Protein AF-C0D1S5-F1 (afdb_monomer_lite)

Organism: NCBI:txid518636

Radius of gyration: 29.58 Å; chains: 1; bounding box: 77×50×82 Å

Structure (mmCIF, N/CA/C/O backbone):
data_AF-C0D1S5-F1
#
_entry.id   AF-C0D1S5-F1
#
loop_
_atom_site.group_PDB
_atom_site.id
_atom_site.type_symbol
_atom_site.label_atom_id
_atom_site.label_alt_id
_atom_site.label_comp_id
_atom_site.label_asym_id
_atom_site.label_entity_id
_atom_site.label_seq_id
_atom_site.pdbx_PDB_ins_code
_atom_site.Cartn_x
_atom_site.Cartn_y
_atom_site.Cartn_z
_atom_site.occupancy
_atom_site.B_iso_or_equiv
_atom_site.auth_seq_id
_atom_site.auth_comp_id
_atom_site.auth_asym_id
_atom_site.auth_atom_id
_atom_site.pdbx_PDB_model_num
ATOM 1 N N . MET A 1 1 ? -6.870 1.443 32.910 1.00 95.56 1 MET A N 1
ATOM 2 C CA . MET A 1 1 ? -6.798 1.252 31.445 1.00 95.56 1 MET A CA 1
ATOM 3 C C . MET A 1 1 ? -7.439 -0.080 31.090 1.00 95.56 1 MET A C 1
ATOM 5 O O . MET A 1 1 ? -7.322 -1.011 31.876 1.00 95.56 1 MET A O 1
ATOM 9 N N . VAL A 1 2 ? -8.093 -0.197 29.937 1.00 98.31 2 VAL A N 1
ATOM 10 C CA . VAL A 1 2 ? -8.553 -1.498 29.416 1.00 98.31 2 VAL A CA 1
ATOM 11 C C . VAL A 1 2 ? -8.031 -1.690 27.999 1.00 98.31 2 VAL A C 1
ATOM 13 O O . VAL A 1 2 ? -8.162 -0.788 27.175 1.00 98.31 2 VAL A O 1
ATOM 16 N N . ILE A 1 3 ? -7.448 -2.857 27.726 1.00 98.12 3 ILE A N 1
ATOM 17 C CA . ILE A 1 3 ? -7.023 -3.276 26.387 1.00 98.12 3 ILE A CA 1
ATOM 18 C C . ILE A 1 3 ? -8.131 -4.117 25.757 1.00 98.12 3 ILE A C 1
ATOM 20 O O . ILE A 1 3 ? -8.496 -5.162 26.292 1.00 98.12 3 ILE A O 1
ATOM 24 N N . LEU A 1 4 ? -8.621 -3.695 24.596 1.00 97.62 4 LEU A N 1
ATOM 25 C CA . LEU A 1 4 ? -9.553 -4.451 23.764 1.00 97.62 4 LEU A CA 1
ATOM 26 C C . LEU A 1 4 ? -8.788 -4.977 22.546 1.00 97.62 4 LEU A C 1
ATOM 28 O O . LEU A 1 4 ? -8.493 -4.216 21.624 1.00 97.62 4 LEU A O 1
ATOM 32 N N . GLY A 1 5 ? -8.439 -6.266 22.555 1.00 93.81 5 GLY A N 1
ATOM 33 C CA . GLY A 1 5 ? -7.607 -6.884 21.516 1.00 93.81 5 GLY A CA 1
ATOM 34 C C . GLY A 1 5 ? -6.154 -7.095 21.950 1.00 93.81 5 GLY A C 1
ATOM 35 O O . GLY A 1 5 ? -5.228 -6.531 21.376 1.00 93.81 5 GLY A O 1
ATOM 36 N N . MET A 1 6 ? -5.934 -7.941 22.957 1.00 93.56 6 MET A N 1
ATOM 37 C CA . MET A 1 6 ? -4.602 -8.326 23.429 1.00 93.56 6 MET A CA 1
ATOM 38 C C . MET A 1 6 ? -3.941 -9.318 22.459 1.00 93.56 6 MET A C 1
ATOM 40 O O . MET A 1 6 ? -4.005 -10.540 22.646 1.00 93.56 6 MET A O 1
ATOM 44 N N . GLY A 1 7 ? -3.366 -8.775 21.387 1.00 88.88 7 GLY A N 1
ATOM 45 C CA . GLY A 1 7 ? -2.513 -9.475 20.424 1.00 88.88 7 GLY A CA 1
ATOM 46 C C . GLY A 1 7 ? -1.052 -9.024 20.505 1.00 88.88 7 GLY A C 1
ATOM 47 O O . GLY A 1 7 ? -0.671 -8.292 21.416 1.00 88.88 7 GLY A O 1
ATOM 48 N N . TYR A 1 8 ? -0.247 -9.419 19.514 1.00 86.56 8 TYR A N 1
ATOM 49 C CA . TYR A 1 8 ? 1.196 -9.141 19.466 1.00 86.56 8 TYR A CA 1
ATOM 50 C C . TYR A 1 8 ? 1.545 -7.668 19.719 1.00 86.56 8 TYR A C 1
ATOM 52 O O . TYR A 1 8 ? 2.393 -7.382 20.557 1.00 86.56 8 TYR A O 1
ATOM 60 N N . LEU A 1 9 ? 0.855 -6.731 19.058 1.00 88.81 9 LEU A N 1
ATOM 61 C CA . LEU A 1 9 ? 1.110 -5.296 19.214 1.00 88.81 9 LEU A CA 1
ATOM 62 C C . LEU A 1 9 ? 0.943 -4.827 20.666 1.00 88.81 9 LEU A C 1
ATOM 64 O O . LEU A 1 9 ? 1.771 -4.081 21.181 1.00 88.81 9 LEU A O 1
ATOM 68 N N . MET A 1 10 ? -0.114 -5.287 21.338 1.00 94.12 10 MET A N 1
ATOM 69 C CA . MET A 1 10 ? -0.386 -4.914 22.727 1.00 94.12 10 MET A CA 1
ATOM 70 C C . MET A 1 10 ? 0.595 -5.561 23.702 1.00 94.12 10 MET A C 1
ATOM 72 O O . MET A 1 10 ? 0.873 -4.974 24.742 1.00 94.12 10 MET A O 1
ATOM 76 N N . GLU A 1 11 ? 1.156 -6.726 23.368 1.00 92.81 11 GLU A N 1
ATOM 77 C CA . GLU A 1 11 ? 2.279 -7.304 24.114 1.00 92.81 11 GLU A CA 1
ATOM 78 C C . GLU A 1 11 ? 3.586 -6.553 23.874 1.00 92.81 11 GLU A C 1
ATOM 80 O O . GLU A 1 11 ? 4.397 -6.422 24.788 1.00 92.81 11 GLU A O 1
ATOM 85 N N . TYR A 1 12 ? 3.799 -6.089 22.646 1.00 90.25 12 TYR A N 1
ATOM 86 C CA . TYR A 1 12 ? 5.015 -5.410 22.225 1.00 90.25 12 TYR A CA 1
ATOM 87 C C . TYR A 1 12 ? 5.173 -4.054 22.923 1.00 90.25 12 TYR A C 1
ATOM 89 O O . TYR A 1 12 ? 6.247 -3.753 23.437 1.00 90.25 12 TYR A O 1
ATOM 97 N N . ILE A 1 13 ? 4.089 -3.281 23.054 1.00 92.81 13 ILE A N 1
ATOM 98 C CA . ILE A 1 13 ? 4.108 -1.990 23.762 1.00 92.81 13 ILE A CA 1
ATOM 99 C C . ILE A 1 13 ? 4.017 -2.129 25.296 1.00 92.81 13 ILE A C 1
ATOM 101 O O . ILE A 1 13 ? 3.820 -1.142 25.998 1.00 92.81 13 ILE A O 1
ATOM 105 N N . TYR A 1 14 ? 4.193 -3.333 25.852 1.00 92.69 14 TYR A N 1
ATOM 106 C CA . TYR A 1 14 ? 4.222 -3.552 27.303 1.00 92.69 14 TYR A CA 1
ATOM 107 C C . TYR A 1 14 ? 5.191 -2.631 28.079 1.00 92.69 14 TYR A C 1
ATOM 109 O O . TYR A 1 14 ? 4.807 -2.161 29.157 1.00 92.69 14 TYR A O 1
ATOM 117 N N . PRO A 1 15 ? 6.392 -2.284 27.560 1.00 91.44 15 PRO A N 1
ATOM 118 C CA . PRO A 1 15 ? 7.260 -1.294 28.196 1.00 91.44 15 PRO A CA 1
ATOM 119 C C . PRO A 1 15 ? 6.586 0.068 28.428 1.00 91.44 15 PRO A C 1
ATOM 121 O O . PRO A 1 15 ? 6.854 0.697 29.447 1.00 91.44 15 PRO A O 1
ATOM 124 N N . CYS A 1 16 ? 5.667 0.494 27.552 1.00 93.00 16 CYS A N 1
ATOM 125 C CA . CYS A 1 16 ? 4.890 1.729 27.713 1.00 93.00 16 CYS A CA 1
ATOM 126 C C . CYS A 1 16 ? 3.958 1.662 28.925 1.00 93.00 16 CYS A C 1
ATOM 128 O O . CYS A 1 16 ? 3.913 2.586 29.737 1.00 93.00 16 CYS A O 1
ATOM 130 N N . TYR A 1 17 ? 3.249 0.543 29.107 1.00 92.06 17 TYR A N 1
ATOM 131 C CA . TYR A 1 17 ? 2.381 0.365 30.274 1.00 92.06 17 TYR A CA 1
ATOM 132 C C . TYR A 1 17 ? 3.192 0.371 31.571 1.00 92.06 17 TYR A C 1
ATOM 134 O O . TYR A 1 17 ? 2.796 1.011 32.545 1.00 92.06 17 TYR A O 1
ATOM 142 N N . LYS A 1 18 ? 4.339 -0.325 31.574 1.00 91.31 18 LYS A N 1
ATOM 143 C CA . LYS A 1 18 ? 5.239 -0.395 32.731 1.00 91.31 18 LYS A CA 1
ATOM 144 C C . LYS A 1 18 ? 5.833 0.958 33.083 1.00 91.31 18 LYS A C 1
ATOM 146 O O . LYS A 1 18 ? 5.885 1.284 34.264 1.00 91.31 18 LYS A O 1
ATOM 151 N N . HIS A 1 19 ? 6.236 1.736 32.084 1.00 91.25 19 HIS A N 1
ATOM 152 C CA . HIS A 1 19 ? 6.733 3.097 32.276 1.00 91.25 19 HIS A CA 1
ATOM 153 C C . HIS A 1 19 ? 5.695 3.974 32.980 1.00 91.25 19 HIS A C 1
ATOM 155 O O . HIS A 1 19 ? 6.000 4.627 33.974 1.00 91.25 19 HIS A O 1
ATOM 161 N N . MET A 1 20 ? 4.441 3.908 32.529 1.00 91.44 20 MET A N 1
ATOM 162 C CA . MET A 1 20 ? 3.386 4.786 33.036 1.00 91.44 20 MET A CA 1
ATOM 163 C C . MET A 1 20 ? 2.775 4.342 34.363 1.00 91.44 20 MET A C 1
ATOM 165 O O . MET A 1 20 ? 2.371 5.181 35.167 1.00 91.44 20 MET A O 1
ATOM 169 N N . LEU A 1 21 ? 2.650 3.035 34.595 1.00 91.38 21 LEU A N 1
ATOM 170 C CA . LEU A 1 21 ? 1.907 2.502 35.742 1.00 91.38 21 LEU A CA 1
ATOM 171 C C . LEU A 1 21 ? 2.794 1.793 36.768 1.00 91.38 21 LEU A C 1
ATOM 173 O O . LEU A 1 21 ? 2.357 1.589 37.903 1.00 91.38 21 LEU A O 1
ATOM 177 N N . GLY A 1 22 ? 4.019 1.407 36.408 1.00 90.56 22 GLY A N 1
ATOM 178 C CA . GLY A 1 22 ? 4.907 0.622 37.263 1.00 90.56 22 GLY A CA 1
ATOM 179 C C . GLY A 1 22 ? 4.208 -0.620 37.827 1.00 90.56 22 GLY A C 1
ATOM 180 O O . GLY A 1 22 ? 3.523 -1.354 37.116 1.00 90.56 22 GLY A O 1
ATOM 181 N N . GLU A 1 23 ? 4.323 -0.821 39.138 1.00 88.88 23 GLU A N 1
ATOM 182 C CA . GLU A 1 23 ? 3.665 -1.918 39.866 1.00 88.88 23 GLU A CA 1
ATOM 183 C C . GLU A 1 23 ? 2.135 -1.767 39.968 1.00 88.88 23 GLU A C 1
ATOM 185 O O . GLU A 1 23 ? 1.431 -2.707 40.336 1.00 88.88 23 GLU A O 1
ATOM 190 N N . ALA A 1 24 ? 1.576 -0.592 39.649 1.00 90.75 24 ALA A N 1
ATOM 191 C CA . ALA A 1 24 ? 0.129 -0.386 39.673 1.00 90.75 24 ALA A CA 1
ATOM 192 C C . ALA A 1 24 ? -0.590 -1.051 38.488 1.00 90.75 24 ALA A C 1
ATOM 194 O O . ALA A 1 24 ? -1.813 -1.194 38.540 1.00 90.75 24 ALA A O 1
ATOM 195 N N . ALA A 1 25 ? 0.137 -1.486 37.451 1.00 88.25 25 ALA A N 1
ATOM 196 C CA . ALA A 1 25 ? -0.438 -2.136 36.275 1.00 88.25 25 ALA A CA 1
ATOM 197 C C . ALA A 1 25 ? -1.377 -3.298 36.648 1.00 88.25 25 ALA A C 1
ATOM 199 O O . ALA A 1 25 ? -2.510 -3.332 36.175 1.00 88.25 25 ALA A O 1
ATOM 200 N N . GLY A 1 26 ? -0.977 -4.167 37.586 1.00 87.44 26 GLY A N 1
ATOM 201 C CA . GLY A 1 26 ? -1.775 -5.334 37.989 1.00 87.44 26 GLY A CA 1
ATOM 202 C C . GLY A 1 26 ? -3.138 -5.017 38.623 1.00 87.44 26 GLY A C 1
ATOM 203 O O . GLY A 1 26 ? -4.038 -5.850 38.586 1.00 87.44 26 GLY A O 1
ATOM 204 N N . ARG A 1 27 ? -3.321 -3.807 39.174 1.00 89.31 27 ARG A N 1
ATOM 205 C CA . ARG A 1 27 ? -4.591 -3.358 39.785 1.00 89.31 27 ARG A CA 1
ATOM 206 C C . ARG A 1 27 ? -5.372 -2.353 38.936 1.00 89.31 27 ARG A C 1
ATOM 208 O O . ARG A 1 27 ? -6.561 -2.164 39.161 1.00 89.31 27 ARG A O 1
ATOM 215 N N . CYS A 1 28 ? -4.707 -1.677 38.000 1.00 92.19 28 CYS A N 1
ATOM 216 C CA . CYS A 1 28 ? -5.280 -0.577 37.221 1.00 92.19 28 CYS A CA 1
ATOM 217 C C . CYS A 1 28 ? -5.481 -0.930 35.741 1.00 92.19 28 CYS A C 1
ATOM 219 O O . CYS A 1 28 ? -5.898 -0.064 34.965 1.00 92.19 28 CYS A O 1
ATOM 221 N N . MET A 1 29 ? -5.182 -2.166 35.331 1.00 95.38 29 MET A N 1
ATOM 222 C CA . MET A 1 29 ? -5.349 -2.637 33.960 1.00 95.38 29 MET A CA 1
ATOM 223 C C . MET A 1 29 ? -6.153 -3.927 33.887 1.00 95.38 29 MET A C 1
ATOM 225 O O . MET A 1 29 ? -6.104 -4.757 34.786 1.00 95.38 29 MET A O 1
ATOM 229 N N . ALA A 1 30 ? -6.847 -4.104 32.771 1.00 97.25 30 ALA A N 1
ATOM 230 C CA . ALA A 1 30 ? -7.320 -5.399 32.310 1.00 97.25 30 ALA A CA 1
ATOM 231 C C . ALA A 1 30 ? -7.1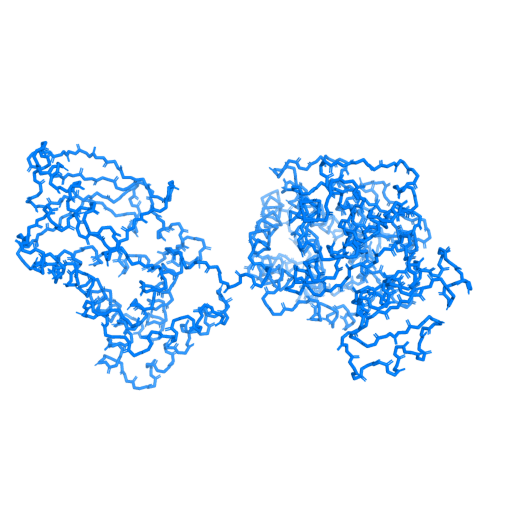43 -5.472 30.795 1.00 97.25 30 ALA A C 1
ATOM 233 O O . ALA A 1 30 ? -7.125 -4.443 30.112 1.00 97.25 30 ALA A O 1
ATOM 234 N N . ALA A 1 31 ? -7.025 -6.680 30.265 1.00 97.50 31 ALA A N 1
ATOM 235 C CA . ALA A 1 31 ? -6.906 -6.909 28.837 1.00 97.50 31 ALA A CA 1
ATOM 236 C C . ALA A 1 31 ? -7.885 -7.980 28.380 1.00 97.50 31 ALA A C 1
ATOM 238 O O . ALA A 1 31 ? -8.128 -8.949 29.093 1.00 97.50 31 ALA A O 1
ATOM 239 N N . VAL A 1 32 ? -8.415 -7.827 27.173 1.00 97.12 32 VAL A N 1
ATOM 240 C CA . VAL A 1 32 ? -9.326 -8.791 26.561 1.00 97.12 32 VAL A CA 1
ATOM 241 C C . VAL A 1 32 ? -8.683 -9.368 25.315 1.00 97.12 32 VAL A C 1
ATOM 243 O O . VAL A 1 32 ? -8.184 -8.630 24.464 1.00 97.12 32 VAL A O 1
ATOM 246 N N . THR A 1 33 ? -8.677 -10.692 25.204 1.00 93.88 33 THR A N 1
ATOM 247 C CA . THR A 1 33 ? -8.183 -11.422 24.035 1.00 93.88 33 THR A CA 1
ATOM 248 C C . THR A 1 33 ? -9.287 -12.301 23.462 1.00 93.88 33 THR A C 1
ATOM 250 O O . THR A 1 33 ? -10.108 -12.812 24.219 1.00 93.88 33 THR A O 1
ATOM 253 N N . ALA A 1 34 ? -9.284 -12.481 22.141 1.00 88.06 34 ALA A N 1
ATOM 254 C CA . ALA A 1 34 ? -10.124 -13.468 21.458 1.00 88.06 34 ALA A CA 1
ATOM 255 C C . ALA A 1 34 ? -9.393 -14.803 21.225 1.00 88.06 34 ALA A C 1
ATOM 257 O O . ALA A 1 34 ? -9.964 -15.777 20.744 1.00 88.06 34 ALA A O 1
ATOM 258 N N . ASP A 1 35 ? -8.099 -14.853 21.550 1.00 86.69 35 ASP A N 1
ATOM 259 C CA . ASP A 1 35 ? -7.281 -16.046 21.379 1.00 86.69 35 ASP A CA 1
ATOM 260 C C . ASP A 1 35 ? -7.335 -16.913 22.640 1.00 86.69 35 ASP A C 1
ATOM 262 O O . ASP A 1 35 ? -6.551 -16.748 23.579 1.00 86.69 35 ASP A O 1
ATOM 266 N N . GLY A 1 36 ? -8.296 -17.837 22.657 1.00 88.75 36 GLY A N 1
ATOM 267 C CA . GLY A 1 36 ? -8.448 -18.802 23.743 1.00 88.75 36 GLY A CA 1
ATOM 268 C C . GLY A 1 36 ? -7.285 -19.790 23.858 1.00 88.75 36 GLY A C 1
ATOM 269 O O . GLY A 1 36 ? -7.021 -20.271 24.960 1.00 88.75 36 GLY A O 1
ATOM 270 N N . ALA A 1 37 ? -6.571 -20.075 22.763 1.00 88.81 37 ALA A N 1
ATOM 271 C CA . ALA A 1 37 ? -5.461 -21.026 22.767 1.00 88.81 37 ALA A CA 1
ATOM 272 C C . ALA A 1 37 ? -4.229 -20.455 23.487 1.00 88.81 37 ALA A C 1
ATOM 274 O O . ALA A 1 37 ? -3.547 -21.175 24.213 1.00 88.81 37 ALA A O 1
ATOM 275 N N . ASP A 1 38 ? -3.984 -19.152 23.343 1.00 87.81 38 ASP A N 1
ATOM 276 C CA . ASP A 1 38 ? -2.833 -18.457 23.932 1.00 87.81 38 ASP A CA 1
ATOM 277 C C . ASP A 1 38 ? -3.134 -17.782 25.291 1.00 87.81 38 ASP A C 1
ATOM 279 O O . ASP A 1 38 ? -2.284 -17.133 25.909 1.00 87.81 38 ASP A O 1
ATOM 283 N N . LEU A 1 39 ? -4.361 -17.937 25.799 1.00 92.88 39 LEU A N 1
ATOM 284 C CA . LEU A 1 39 ? -4.825 -17.292 27.030 1.00 92.88 39 LEU A CA 1
ATOM 285 C C . LEU A 1 39 ? -3.965 -17.641 28.255 1.00 92.88 39 LEU A C 1
ATOM 287 O O . LEU A 1 39 ? -3.667 -16.763 29.066 1.00 92.88 39 LEU A O 1
ATOM 291 N N . ALA A 1 40 ? -3.572 -18.910 28.403 1.00 94.25 40 ALA A N 1
ATOM 292 C CA . ALA A 1 40 ? -2.791 -19.374 29.551 1.00 94.25 40 ALA A CA 1
ATOM 293 C C . ALA A 1 40 ? -1.421 -18.683 29.619 1.00 94.25 40 ALA A C 1
ATOM 295 O O . ALA A 1 40 ? -1.064 -18.136 30.662 1.00 94.25 40 ALA A O 1
ATOM 296 N N . ARG A 1 41 ? -0.710 -18.614 28.484 1.00 95.88 41 ARG A N 1
ATOM 297 C CA . ARG A 1 41 ? 0.583 -17.926 28.380 1.00 95.88 41 ARG A CA 1
ATOM 298 C C . ARG A 1 41 ? 0.443 -16.440 28.697 1.00 95.88 41 ARG A C 1
ATOM 300 O O . ARG A 1 41 ? 1.258 -15.892 29.432 1.00 95.88 41 ARG A O 1
ATOM 307 N N . LYS A 1 42 ? -0.592 -15.775 28.169 1.00 94.00 42 LYS A N 1
ATOM 308 C CA . LYS A 1 42 ? -0.834 -14.349 28.444 1.00 94.00 42 LYS A CA 1
ATOM 309 C C . LYS A 1 42 ? -1.092 -14.090 29.931 1.00 94.00 42 LYS A C 1
ATOM 311 O O . LYS A 1 42 ? -0.537 -13.143 30.475 1.00 94.00 42 LYS A O 1
ATOM 316 N N . ARG A 1 43 ? -1.876 -14.940 30.601 1.00 95.38 43 ARG A N 1
ATOM 317 C CA . ARG A 1 43 ? -2.145 -14.826 32.048 1.00 95.38 43 ARG A CA 1
ATOM 318 C C . ARG A 1 43 ? -0.916 -15.062 32.922 1.00 95.38 43 ARG A C 1
ATOM 320 O O . ARG A 1 43 ? -0.846 -14.501 34.005 1.00 95.38 43 ARG A O 1
ATOM 327 N N . GLU A 1 44 ? 0.019 -15.891 32.474 1.00 95.19 44 GLU A N 1
ATOM 328 C CA . GLU A 1 44 ? 1.292 -16.100 33.170 1.00 95.19 44 GLU A CA 1
ATOM 329 C C . GLU A 1 44 ? 2.267 -14.936 32.935 1.00 95.19 44 GLU A C 1
ATOM 331 O O . GLU A 1 44 ? 2.984 -14.527 33.844 1.00 95.19 44 GLU A O 1
ATOM 336 N N . LYS A 1 45 ? 2.279 -14.385 31.716 1.00 93.81 45 LYS A N 1
ATOM 337 C CA . LYS A 1 45 ? 3.216 -13.336 31.300 1.00 93.81 45 LYS A CA 1
ATOM 338 C C . LYS A 1 45 ? 2.908 -11.960 31.895 1.00 93.81 45 LYS A C 1
ATOM 340 O O . LYS A 1 45 ? 3.846 -11.208 32.150 1.00 93.81 45 LYS A O 1
ATOM 345 N N . PHE A 1 46 ? 1.634 -11.600 32.048 1.00 93.75 46 PHE A N 1
ATOM 346 C CA . PHE A 1 46 ? 1.219 -10.248 32.435 1.00 93.75 46 PHE A CA 1
ATOM 347 C C . PHE A 1 46 ? 0.648 -10.207 33.853 1.00 93.75 46 PHE A C 1
ATOM 349 O O . PHE A 1 46 ? -0.140 -11.060 34.246 1.00 93.75 46 PHE A O 1
ATOM 356 N N . GLU A 1 47 ? 1.004 -9.169 34.612 1.00 92.25 47 GLU A N 1
ATOM 357 C CA . GLU A 1 47 ? 0.560 -8.969 35.997 1.00 92.25 47 GLU A CA 1
ATOM 358 C C . GLU A 1 47 ? -0.907 -8.533 36.132 1.00 92.25 47 GLU A C 1
ATOM 360 O O . GLU A 1 47 ? -1.437 -8.484 37.241 1.00 92.25 47 GLU A O 1
ATOM 365 N N . PHE A 1 48 ? -1.555 -8.175 35.022 1.00 94.69 48 PHE A N 1
ATOM 366 C CA . PHE A 1 48 ? -2.947 -7.739 34.974 1.00 94.69 48 PHE A CA 1
ATOM 367 C C . PHE A 1 48 ? -3.863 -8.833 34.407 1.00 94.69 48 PHE A C 1
ATOM 369 O O . PHE A 1 48 ? -3.430 -9.656 33.595 1.00 94.69 48 PHE A O 1
ATOM 376 N N . PRO A 1 49 ? -5.152 -8.848 34.791 1.00 95.75 49 PRO A N 1
ATOM 377 C CA . PRO A 1 49 ? -6.103 -9.839 34.306 1.00 95.75 49 PRO A CA 1
ATOM 378 C C . PRO A 1 49 ? -6.232 -9.822 32.777 1.00 95.75 49 PRO A C 1
ATOM 380 O O . PRO A 1 49 ? -6.533 -8.789 32.175 1.00 95.75 49 PRO A O 1
ATOM 383 N N . VAL A 1 50 ? -6.062 -11.001 32.166 1.00 96.88 50 VAL A N 1
ATOM 384 C CA . VAL A 1 50 ? -6.362 -11.258 30.749 1.00 96.88 50 VAL A CA 1
ATOM 385 C C . VAL A 1 50 ? -7.639 -12.094 30.649 1.00 96.88 50 VAL A C 1
ATOM 387 O O . VAL A 1 50 ? -7.708 -13.242 31.111 1.00 96.88 50 VAL A O 1
ATOM 390 N N . ILE A 1 51 ? -8.669 -11.488 30.073 1.00 96.56 51 ILE A N 1
ATOM 391 C CA . ILE A 1 51 ? -10.041 -11.978 29.974 1.00 96.56 51 ILE A CA 1
ATOM 392 C C . ILE A 1 51 ? -10.273 -12.505 28.552 1.00 96.56 51 ILE A C 1
ATOM 394 O O . ILE A 1 51 ? -9.769 -11.935 27.585 1.00 96.56 51 ILE A O 1
ATOM 398 N N . LEU A 1 52 ? -11.008 -13.609 28.427 1.00 96.19 52 LEU A N 1
ATOM 399 C CA . LEU A 1 52 ? -11.360 -14.198 27.136 1.00 96.19 52 LEU A CA 1
ATOM 400 C C . LEU A 1 52 ? -12.724 -13.669 26.689 1.00 96.19 52 LEU A C 1
ATOM 402 O O . LEU A 1 52 ? -13.686 -13.816 27.437 1.00 96.19 52 LEU A O 1
ATOM 406 N N . ASP A 1 53 ? -12.782 -13.074 25.498 1.00 92.44 53 ASP A N 1
ATOM 407 C CA . ASP A 1 53 ? -14.013 -12.719 24.767 1.00 92.44 53 ASP A CA 1
ATOM 408 C C . ASP A 1 53 ? -15.074 -11.884 25.518 1.00 92.44 53 ASP A C 1
ATOM 410 O O . ASP A 1 53 ? -16.232 -11.840 25.110 1.00 92.44 53 ASP A O 1
ATOM 414 N N . ASP A 1 54 ? -14.700 -11.154 26.573 1.00 96.12 54 ASP A N 1
ATOM 415 C CA . ASP A 1 54 ? -15.627 -10.311 27.344 1.00 96.12 54 ASP A CA 1
ATOM 416 C C . ASP A 1 54 ? -15.199 -8.836 27.359 1.00 96.12 54 ASP A C 1
ATOM 418 O O . ASP A 1 54 ? -14.744 -8.279 28.361 1.00 96.12 54 ASP A O 1
ATOM 422 N N . ASN A 1 55 ? -15.327 -8.193 26.194 1.00 97.12 55 ASN A N 1
ATOM 423 C CA . ASN A 1 55 ? -14.987 -6.779 26.027 1.00 97.12 55 ASN A CA 1
ATOM 424 C C . ASN A 1 55 ? -15.892 -5.862 26.867 1.00 97.12 55 ASN A C 1
ATOM 426 O O . ASN A 1 55 ? -15.405 -4.930 27.504 1.00 97.12 55 ASN A O 1
ATOM 430 N N . ALA A 1 56 ? -17.204 -6.117 26.871 1.00 96.50 56 ALA A N 1
ATOM 431 C CA . ALA A 1 56 ? -18.171 -5.282 27.578 1.00 96.50 56 ALA A CA 1
ATOM 432 C C . ALA A 1 56 ? -18.022 -5.416 29.099 1.00 96.50 56 ALA A C 1
ATOM 434 O O . ALA A 1 56 ? -17.931 -4.398 29.785 1.00 96.50 56 ALA A O 1
ATOM 435 N N . GLY A 1 57 ? -17.914 -6.642 29.622 1.00 96.62 57 GLY A N 1
ATOM 436 C CA . GLY A 1 57 ? -17.721 -6.880 31.049 1.00 96.62 57 GLY A CA 1
ATOM 437 C C . GLY A 1 57 ? -16.419 -6.276 31.568 1.00 96.62 57 GLY A C 1
ATOM 438 O O . GLY A 1 57 ? -16.422 -5.659 32.632 1.00 96.62 57 GLY A O 1
ATOM 439 N N . ALA A 1 58 ? -15.330 -6.340 30.793 1.00 97.06 58 ALA A N 1
ATOM 440 C CA . ALA A 1 58 ? -14.073 -5.687 31.158 1.00 97.06 58 ALA A CA 1
ATOM 441 C C . ALA A 1 58 ? -14.218 -4.161 31.297 1.00 97.06 58 ALA A C 1
ATOM 443 O O . ALA A 1 58 ? -13.715 -3.581 32.260 1.00 97.06 58 ALA A O 1
ATOM 444 N N . LEU A 1 59 ? -14.923 -3.501 30.369 1.00 98.06 59 LEU A N 1
ATOM 445 C CA . LEU A 1 59 ? -15.180 -2.059 30.452 1.00 98.06 59 LEU A CA 1
ATOM 446 C C . LEU A 1 59 ? -16.091 -1.704 31.635 1.00 98.06 59 LEU A C 1
ATOM 448 O O . LEU A 1 59 ? -15.822 -0.733 32.339 1.00 98.06 59 LEU A O 1
ATOM 452 N N . GLU A 1 60 ? -17.145 -2.488 31.872 1.00 95.75 60 GLU A N 1
ATOM 453 C CA . GLU A 1 60 ? -18.091 -2.252 32.968 1.00 95.75 60 GLU A CA 1
ATOM 454 C C . GLU A 1 60 ? -17.469 -2.448 34.351 1.00 95.75 60 GLU A C 1
ATOM 456 O O . GLU A 1 60 ? -17.780 -1.691 35.265 1.00 95.75 60 GLU A O 1
ATOM 461 N N . GLN A 1 61 ? -16.595 -3.442 34.511 1.00 94.88 61 GLN A N 1
ATOM 462 C CA . GLN A 1 61 ? -15.945 -3.731 35.791 1.00 94.88 61 GLN A CA 1
ATOM 463 C C . GLN A 1 61 ? -14.817 -2.749 36.106 1.00 94.88 61 GLN A C 1
ATOM 465 O O . GLN A 1 61 ? -14.643 -2.369 37.261 1.00 94.88 61 GLN A O 1
ATOM 470 N N . MET A 1 62 ? -14.034 -2.365 35.094 1.00 95.75 62 MET A N 1
ATOM 471 C CA . MET A 1 62 ? -12.828 -1.560 35.300 1.00 95.75 62 MET A CA 1
ATOM 472 C C . MET A 1 62 ? -13.069 -0.055 35.229 1.00 95.75 62 MET A C 1
ATOM 474 O O . MET A 1 62 ? -12.224 0.694 35.713 1.00 95.75 62 MET A O 1
ATOM 478 N N . GLU A 1 63 ? -14.152 0.382 34.581 1.00 96.00 63 GLU A N 1
ATOM 479 C CA . GLU A 1 63 ? -14.479 1.794 34.340 1.00 96.00 63 GLU A CA 1
ATOM 480 C C . GLU A 1 63 ? -13.256 2.633 33.903 1.00 96.00 63 GLU A C 1
ATOM 482 O O . GLU A 1 63 ? -12.872 3.590 34.579 1.00 96.00 63 GLU A O 1
ATOM 487 N N . PRO A 1 64 ? -12.572 2.256 32.805 1.00 96.88 64 PRO A N 1
ATOM 488 C CA . PRO A 1 64 ? -11.273 2.825 32.469 1.00 96.88 64 PRO A CA 1
ATOM 489 C C . PRO A 1 64 ? -11.322 4.320 32.147 1.00 96.88 64 PRO A C 1
ATOM 491 O O . PRO A 1 64 ? -12.247 4.789 31.493 1.00 96.88 64 PRO A O 1
ATOM 494 N N . GLU A 1 65 ? -10.232 5.022 32.473 1.00 96.00 65 GLU A N 1
ATOM 495 C CA . GLU A 1 65 ? -9.939 6.364 31.942 1.00 96.00 65 GLU A CA 1
ATOM 496 C C . GLU A 1 65 ? -9.334 6.337 30.529 1.00 96.00 65 GLU A C 1
ATOM 498 O O . GLU A 1 65 ? -9.454 7.305 29.786 1.00 96.00 65 GLU A O 1
ATOM 503 N N . ILE A 1 66 ? -8.685 5.232 30.149 1.00 97.06 66 ILE A N 1
ATOM 504 C CA . ILE A 1 66 ? -8.065 5.043 28.831 1.00 97.06 66 ILE A CA 1
ATOM 505 C C . ILE A 1 66 ? -8.426 3.657 28.306 1.00 97.06 66 ILE A C 1
ATOM 507 O O . ILE A 1 66 ? -8.240 2.650 29.007 1.00 97.06 66 ILE A O 1
ATOM 511 N N . ILE A 1 67 ? -8.907 3.615 27.068 1.00 98.44 67 ILE A N 1
ATOM 512 C CA . ILE A 1 67 ? -9.167 2.396 26.306 1.00 98.44 67 ILE A CA 1
ATOM 513 C C . ILE A 1 67 ? -8.092 2.270 25.225 1.00 98.44 67 ILE A C 1
ATOM 515 O O . ILE A 1 67 ? -7.959 3.135 24.363 1.00 98.44 67 ILE A O 1
ATOM 519 N N . LEU A 1 68 ? -7.350 1.166 25.260 1.00 98.25 68 LEU A N 1
ATOM 520 C CA . LEU A 1 68 ? -6.404 0.755 24.224 1.00 98.25 68 LEU A CA 1
ATOM 521 C C . LEU A 1 68 ? -7.151 -0.184 23.268 1.00 98.25 68 LEU A C 1
ATOM 523 O O . LEU A 1 68 ? -7.426 -1.334 23.603 1.00 98.25 68 LEU A O 1
ATOM 527 N N . PHE A 1 69 ? -7.538 0.320 22.102 1.00 98.06 69 PHE A N 1
ATOM 528 C CA . PHE A 1 69 ? -8.373 -0.384 21.133 1.00 98.06 69 PHE A CA 1
ATOM 529 C C . PHE A 1 69 ? -7.522 -0.928 19.987 1.00 98.06 69 PHE A C 1
ATOM 531 O O . PHE A 1 69 ? -7.146 -0.189 19.078 1.00 98.06 69 PHE A O 1
ATOM 538 N N . ALA A 1 70 ? -7.209 -2.222 20.035 1.00 95.75 70 ALA A N 1
ATOM 539 C CA . ALA A 1 70 ? -6.316 -2.899 19.097 1.00 95.75 70 ALA A CA 1
ATOM 540 C C . ALA A 1 70 ? -6.890 -4.191 18.470 1.00 95.75 70 ALA A C 1
ATOM 542 O O . ALA A 1 70 ? -6.167 -5.186 18.355 1.00 95.75 70 ALA A O 1
ATOM 543 N N . PRO A 1 71 ? -8.167 -4.239 18.045 1.00 90.06 71 PRO A N 1
ATOM 544 C CA . PRO A 1 71 ? -8.645 -5.375 17.265 1.00 90.06 71 PRO A CA 1
ATOM 545 C C . PRO A 1 71 ? -8.053 -5.365 15.843 1.00 90.06 71 PRO A C 1
ATOM 547 O O . PRO A 1 71 ? -7.574 -4.332 15.373 1.00 90.06 71 PRO A O 1
ATOM 550 N N . PRO A 1 72 ? -8.137 -6.478 15.097 1.00 82.38 72 PRO A N 1
ATOM 551 C CA . PRO A 1 72 ? -7.854 -6.467 13.664 1.00 82.38 72 PRO A CA 1
ATOM 552 C C . PRO A 1 72 ? -8.724 -5.429 12.919 1.00 82.38 72 PRO A C 1
ATOM 554 O O . PRO A 1 72 ? -9.901 -5.283 13.267 1.00 82.38 72 PRO A O 1
ATOM 557 N N . PRO A 1 73 ? -8.224 -4.756 11.859 1.00 78.69 73 PRO A N 1
ATOM 558 C CA . PRO A 1 73 ? -8.975 -3.712 11.148 1.00 78.69 73 PRO A CA 1
ATOM 559 C C . PRO A 1 73 ? -10.362 -4.140 10.646 1.00 78.69 73 PRO A C 1
ATOM 561 O O . PRO A 1 73 ? -11.302 -3.357 10.709 1.00 78.69 73 PRO A O 1
ATOM 564 N N . ALA A 1 74 ? -10.519 -5.394 10.207 1.00 75.81 74 ALA A N 1
ATOM 565 C CA . ALA A 1 74 ? -11.807 -5.933 9.756 1.00 75.81 74 ALA A CA 1
ATOM 566 C C . ALA A 1 74 ? -12.832 -6.119 10.895 1.00 75.81 74 ALA A C 1
ATOM 568 O O . ALA A 1 74 ? -14.035 -6.131 10.654 1.00 75.81 74 ALA A O 1
ATOM 569 N N . VAL A 1 75 ? -12.361 -6.257 12.137 1.00 82.94 75 VAL A N 1
ATOM 570 C CA . VAL A 1 75 ? -13.190 -6.469 13.336 1.00 82.94 75 VAL A CA 1
ATOM 571 C C . VAL A 1 75 ? -13.520 -5.140 14.026 1.00 82.94 75 VAL A C 1
ATOM 573 O O . VAL A 1 75 ? -14.548 -5.023 14.694 1.00 82.94 75 VAL A O 1
ATOM 576 N N . ALA A 1 76 ? -12.672 -4.121 13.844 1.00 89.00 76 ALA A N 1
ATOM 577 C CA . ALA A 1 76 ? -12.787 -2.825 14.505 1.00 89.00 76 ALA A CA 1
ATOM 578 C C . ALA A 1 76 ? -14.181 -2.167 14.377 1.00 89.00 76 ALA A C 1
ATOM 580 O O . ALA A 1 76 ? -14.727 -1.798 15.420 1.00 89.00 76 ALA A O 1
ATOM 581 N N . PRO A 1 77 ? -14.822 -2.077 13.188 1.00 88.19 77 PRO A N 1
ATOM 582 C CA . PRO A 1 77 ? -16.139 -1.445 13.066 1.00 88.19 77 PRO A CA 1
ATOM 583 C C . PRO A 1 77 ? -17.225 -2.134 13.902 1.00 88.19 77 PRO A C 1
ATOM 585 O O . PRO A 1 77 ? -18.009 -1.463 14.571 1.00 88.19 77 PRO A O 1
ATOM 588 N N . GLY A 1 78 ? -17.231 -3.472 13.927 1.00 90.00 78 GLY A N 1
ATOM 589 C CA . GLY A 1 78 ? -18.206 -4.244 14.700 1.00 90.00 78 GLY A CA 1
ATOM 590 C C . GLY A 1 78 ? -18.059 -4.022 16.205 1.00 90.00 78 GLY A C 1
ATOM 591 O O . GLY A 1 78 ? -19.051 -3.813 16.899 1.00 90.00 78 GLY A O 1
ATOM 592 N N . LEU A 1 79 ? -16.824 -3.987 16.719 1.00 93.50 79 LEU A N 1
ATOM 593 C CA . LEU A 1 79 ? -16.585 -3.696 18.138 1.00 93.50 79 LEU A CA 1
ATOM 594 C C . LEU A 1 79 ? -16.884 -2.238 18.504 1.00 93.50 79 LEU A C 1
ATOM 596 O O . LEU A 1 79 ? -17.322 -1.973 19.624 1.00 93.50 79 LEU A O 1
ATOM 600 N N . MET A 1 80 ? -16.690 -1.289 17.586 1.00 96.31 80 MET A N 1
ATOM 601 C CA . MET A 1 80 ? -17.115 0.089 17.830 1.00 96.31 80 MET A CA 1
ATOM 602 C C . MET A 1 80 ? -18.630 0.171 18.036 1.00 96.31 80 MET A C 1
ATOM 604 O O . MET A 1 80 ? -19.071 0.777 19.009 1.00 96.31 80 MET A O 1
ATOM 608 N N . GLU A 1 81 ? -19.413 -0.475 17.171 1.00 95.44 81 GLU A N 1
ATOM 609 C CA . GLU A 1 81 ? -20.878 -0.451 17.236 1.00 95.44 81 GLU A CA 1
ATOM 610 C C . GLU A 1 81 ? -21.423 -1.230 18.441 1.00 95.44 81 GLU A C 1
ATOM 612 O O . GLU A 1 81 ? -22.322 -0.758 19.136 1.00 95.44 81 GLU A O 1
ATOM 617 N N . GLN A 1 82 ? -20.881 -2.420 18.701 1.00 95.38 82 GLN A N 1
ATOM 618 C CA . GLN A 1 82 ? -21.456 -3.364 19.663 1.00 95.38 82 GLN A CA 1
ATOM 619 C C . GLN A 1 82 ? -20.907 -3.201 21.084 1.00 95.38 82 GLN A C 1
ATOM 621 O O . GLN A 1 82 ? -21.567 -3.611 22.037 1.00 95.38 82 GLN A O 1
ATOM 626 N N . VAL A 1 83 ? -19.713 -2.619 21.243 1.00 97.75 83 VAL A N 1
ATOM 627 C CA . VAL A 1 83 ? -19.035 -2.504 22.545 1.00 97.75 83 VAL A CA 1
ATOM 628 C C . VAL A 1 83 ? -18.790 -1.049 22.920 1.00 97.75 83 VAL A C 1
ATOM 630 O O . VAL A 1 83 ? -19.278 -0.597 23.957 1.00 97.75 83 VAL A O 1
ATOM 633 N N . LEU A 1 84 ? -18.057 -0.296 22.092 1.00 98.25 84 LEU A N 1
ATOM 634 C CA . LEU A 1 84 ? -17.678 1.074 22.450 1.00 98.25 84 LEU A CA 1
ATOM 635 C C . LEU A 1 84 ? -18.903 1.993 22.505 1.00 98.25 84 LEU A C 1
ATOM 637 O O . LEU A 1 84 ? -19.106 2.665 23.513 1.00 98.25 84 LEU A O 1
ATOM 641 N N . ALA A 1 85 ? -19.751 2.009 21.474 1.00 98.06 85 ALA A N 1
ATOM 642 C CA . ALA A 1 85 ? -20.892 2.922 21.414 1.00 98.06 85 ALA A CA 1
ATOM 643 C C . ALA A 1 85 ? -21.877 2.742 22.593 1.00 98.06 85 ALA A C 1
ATOM 645 O O . ALA A 1 85 ? -22.226 3.749 23.221 1.00 98.06 85 ALA A O 1
ATOM 646 N N . PRO A 1 86 ? -22.289 1.513 22.978 1.00 98.19 86 PRO A N 1
ATOM 647 C CA . PRO A 1 86 ? -23.098 1.299 24.176 1.00 98.19 86 PRO A CA 1
ATOM 648 C C . PRO A 1 86 ? -22.399 1.751 25.460 1.00 98.19 86 PRO A C 1
ATOM 650 O O . PRO A 1 86 ? -23.026 2.402 26.296 1.00 98.19 86 PRO A O 1
ATOM 653 N N . TYR A 1 87 ? -21.103 1.458 25.608 1.00 98.50 87 TYR A N 1
ATOM 654 C CA . TYR A 1 87 ? -20.351 1.824 26.804 1.00 98.50 87 TYR A CA 1
ATOM 655 C C . TYR A 1 87 ? -20.218 3.348 26.958 1.00 98.50 87 TYR A C 1
ATOM 657 O O . TYR A 1 87 ? -20.587 3.888 28.001 1.00 98.50 87 TYR A O 1
ATOM 665 N N . TYR A 1 88 ? -19.792 4.067 25.913 1.00 98.38 88 TYR A N 1
ATOM 666 C CA . TYR A 1 88 ? -19.705 5.534 25.938 1.00 98.38 88 TYR A CA 1
ATOM 667 C C . TYR A 1 88 ? -21.071 6.178 26.214 1.00 98.38 88 TYR A C 1
ATOM 669 O O . TYR A 1 88 ? -21.153 7.119 27.003 1.00 98.38 88 TYR A O 1
ATOM 677 N N . ARG A 1 89 ? -22.163 5.648 25.641 1.00 97.94 89 ARG A N 1
ATOM 678 C CA . ARG A 1 89 ? -23.527 6.115 25.944 1.00 97.94 89 ARG A CA 1
ATOM 679 C C . ARG A 1 89 ? -23.860 5.965 27.430 1.00 97.94 89 ARG A C 1
ATOM 681 O O . ARG A 1 89 ? -24.278 6.938 28.049 1.00 97.94 89 ARG A O 1
ATOM 688 N N . LYS A 1 90 ? -23.598 4.794 28.015 1.00 97.38 90 LYS A N 1
ATOM 689 C CA . LYS A 1 90 ? -23.831 4.520 29.442 1.00 97.38 90 LYS A CA 1
ATOM 690 C C . LYS A 1 90 ? -23.007 5.443 30.346 1.00 97.38 90 LYS A C 1
ATOM 692 O O . LYS A 1 90 ? -23.522 5.948 31.341 1.00 97.38 90 LYS A O 1
ATOM 697 N N . VAL A 1 91 ? -21.740 5.699 29.996 1.00 97.88 91 VAL A N 1
ATOM 698 C CA . VAL A 1 91 ? -20.871 6.633 30.735 1.00 97.88 91 VAL A CA 1
ATOM 699 C C . VAL A 1 91 ? -21.417 8.063 30.676 1.00 97.88 91 VAL A C 1
ATOM 701 O O . VAL A 1 91 ? -21.437 8.736 31.708 1.00 97.88 91 VAL A O 1
ATOM 704 N N . ARG A 1 92 ? -21.925 8.507 29.518 1.00 97.06 92 ARG A N 1
ATOM 705 C CA . ARG A 1 92 ? -22.588 9.817 29.390 1.00 97.06 92 ARG A CA 1
ATOM 706 C C . ARG A 1 92 ? -23.859 9.914 30.219 1.00 97.06 92 ARG A C 1
ATOM 708 O O . ARG A 1 92 ? -24.034 10.891 30.937 1.00 97.06 92 ARG A O 1
ATOM 715 N N . GLU A 1 93 ? -24.729 8.910 30.144 1.00 97.00 93 GLU A N 1
ATOM 716 C CA . GLU A 1 93 ? -26.017 8.894 30.853 1.00 97.00 93 GLU A CA 1
ATOM 717 C C . GLU A 1 93 ? -25.849 9.014 32.373 1.00 97.00 93 GLU A C 1
ATOM 719 O O . GLU A 1 93 ? -26.658 9.661 33.035 1.00 97.00 93 GLU A O 1
ATOM 724 N N . ARG A 1 94 ? -24.769 8.449 32.928 1.00 95.88 94 ARG A N 1
ATOM 725 C CA . ARG A 1 94 ? -24.432 8.574 34.356 1.00 95.88 94 ARG A CA 1
ATOM 726 C C . ARG A 1 94 ? -23.585 9.804 34.713 1.00 95.88 94 ARG A C 1
ATOM 728 O O . ARG A 1 94 ? -23.224 9.953 35.876 1.00 95.88 94 ARG A O 1
ATOM 735 N N . GLY A 1 95 ? -23.232 10.652 33.743 1.00 95.25 95 GLY A N 1
ATOM 736 C CA . GLY A 1 95 ? -22.400 11.844 33.954 1.00 95.25 95 GLY A CA 1
ATOM 737 C C . GLY A 1 95 ? -20.941 11.550 34.325 1.00 95.25 95 GLY A C 1
ATOM 738 O O . GLY A 1 95 ? -20.319 12.344 35.027 1.00 95.25 95 GLY A O 1
ATOM 739 N N . GLY A 1 96 ? -20.401 10.401 33.906 1.00 93.56 96 GLY A N 1
ATOM 740 C CA . GLY A 1 96 ? -19.010 10.020 34.171 1.00 93.56 96 GLY A CA 1
ATOM 741 C C . GLY A 1 96 ? -18.007 10.685 33.219 1.00 93.56 96 GLY A C 1
ATOM 742 O O . GLY A 1 96 ? -18.373 11.166 32.147 1.00 93.56 96 GLY A O 1
ATOM 743 N N . LYS A 1 97 ? -16.718 10.664 33.586 1.00 94.38 97 LYS A N 1
ATOM 744 C CA . LYS A 1 97 ? -15.618 11.060 32.689 1.00 94.38 97 LYS A CA 1
ATOM 745 C C . LYS A 1 97 ? -15.515 10.049 31.541 1.00 94.38 97 LYS A C 1
ATOM 747 O O . LYS A 1 97 ? -15.400 8.850 31.790 1.00 94.38 97 LYS A O 1
ATOM 752 N N . LEU A 1 98 ? -15.569 10.526 30.298 1.00 96.81 98 LEU A N 1
ATOM 753 C CA . LEU A 1 98 ? -15.437 9.671 29.116 1.00 96.81 98 LEU A CA 1
ATOM 754 C C . LEU A 1 98 ? -13.977 9.228 28.952 1.00 96.81 98 LEU A C 1
ATOM 756 O O . LEU A 1 98 ? -13.087 10.072 29.074 1.00 96.81 98 LEU A O 1
ATOM 760 N N . PRO A 1 99 ? -13.708 7.942 28.669 1.00 97.06 99 PRO A N 1
ATOM 761 C CA . PRO A 1 99 ? -12.344 7.498 28.445 1.00 97.06 99 PRO A CA 1
ATOM 762 C C . PRO A 1 99 ? -11.739 8.070 27.172 1.00 97.06 99 PRO A C 1
ATOM 764 O O . PRO A 1 99 ? -12.420 8.212 26.151 1.00 97.06 99 PRO A O 1
ATOM 767 N N . VAL A 1 100 ? -10.426 8.273 27.212 1.00 96.94 100 VAL A N 1
ATOM 768 C CA . VAL A 1 100 ? -9.608 8.532 26.026 1.00 96.94 100 VAL A CA 1
ATOM 769 C C . VAL A 1 100 ? -9.435 7.233 25.239 1.00 96.94 100 VAL A C 1
ATOM 771 O O . VAL A 1 100 ? -9.149 6.180 25.813 1.00 96.94 100 VAL A O 1
ATOM 774 N N . LEU A 1 101 ? -9.617 7.300 23.923 1.00 97.56 101 LEU A N 1
ATOM 775 C CA . LEU A 1 101 ? -9.516 6.163 23.017 1.00 97.56 101 LEU A CA 1
ATOM 776 C C . LEU A 1 101 ? -8.195 6.194 22.241 1.00 97.56 101 LEU A C 1
ATOM 778 O O . LEU A 1 101 ? -7.983 7.030 21.363 1.00 97.56 101 LEU A O 1
ATOM 782 N N . TYR A 1 102 ? -7.321 5.239 22.531 1.00 97.56 102 TYR A N 1
ATOM 783 C CA . TYR A 1 102 ? -6.094 4.981 21.780 1.00 97.56 102 TYR A CA 1
ATOM 784 C C . TYR A 1 102 ? -6.365 3.863 20.774 1.00 97.56 102 TYR A C 1
ATOM 786 O O . TYR A 1 102 ? -6.424 2.692 21.146 1.00 97.56 102 TYR A O 1
ATOM 794 N N . ALA A 1 103 ? -6.590 4.227 19.512 1.00 96.50 103 ALA A N 1
ATOM 795 C CA . ALA A 1 103 ? -6.968 3.306 18.445 1.00 96.50 103 ALA A CA 1
ATOM 796 C C . ALA A 1 103 ? -5.745 2.884 17.620 1.00 96.50 103 ALA A C 1
ATOM 798 O O . ALA A 1 103 ? -5.123 3.695 16.948 1.00 96.50 103 ALA A O 1
ATOM 799 N N . PHE A 1 104 ? -5.409 1.601 17.626 1.00 94.06 104 PHE A N 1
ATOM 800 C CA . PHE A 1 104 ? -4.267 1.064 16.879 1.00 94.06 104 PHE A CA 1
ATOM 801 C C . PHE A 1 104 ? -4.574 0.630 15.433 1.00 94.06 104 PHE A C 1
ATOM 803 O O . PHE A 1 104 ? -3.649 0.582 14.621 1.00 94.06 104 PHE A O 1
ATOM 810 N N . PRO A 1 105 ? -5.830 0.327 15.043 1.00 86.69 105 PRO A N 1
ATOM 811 C CA . PRO A 1 105 ? -6.152 0.144 13.636 1.00 86.69 105 PRO A CA 1
ATOM 812 C C . PRO A 1 105 ? -5.949 1.452 12.848 1.00 86.69 105 PRO A C 1
ATOM 814 O O . PRO A 1 105 ? -6.469 2.491 13.265 1.00 86.69 105 PRO A O 1
ATOM 817 N N . PRO A 1 106 ? -5.270 1.426 11.683 1.00 76.12 106 PRO A N 1
ATOM 818 C CA . PRO A 1 106 ? -5.160 2.601 10.813 1.00 76.12 106 PRO A CA 1
ATOM 819 C C . PRO A 1 106 ? -6.509 2.974 10.186 1.00 76.12 106 PRO A C 1
ATOM 821 O O . PRO A 1 106 ? -6.741 4.132 9.853 1.00 76.12 106 PRO A O 1
ATOM 824 N N . LYS A 1 107 ? -7.407 1.990 10.041 1.00 79.56 107 LYS A N 1
ATOM 825 C CA . LYS A 1 107 ? -8.822 2.202 9.747 1.00 79.56 107 LYS A CA 1
ATOM 826 C C . LYS A 1 107 ? -9.688 1.436 10.746 1.00 79.56 107 LYS A C 1
ATOM 828 O O . LYS A 1 107 ? -9.342 0.297 11.068 1.00 79.56 107 LYS A O 1
ATOM 833 N N . PRO A 1 108 ? -10.821 2.007 11.180 1.00 86.38 108 PRO A N 1
ATOM 834 C CA . PRO A 1 108 ? -11.353 3.316 10.781 1.00 86.38 108 PRO A CA 1
ATOM 835 C C . PRO A 1 108 ? -10.527 4.504 11.305 1.00 86.38 108 PRO A C 1
ATOM 837 O O . PRO A 1 108 ? -9.758 4.370 12.253 1.00 86.38 108 PRO A O 1
ATOM 840 N N . GLU A 1 109 ? -10.646 5.651 10.637 1.00 88.44 109 GLU A N 1
ATOM 841 C CA . GLU A 1 109 ? -9.954 6.891 11.012 1.00 88.44 109 GLU A CA 1
ATOM 842 C C . GLU A 1 109 ? -10.691 7.616 12.146 1.00 88.44 109 GLU A C 1
ATOM 844 O O . GLU A 1 109 ? -11.890 7.415 12.351 1.00 88.44 109 GLU A O 1
ATOM 849 N N . GLY A 1 110 ? -9.991 8.509 12.847 1.00 90.00 110 GLY A N 1
ATOM 850 C CA . GLY A 1 110 ? -10.477 9.246 14.014 1.00 90.00 110 GLY A CA 1
ATOM 851 C C . GLY A 1 110 ? -11.876 9.848 13.850 1.00 90.00 110 GLY A C 1
ATOM 852 O O . GLY A 1 110 ? -12.717 9.714 14.736 1.00 90.00 110 GLY A O 1
ATOM 853 N N . ARG A 1 111 ? -12.171 10.422 12.677 1.00 90.81 111 ARG A N 1
ATOM 854 C CA . ARG A 1 111 ? -13.490 10.984 12.351 1.00 90.81 111 ARG A CA 1
ATOM 855 C C . ARG A 1 111 ? -14.628 9.966 12.478 1.00 90.81 111 ARG A C 1
ATOM 857 O O . ARG A 1 111 ? -15.670 10.299 13.028 1.00 90.81 111 ARG A O 1
ATOM 864 N N . ALA A 1 112 ? -14.431 8.731 12.027 1.00 91.94 112 ALA A N 1
ATOM 865 C CA . ALA A 1 112 ? -15.459 7.695 12.114 1.00 91.94 112 ALA A CA 1
ATOM 866 C C . ALA A 1 112 ? -15.747 7.291 13.572 1.00 91.94 112 ALA A C 1
ATOM 868 O O . ALA A 1 112 ? -16.885 6.961 13.908 1.00 91.94 112 ALA A O 1
ATOM 869 N N . TYR A 1 113 ? -14.748 7.364 14.463 1.00 94.62 113 TYR A N 1
ATOM 870 C CA . TYR A 1 113 ? -14.984 7.210 15.901 1.00 94.62 113 TYR A CA 1
ATOM 871 C C . TYR A 1 113 ? -15.793 8.379 16.460 1.00 94.62 113 TYR A C 1
ATOM 873 O O . TYR A 1 113 ? -16.730 8.136 17.209 1.00 94.62 113 TYR A O 1
ATOM 881 N N . LEU A 1 114 ? -15.487 9.625 16.086 1.00 94.12 114 LEU A N 1
ATOM 882 C CA . LEU A 1 114 ? -16.259 10.791 16.536 1.00 94.12 114 LEU A CA 1
ATOM 883 C C . LEU A 1 114 ? -17.716 10.739 16.057 1.00 94.12 114 LEU A C 1
ATOM 885 O O . LEU A 1 114 ? -18.626 11.011 16.836 1.00 94.12 114 LEU A O 1
ATOM 889 N N . GLU A 1 115 ? -17.948 10.344 14.804 1.00 94.06 115 GLU A N 1
ATOM 890 C CA . GLU A 1 115 ? -19.292 10.201 14.228 1.00 94.06 115 GLU A CA 1
ATOM 891 C C . GLU A 1 115 ? -20.115 9.121 14.946 1.00 94.06 115 GLU A C 1
ATOM 893 O O . GLU A 1 115 ? -21.308 9.306 15.182 1.00 94.06 115 GLU A O 1
ATOM 898 N N . MET A 1 116 ? -19.487 8.003 15.323 1.00 94.75 116 MET A N 1
ATOM 899 C CA . MET A 1 116 ? -20.185 6.876 15.944 1.00 94.75 116 MET A CA 1
ATOM 900 C C . MET A 1 116 ? -20.320 7.005 17.460 1.00 94.75 116 MET A C 1
ATOM 902 O O . MET A 1 116 ? -21.356 6.669 18.036 1.00 94.75 116 MET A O 1
ATOM 906 N N . LEU A 1 117 ? -19.250 7.439 18.119 1.00 95.56 117 LEU A N 1
ATOM 907 C CA . LEU A 1 117 ? -19.162 7.461 19.568 1.00 95.56 117 LEU A CA 1
ATOM 908 C C . LEU A 1 117 ? -19.630 8.797 20.125 1.00 95.56 117 LEU A C 1
ATOM 910 O O . LEU A 1 117 ? -20.177 8.773 21.220 1.00 95.56 117 LEU A O 1
ATOM 914 N N . GLY A 1 118 ? -19.4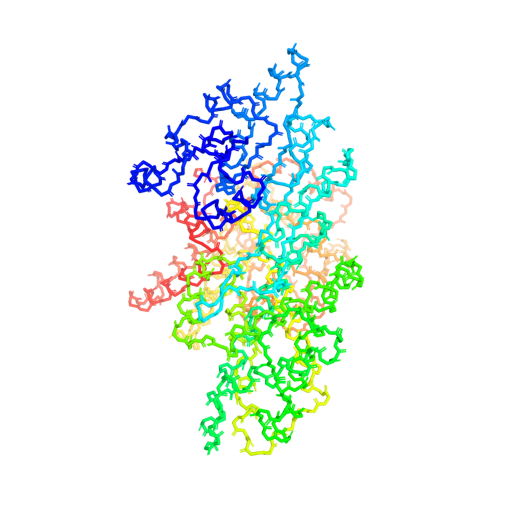74 9.911 19.403 1.00 93.38 118 GLY A N 1
ATOM 915 C CA . GLY A 1 118 ? -19.806 11.282 19.813 1.00 93.38 118 GLY A CA 1
ATOM 916 C C . GLY A 1 118 ? -18.599 12.224 19.711 1.00 93.38 118 GLY A C 1
ATOM 917 O O . GLY A 1 118 ? -17.468 11.812 19.942 1.00 93.38 118 GLY A O 1
ATOM 918 N N . SER A 1 119 ? -18.825 13.501 19.387 1.00 92.50 119 SER A N 1
ATOM 919 C CA . SER A 1 119 ? -17.759 14.498 19.163 1.00 92.50 119 SER A CA 1
ATOM 920 C C . SER A 1 119 ? -17.091 15.030 20.442 1.00 92.50 119 SER A C 1
ATOM 922 O O . SER A 1 119 ? -16.213 15.884 20.376 1.00 92.50 119 SER A O 1
ATOM 924 N N . ASP A 1 120 ? -17.553 14.581 21.607 1.00 92.19 120 ASP A N 1
ATOM 925 C CA . ASP A 1 120 ? -17.089 14.951 22.948 1.00 92.19 120 ASP A CA 1
ATOM 926 C C . ASP A 1 120 ? -16.012 14.003 23.504 1.00 92.19 120 ASP A C 1
ATOM 928 O O . ASP A 1 120 ? -15.518 14.222 24.610 1.00 92.19 120 ASP A O 1
ATOM 932 N N . ILE A 1 121 ? -15.644 12.953 22.762 1.00 94.44 121 ILE A N 1
ATOM 933 C CA . ILE A 1 121 ? -14.576 12.025 23.154 1.00 94.44 121 ILE A CA 1
ATOM 934 C C . ILE A 1 121 ? -13.206 12.498 22.665 1.00 94.44 121 ILE A C 1
ATOM 936 O O . ILE A 1 121 ? -13.090 13.239 21.689 1.00 94.44 121 ILE A O 1
ATOM 940 N N . LEU A 1 122 ? -12.155 11.965 23.290 1.00 95.75 122 LEU A N 1
ATOM 941 C CA . LEU A 1 122 ? -10.788 12.054 22.785 1.00 95.75 122 LEU A CA 1
ATOM 942 C C . LEU A 1 122 ? -10.417 10.744 22.103 1.00 95.75 122 LEU A C 1
ATOM 944 O O . LEU A 1 122 ? -10.513 9.681 22.715 1.00 95.75 122 LEU A O 1
ATOM 948 N N . VAL A 1 123 ? -9.985 10.817 20.846 1.00 95.50 123 VAL A N 1
ATOM 949 C CA . VAL A 1 123 ? -9.512 9.662 20.077 1.00 95.50 123 VAL A CA 1
ATOM 950 C C . VAL A 1 123 ? -8.261 10.017 19.284 1.00 95.50 123 VAL A C 1
ATOM 952 O O . VAL A 1 123 ? -8.182 11.101 18.703 1.00 95.50 123 VAL A O 1
ATOM 955 N N . ALA A 1 124 ? -7.282 9.115 19.295 1.00 95.38 124 ALA A N 1
ATOM 956 C CA . ALA A 1 124 ? -6.084 9.185 18.468 1.00 95.38 124 ALA A CA 1
ATOM 957 C C . ALA A 1 124 ? -5.854 7.828 17.801 1.00 95.38 124 ALA A C 1
ATOM 959 O O . ALA A 1 124 ? -5.871 6.796 18.478 1.00 95.38 124 ALA A O 1
ATOM 960 N N . ASN A 1 125 ? -5.630 7.829 16.486 1.00 94.62 125 ASN A N 1
ATOM 961 C CA . ASN A 1 125 ? -5.090 6.665 15.794 1.00 94.62 125 ASN A CA 1
ATOM 962 C C . ASN A 1 125 ? -3.573 6.617 16.016 1.00 94.62 125 ASN A C 1
ATOM 964 O O . ASN A 1 125 ? -2.905 7.646 15.921 1.00 94.62 125 ASN A O 1
ATOM 968 N N . ILE A 1 126 ? -3.030 5.444 16.328 1.00 95.44 126 ILE A N 1
ATOM 969 C CA . ILE A 1 126 ? -1.639 5.284 16.756 1.00 95.44 126 ILE A CA 1
ATOM 970 C C . ILE A 1 126 ? -0.988 4.144 15.984 1.00 95.44 126 ILE A C 1
ATOM 972 O O . ILE A 1 126 ? -1.489 3.020 15.971 1.00 95.44 126 ILE A O 1
ATOM 976 N N . LEU A 1 127 ? 0.172 4.428 15.398 1.00 92.69 127 LEU A N 1
ATOM 977 C CA . LEU A 1 127 ? 1.047 3.441 14.772 1.00 92.69 127 LEU A CA 1
ATOM 978 C C . LEU A 1 127 ? 2.380 3.428 15.536 1.00 92.69 127 LEU A C 1
ATOM 980 O O . LEU A 1 127 ? 3.210 4.314 15.317 1.00 92.69 127 LEU A O 1
ATOM 984 N N . PRO A 1 128 ? 2.577 2.477 16.468 1.00 92.00 128 PRO A N 1
ATOM 985 C CA . PRO A 1 128 ? 3.787 2.409 17.284 1.00 92.00 128 PRO A CA 1
ATOM 986 C C . PRO A 1 128 ? 5.048 2.156 16.459 1.00 92.00 128 PRO A C 1
ATOM 988 O O . PRO A 1 128 ? 4.999 1.472 15.435 1.00 92.00 128 PRO A O 1
ATOM 991 N N . ASN A 1 129 ? 6.191 2.641 16.949 1.00 90.25 129 ASN A N 1
ATOM 992 C CA . ASN A 1 129 ? 7.491 2.212 16.441 1.00 90.25 129 ASN A CA 1
ATOM 993 C C . ASN A 1 129 ? 7.683 0.706 16.696 1.00 90.25 129 ASN A C 1
ATOM 995 O O . ASN A 1 129 ? 7.771 0.270 17.845 1.00 90.25 129 ASN A O 1
ATOM 999 N N . MET A 1 130 ? 7.780 -0.080 15.625 1.00 86.00 130 MET A N 1
ATOM 1000 C CA . MET A 1 130 ? 7.869 -1.545 15.682 1.00 86.00 130 MET A CA 1
ATOM 1001 C C . MET A 1 130 ? 9.303 -2.085 15.769 1.00 86.00 130 MET A C 1
ATOM 1003 O O . MET A 1 130 ? 9.507 -3.288 15.628 1.00 86.00 130 MET A O 1
ATOM 1007 N N . VAL A 1 131 ? 10.288 -1.225 16.045 1.00 86.25 131 VAL A N 1
ATOM 1008 C CA . VAL A 1 131 ? 11.640 -1.646 16.423 1.00 86.25 131 VAL A CA 1
ATOM 1009 C C . VAL A 1 131 ? 11.919 -1.168 17.846 1.00 86.25 131 VAL A C 1
ATOM 1011 O O . VAL A 1 131 ? 11.903 0.030 18.112 1.00 86.25 131 VAL A O 1
ATOM 1014 N N . SER A 1 132 ? 12.171 -2.101 18.769 1.00 83.62 132 SER A N 1
ATOM 1015 C CA . SER A 1 132 ? 12.529 -1.799 20.168 1.00 83.62 132 SER A CA 1
ATOM 1016 C C . SER A 1 132 ? 13.919 -2.306 20.544 1.00 83.62 132 SER A C 1
ATOM 1018 O O . SER A 1 132 ? 14.440 -1.956 21.603 1.00 83.62 132 SER A O 1
ATOM 1020 N N . ARG A 1 133 ? 14.495 -3.186 19.718 1.00 87.00 133 ARG A N 1
ATOM 1021 C CA . ARG A 1 133 ? 15.812 -3.791 19.912 1.00 87.00 133 ARG A CA 1
ATOM 1022 C C . ARG A 1 133 ? 16.519 -3.969 18.577 1.00 87.00 133 ARG A C 1
ATOM 1024 O O . ARG A 1 133 ? 15.857 -4.248 17.582 1.00 87.00 133 ARG A O 1
ATOM 1031 N N . ILE A 1 134 ? 17.842 -3.852 18.591 1.00 89.06 134 ILE A N 1
ATOM 1032 C CA . ILE A 1 134 ? 18.728 -4.142 17.460 1.00 89.06 134 ILE A CA 1
ATOM 1033 C C . ILE A 1 134 ? 19.903 -4.957 18.004 1.00 89.06 134 ILE A C 1
ATOM 1035 O O . ILE A 1 134 ? 20.545 -4.533 18.964 1.00 89.06 134 ILE A O 1
ATOM 1039 N N . ALA A 1 135 ? 20.168 -6.132 17.426 1.00 89.19 135 ALA A N 1
ATOM 1040 C CA . ALA A 1 135 ? 21.225 -7.052 17.861 1.00 89.19 135 ALA A CA 1
ATOM 1041 C C . ALA A 1 135 ? 21.129 -7.406 19.362 1.00 89.19 135 ALA A C 1
ATOM 1043 O O . ALA A 1 135 ? 22.121 -7.473 20.085 1.00 89.19 135 ALA A O 1
ATOM 1044 N N . GLY A 1 136 ? 19.897 -7.577 19.854 1.00 85.81 136 GLY A N 1
ATOM 1045 C CA . GLY A 1 136 ? 19.589 -7.863 21.261 1.00 85.81 136 GLY A CA 1
ATOM 1046 C C . GLY A 1 136 ? 19.589 -6.648 22.200 1.00 85.81 136 GLY A C 1
ATOM 1047 O O . GLY A 1 136 ? 18.942 -6.704 23.253 1.00 85.81 136 GLY A O 1
ATOM 1048 N N . GLU A 1 137 ? 20.208 -5.533 21.815 1.00 87.00 137 GLU A N 1
ATOM 1049 C CA . GLU A 1 137 ? 20.300 -4.320 22.632 1.00 87.00 137 GLU A CA 1
ATOM 1050 C C . GLU A 1 137 ? 19.032 -3.456 22.518 1.00 87.00 137 GLU A C 1
ATOM 1052 O O . GLU A 1 137 ? 18.482 -3.329 21.422 1.00 87.00 137 GLU A O 1
ATOM 1057 N N . PRO A 1 138 ? 18.522 -2.862 23.617 1.00 84.50 138 PRO A N 1
ATOM 1058 C CA . PRO A 1 138 ? 17.422 -1.899 23.560 1.00 84.50 138 PRO A CA 1
ATOM 1059 C C . PRO A 1 138 ? 17.769 -0.683 22.697 1.00 84.50 138 PRO A C 1
ATOM 1061 O O . PRO A 1 138 ? 18.875 -0.152 22.778 1.00 84.50 138 PRO A O 1
ATOM 1064 N N . LEU A 1 139 ? 16.801 -0.201 21.919 1.00 82.44 139 LEU A N 1
ATOM 1065 C CA . LEU A 1 139 ? 16.958 1.046 21.175 1.00 82.44 139 LEU A CA 1
ATOM 1066 C C . LEU A 1 139 ? 17.053 2.259 22.105 1.00 82.44 139 LEU A C 1
ATOM 1068 O O . LEU A 1 139 ? 16.333 2.363 23.099 1.00 82.44 139 LEU A O 1
ATOM 1072 N N . ALA A 1 140 ? 17.921 3.202 21.741 1.00 72.25 140 ALA A N 1
ATOM 1073 C CA . ALA A 1 140 ? 18.192 4.410 22.510 1.00 72.25 140 ALA A CA 1
ATOM 1074 C C . ALA A 1 140 ? 17.646 5.651 21.786 1.00 72.25 140 ALA A C 1
ATOM 1076 O O . ALA A 1 140 ? 18.357 6.332 21.051 1.00 72.25 140 ALA A O 1
ATOM 1077 N N . GLY A 1 141 ? 16.353 5.934 21.976 1.00 75.19 141 GLY A N 1
ATOM 1078 C CA . GLY A 1 141 ? 15.718 7.163 21.479 1.00 75.19 141 GLY A CA 1
ATOM 1079 C C . GLY A 1 141 ? 15.547 7.253 19.954 1.00 75.19 141 GLY A C 1
ATOM 1080 O O . GLY A 1 141 ? 15.227 8.325 19.442 1.00 75.19 141 GLY A O 1
ATOM 1081 N N . GLU A 1 142 ? 15.758 6.153 19.230 1.00 87.38 142 GLU A N 1
ATOM 1082 C CA . GLU A 1 142 ? 15.548 6.051 17.782 1.00 87.38 142 GLU A CA 1
ATOM 1083 C C . GLU A 1 142 ? 14.112 5.655 17.436 1.00 87.38 142 GLU A C 1
ATOM 1085 O O . GLU A 1 142 ? 13.406 5.038 18.234 1.00 87.38 142 GLU A O 1
ATOM 1090 N N . GLY A 1 143 ? 13.718 5.960 16.200 1.00 88.19 143 GLY A N 1
ATOM 1091 C CA . GLY A 1 143 ? 12.399 5.643 15.674 1.00 88.19 143 GLY A CA 1
ATOM 1092 C C . GLY A 1 143 ? 11.303 6.588 16.158 1.00 88.19 143 GLY A C 1
ATOM 1093 O O . GLY A 1 143 ? 11.498 7.443 17.027 1.00 88.19 143 GLY A O 1
ATOM 1094 N N . LEU A 1 144 ? 10.138 6.453 15.527 1.00 92.94 144 LEU A N 1
ATOM 1095 C CA . LEU A 1 144 ? 8.983 7.308 15.764 1.00 92.94 144 LEU A CA 1
ATOM 1096 C C . LEU A 1 144 ? 7.715 6.474 15.902 1.00 92.94 144 LEU A C 1
ATOM 1098 O O . LEU A 1 144 ? 7.427 5.622 15.066 1.00 92.94 144 LEU A O 1
ATOM 1102 N N . THR A 1 145 ? 6.933 6.773 16.934 1.00 94.06 145 THR A N 1
ATOM 1103 C CA . THR A 1 145 ? 5.515 6.426 16.994 1.00 94.06 145 THR A CA 1
ATOM 1104 C C . THR A 1 145 ? 4.710 7.522 16.302 1.00 94.06 145 THR A C 1
ATOM 1106 O O . THR A 1 145 ? 4.875 8.710 16.595 1.00 94.06 145 THR A O 1
ATOM 1109 N N . TYR A 1 146 ? 3.837 7.134 15.378 1.00 94.88 146 TYR A N 1
ATOM 1110 C CA . TYR A 1 146 ? 3.013 8.066 14.615 1.00 94.88 146 TYR A CA 1
ATOM 1111 C C . TYR A 1 146 ? 1.653 8.227 15.288 1.00 94.88 146 TYR A C 1
ATOM 1113 O O . TYR A 1 146 ? 0.949 7.246 15.538 1.00 94.88 146 TYR A O 1
ATOM 1121 N N . LEU A 1 147 ? 1.296 9.474 15.579 1.00 94.69 147 LEU A N 1
ATOM 1122 C CA . LEU A 1 147 ? 0.058 9.860 16.241 1.00 94.69 147 LEU A CA 1
ATOM 1123 C C . LEU A 1 147 ? -0.816 10.622 15.249 1.00 94.69 147 LEU A C 1
ATOM 1125 O O . LEU A 1 147 ? -0.382 11.610 14.663 1.00 94.69 147 LEU A O 1
ATOM 1129 N N . THR A 1 148 ? -2.060 10.198 15.081 1.00 93.94 148 THR A N 1
ATOM 1130 C CA . THR A 1 148 ? -3.019 10.872 14.209 1.00 93.94 148 THR A CA 1
ATOM 1131 C C . THR A 1 148 ? -4.237 11.275 15.013 1.00 93.94 148 THR A C 1
ATOM 1133 O O . THR A 1 148 ? -5.020 10.439 15.466 1.00 93.94 148 THR A O 1
ATOM 1136 N N . PHE A 1 149 ? -4.403 12.584 15.162 1.00 92.50 149 PHE A N 1
ATOM 1137 C CA . PHE A 1 149 ? -5.583 13.182 15.764 1.00 92.50 149 PHE A CA 1
ATOM 1138 C C . PHE A 1 149 ? -6.590 13.541 14.663 1.00 92.50 149 PHE A C 1
ATOM 1140 O O . PHE A 1 149 ? -6.175 13.928 13.569 1.00 92.50 149 PHE A O 1
ATOM 1147 N N . PRO A 1 150 ? -7.903 13.423 14.915 1.00 89.31 150 PRO A N 1
ATOM 1148 C CA . PRO A 1 150 ? -8.905 13.967 14.008 1.00 89.31 150 PRO A CA 1
ATOM 1149 C C . PRO A 1 150 ? -8.709 15.483 13.822 1.00 89.31 150 PRO A C 1
ATOM 1151 O O . PRO A 1 150 ? -8.349 16.175 14.774 1.00 89.31 150 PRO A O 1
ATOM 1154 N N . ASP A 1 151 ? -8.994 16.002 12.620 1.00 83.50 151 ASP A N 1
ATOM 1155 C CA . ASP A 1 151 ? -8.909 17.449 12.330 1.00 83.50 151 ASP A CA 1
ATOM 1156 C C . ASP A 1 151 ? -9.865 18.278 13.212 1.00 83.50 151 ASP A C 1
ATOM 1158 O O . ASP A 1 151 ? -9.612 19.446 13.510 1.00 83.50 151 ASP A O 1
ATOM 1162 N N . GLU A 1 152 ? -10.966 17.661 13.641 1.00 74.44 152 GLU A N 1
ATOM 1163 C CA . GLU A 1 152 ? -11.977 18.236 14.521 1.00 74.44 152 GLU A CA 1
ATOM 1164 C C . GLU A 1 152 ? -11.923 17.539 15.884 1.00 74.44 152 GLU A C 1
ATOM 1166 O O . GLU A 1 152 ? -12.033 16.320 15.963 1.00 74.44 152 GLU A O 1
ATOM 1171 N N . GLY A 1 153 ? -11.785 18.287 16.977 1.00 64.88 153 GLY A N 1
ATOM 1172 C CA . GLY A 1 153 ? -11.877 17.712 18.319 1.00 64.88 153 GLY A CA 1
ATOM 1173 C C . GLY A 1 153 ? -11.056 18.470 19.364 1.00 64.88 153 GLY A C 1
ATOM 1174 O O . GLY A 1 153 ? -9.999 19.020 19.048 1.00 64.88 153 GLY A O 1
ATOM 1175 N N . PRO A 1 154 ? -11.517 18.527 20.623 1.00 67.31 154 PRO A N 1
ATOM 1176 C CA . PRO A 1 154 ? -10.810 19.243 21.672 1.00 67.31 154 PRO A CA 1
ATOM 1177 C C . PRO A 1 154 ? -9.694 18.363 22.236 1.00 67.31 154 PRO A C 1
ATOM 1179 O O . PRO A 1 154 ? -9.967 17.583 23.124 1.00 67.31 154 PRO A O 1
ATOM 1182 N N . TRP A 1 155 ? -8.444 18.471 21.781 1.00 87.88 155 TRP A N 1
ATOM 1183 C CA . TRP A 1 155 ? -7.321 17.799 22.458 1.00 87.88 155 TRP A CA 1
ATOM 1184 C C . TRP A 1 155 ? -6.606 18.759 23.416 1.00 87.88 155 TRP A C 1
ATOM 1186 O O . TRP A 1 155 ? -5.869 19.633 22.945 1.00 87.88 155 TRP A O 1
ATOM 1196 N N . PRO A 1 156 ? -6.781 18.620 24.747 1.00 90.44 156 PRO A N 1
ATOM 1197 C CA . PRO A 1 156 ? -6.024 19.402 25.712 1.00 90.44 156 PRO A CA 1
ATOM 1198 C C . PRO A 1 156 ? -4.534 19.094 25.604 1.00 90.44 156 PRO A C 1
ATOM 1200 O O . PRO A 1 156 ? -4.135 17.964 25.315 1.00 90.44 156 PRO A O 1
ATOM 1203 N N . LYS A 1 157 ? -3.700 20.093 25.901 1.00 89.56 157 LYS A N 1
ATOM 1204 C CA . LYS A 1 157 ? -2.245 19.916 25.932 1.00 89.56 157 LYS A CA 1
ATOM 1205 C C . LYS A 1 157 ? -1.832 18.791 26.890 1.00 89.56 157 LYS A C 1
ATOM 1207 O O . LYS A 1 157 ? -0.981 17.993 26.539 1.00 89.56 157 LYS A O 1
ATOM 1212 N N . GLU A 1 158 ? -2.479 18.695 28.048 1.00 92.00 158 GLU A N 1
ATOM 1213 C CA . GLU A 1 158 ? -2.194 17.681 29.074 1.00 92.00 158 GLU A CA 1
ATOM 1214 C C . GLU A 1 158 ? -2.387 16.247 28.556 1.00 92.00 158 GLU A C 1
ATOM 1216 O O . GLU A 1 158 ? -1.542 15.389 28.793 1.00 92.00 158 GLU A O 1
ATOM 1221 N N . GLU A 1 159 ? -3.448 15.999 27.783 1.00 92.75 159 GLU A N 1
ATOM 1222 C CA . GLU A 1 159 ? -3.731 14.679 27.198 1.00 92.75 159 GLU A CA 1
ATOM 1223 C C . GLU A 1 159 ? -2.756 14.346 26.058 1.00 92.75 159 GLU A C 1
ATOM 1225 O O . GLU A 1 159 ? -2.342 13.198 25.895 1.00 92.75 159 GLU A O 1
ATOM 1230 N N . ARG A 1 160 ? -2.325 15.360 25.292 1.00 91.56 160 ARG A N 1
ATOM 1231 C CA . ARG A 1 160 ? -1.263 15.201 24.286 1.00 91.56 160 ARG A CA 1
ATOM 1232 C C . ARG A 1 160 ? 0.077 14.878 24.946 1.00 91.56 160 ARG A C 1
ATOM 1234 O O . ARG A 1 160 ? 0.727 13.922 24.539 1.00 91.56 160 ARG A O 1
ATOM 1241 N N . ASP A 1 161 ? 0.464 15.634 25.970 1.00 92.19 161 ASP A N 1
ATOM 1242 C CA . ASP A 1 161 ? 1.717 15.441 26.704 1.00 92.19 161 ASP A CA 1
ATOM 1243 C C . ASP A 1 161 ? 1.749 14.053 27.372 1.00 92.19 161 ASP A C 1
ATOM 1245 O O . ASP A 1 161 ? 2.763 13.360 27.302 1.00 92.19 161 ASP A O 1
ATOM 1249 N N . TYR A 1 162 ? 0.622 13.596 27.933 1.00 93.88 162 TYR A N 1
ATOM 1250 C CA . TYR A 1 162 ? 0.498 12.244 28.486 1.00 93.88 162 TYR A CA 1
ATOM 1251 C C . TYR A 1 162 ? 0.692 11.155 27.421 1.00 93.88 162 TYR A C 1
ATOM 1253 O O . TYR A 1 162 ? 1.396 10.175 27.660 1.00 93.88 162 TYR A O 1
ATOM 1261 N N . LEU A 1 163 ? 0.086 11.311 26.238 1.00 93.25 163 LEU A N 1
ATOM 1262 C CA . LEU A 1 163 ? 0.239 10.359 25.135 1.00 93.25 163 LEU A CA 1
ATOM 1263 C C . LEU A 1 163 ? 1.690 10.300 24.623 1.00 93.25 163 LEU A C 1
ATOM 1265 O O . LEU A 1 163 ? 2.192 9.214 24.337 1.00 93.25 163 LEU A O 1
ATOM 1269 N N . LEU A 1 164 ? 2.376 11.444 24.546 1.00 91.62 164 LEU A N 1
ATOM 1270 C CA . LEU A 1 164 ? 3.797 11.503 24.184 1.00 91.62 164 LEU A CA 1
ATOM 1271 C C . LEU A 1 164 ? 4.671 10.777 25.219 1.00 91.62 164 LEU A C 1
ATOM 1273 O O . LEU A 1 164 ? 5.524 9.973 24.845 1.00 91.62 164 LEU A O 1
ATOM 1277 N N . GLU A 1 165 ? 4.430 11.014 26.510 1.00 92.69 165 GLU A N 1
ATOM 1278 C CA . GLU A 1 165 ? 5.159 10.355 27.600 1.00 92.69 165 GLU A CA 1
ATOM 1279 C C . GLU A 1 165 ? 4.927 8.838 27.603 1.00 92.69 165 GLU A C 1
ATOM 1281 O O . GLU A 1 165 ? 5.873 8.063 27.764 1.00 92.69 165 GLU A O 1
ATOM 1286 N N . PHE A 1 166 ? 3.689 8.404 27.344 1.00 93.94 166 PHE A N 1
ATOM 1287 C CA . PHE A 1 166 ? 3.317 6.991 27.279 1.00 93.94 166 PHE A CA 1
ATOM 1288 C C . PHE A 1 166 ? 4.164 6.213 26.260 1.00 93.94 166 PHE A C 1
ATOM 1290 O O . PHE A 1 166 ? 4.592 5.093 26.541 1.00 93.94 166 PHE A O 1
ATOM 1297 N N . PHE A 1 167 ? 4.434 6.797 25.089 1.00 92.81 167 PHE A N 1
ATOM 1298 C CA . PHE A 1 167 ? 5.205 6.152 24.019 1.00 92.81 167 PHE A CA 1
ATOM 1299 C C . PHE A 1 167 ? 6.710 6.434 24.060 1.00 92.81 167 PHE A C 1
ATOM 1301 O O . PHE A 1 167 ? 7.443 5.845 23.265 1.00 92.81 167 PHE A O 1
ATOM 1308 N N . SER A 1 168 ? 7.192 7.242 25.009 1.00 89.12 168 SER A N 1
ATOM 1309 C CA . SER A 1 168 ? 8.621 7.550 25.160 1.00 89.12 168 SER A CA 1
ATOM 1310 C C . SER A 1 168 ? 9.550 6.322 25.257 1.00 89.12 168 SER A C 1
ATOM 1312 O O . SER A 1 168 ? 10.665 6.401 24.731 1.00 89.12 168 SER A O 1
ATOM 1314 N N . PRO A 1 169 ? 9.137 5.148 25.801 1.00 89.31 169 PRO A N 1
ATOM 1315 C CA . PRO A 1 169 ? 9.989 3.955 25.790 1.00 89.31 169 PRO A CA 1
ATOM 1316 C C . PRO A 1 169 ? 10.245 3.364 24.396 1.00 89.31 169 PRO A C 1
ATOM 1318 O O . PRO A 1 169 ? 11.127 2.521 24.255 1.00 89.31 169 PRO A O 1
ATOM 1321 N N . LEU A 1 170 ? 9.474 3.762 23.377 1.00 89.25 170 LEU A N 1
ATOM 1322 C CA . LEU A 1 170 ? 9.611 3.295 21.991 1.00 89.25 170 LEU A CA 1
ATOM 1323 C C . LEU A 1 170 ? 10.261 4.340 21.071 1.00 89.25 170 LEU A C 1
ATOM 1325 O O . LEU A 1 170 ? 10.190 4.207 19.849 1.00 89.25 170 LEU A O 1
ATOM 1329 N N . GLY A 1 171 ? 10.887 5.372 21.640 1.00 88.44 171 GLY A N 1
ATOM 1330 C CA . GLY A 1 171 ? 11.539 6.444 20.892 1.00 88.44 171 GLY A CA 1
ATOM 1331 C C . GLY A 1 171 ? 10.699 7.715 20.826 1.00 88.44 171 GLY A C 1
ATOM 1332 O O . GLY A 1 171 ? 9.950 8.045 21.746 1.00 88.44 171 GLY A O 1
ATOM 1333 N N . GLY A 1 172 ? 10.865 8.477 19.745 1.00 89.94 172 GLY A N 1
ATOM 1334 C CA . GLY A 1 172 ? 10.144 9.731 19.565 1.00 89.94 172 GLY A CA 1
ATOM 1335 C C . GLY A 1 172 ? 8.680 9.518 19.179 1.00 89.94 172 GLY A C 1
ATOM 1336 O O . GLY A 1 172 ? 8.258 8.434 18.783 1.00 89.94 172 GLY A O 1
ATOM 1337 N N . CYS A 1 173 ? 7.900 10.591 19.235 1.00 93.31 173 CYS A N 1
ATOM 1338 C CA . CYS A 1 173 ? 6.555 10.635 18.675 1.00 93.31 173 CYS A CA 1
ATOM 1339 C C . CYS A 1 173 ? 6.457 11.749 17.637 1.00 93.31 173 CYS A C 1
ATOM 1341 O O . CYS A 1 173 ? 7.125 12.784 17.746 1.00 93.31 173 CYS A O 1
ATOM 1343 N N . ILE A 1 174 ? 5.601 11.550 16.640 1.00 93.88 174 ILE A N 1
ATOM 1344 C CA . ILE A 1 174 ? 5.306 12.568 15.639 1.00 93.88 174 ILE A CA 1
ATOM 1345 C C . ILE A 1 174 ? 3.828 12.569 15.282 1.00 93.88 174 ILE A C 1
ATOM 1347 O O . ILE A 1 174 ? 3.204 11.519 15.147 1.00 93.88 174 ILE A O 1
ATOM 1351 N N . GLU A 1 175 ? 3.274 13.766 15.134 1.00 93.62 175 GLU A N 1
ATOM 1352 C CA . GLU A 1 175 ? 1.910 13.940 14.662 1.00 93.62 175 GLU A CA 1
ATOM 1353 C C . GLU A 1 175 ? 1.863 13.841 13.135 1.00 93.62 175 GLU A C 1
ATOM 1355 O O . GLU A 1 175 ? 2.659 14.466 12.437 1.00 93.62 175 GLU A O 1
ATOM 1360 N N . VAL A 1 176 ? 0.913 13.064 12.621 1.00 93.56 176 VAL A N 1
ATOM 1361 C CA . VAL A 1 176 ? 0.639 12.918 11.191 1.00 93.56 176 VAL A CA 1
ATOM 1362 C C . VAL A 1 176 ? -0.830 13.218 10.959 1.00 93.56 176 VAL A C 1
ATOM 1364 O O . VAL A 1 176 ? -1.704 12.564 11.534 1.00 93.56 176 VAL A O 1
ATOM 1367 N N . LYS A 1 177 ? -1.107 14.200 10.097 1.00 92.44 177 LYS A N 1
ATOM 1368 C CA . LYS A 1 177 ? -2.479 14.576 9.742 1.00 92.44 177 LYS A CA 1
ATOM 1369 C C . LYS A 1 177 ? -3.227 13.394 9.114 1.00 92.44 177 LYS A C 1
ATOM 1371 O O . LYS A 1 177 ? -2.615 12.672 8.319 1.00 92.44 177 LYS A O 1
ATOM 1376 N N . PRO A 1 178 ? -4.543 13.242 9.359 1.00 90.12 178 PRO A N 1
ATOM 1377 C CA . PRO A 1 178 ? -5.343 12.154 8.791 1.00 90.12 178 PRO A CA 1
ATOM 1378 C C . PRO A 1 178 ? -5.168 11.995 7.274 1.00 90.12 178 PRO A C 1
ATOM 1380 O O . PRO A 1 178 ? -4.902 10.899 6.784 1.00 90.12 178 PRO A O 1
ATOM 1383 N N . ALA A 1 179 ? -5.182 13.112 6.538 1.00 89.38 179 ALA A N 1
ATOM 1384 C CA . ALA A 1 179 ? -5.029 13.143 5.082 1.00 89.38 179 ALA A CA 1
ATOM 1385 C C . ALA A 1 179 ? -3.675 12.620 4.553 1.00 89.38 179 ALA A C 1
ATOM 1387 O O . ALA A 1 179 ? -3.515 12.481 3.338 1.00 89.38 179 ALA A O 1
ATOM 1388 N N . HIS A 1 180 ? -2.695 12.378 5.429 1.00 91.88 180 HIS A N 1
ATOM 1389 C CA . HIS A 1 180 ? -1.335 11.977 5.068 1.00 91.88 180 HIS A CA 1
ATOM 1390 C C . HIS A 1 180 ? -0.925 10.602 5.609 1.00 91.88 180 HIS A C 1
ATOM 1392 O O . HIS A 1 180 ? 0.165 10.134 5.283 1.00 91.88 180 HIS A O 1
ATOM 1398 N N . VAL A 1 181 ? -1.770 9.926 6.398 1.00 89.50 181 VAL A N 1
ATOM 1399 C CA . VAL A 1 181 ? -1.432 8.629 7.017 1.00 89.50 181 VAL A CA 1
ATOM 1400 C C . VAL A 1 181 ? -1.098 7.573 5.965 1.00 89.50 181 VAL A C 1
ATOM 1402 O O . VAL A 1 181 ? -0.090 6.880 6.076 1.00 89.50 181 VAL A O 1
ATOM 1405 N N . MET A 1 182 ? -1.904 7.467 4.907 1.00 85.88 182 MET A N 1
ATOM 1406 C CA . MET A 1 182 ? -1.687 6.457 3.864 1.00 85.88 182 MET A CA 1
ATOM 1407 C C . MET A 1 182 ? -0.434 6.744 3.029 1.00 85.88 182 MET A C 1
ATOM 1409 O O . MET A 1 182 ? 0.263 5.816 2.622 1.00 85.88 182 MET A O 1
ATOM 1413 N N . GLN A 1 183 ? -0.135 8.021 2.787 1.00 90.62 183 GLN A N 1
ATOM 1414 C CA . GLN A 1 183 ? 1.068 8.460 2.088 1.00 90.62 183 GLN A CA 1
ATOM 1415 C C . GLN A 1 183 ? 2.300 8.178 2.938 1.00 90.62 183 GLN A C 1
ATOM 1417 O O . GLN A 1 183 ? 3.250 7.589 2.434 1.00 90.62 183 GLN A O 1
ATOM 1422 N N . MET A 1 184 ? 2.250 8.513 4.228 1.00 93.25 184 MET A N 1
ATOM 1423 C CA . MET A 1 184 ? 3.305 8.190 5.180 1.00 93.25 184 MET A CA 1
ATOM 1424 C C . MET A 1 184 ? 3.557 6.677 5.247 1.00 93.25 184 MET A C 1
ATOM 1426 O O . MET A 1 184 ? 4.701 6.249 5.135 1.00 93.25 184 MET A O 1
ATOM 1430 N N . LEU A 1 185 ? 2.512 5.852 5.366 1.00 89.31 185 LEU A N 1
ATOM 1431 C CA . LEU A 1 185 ? 2.651 4.389 5.371 1.00 89.31 185 LEU A CA 1
ATOM 1432 C C . LEU A 1 185 ? 3.298 3.856 4.087 1.00 89.31 185 LEU A C 1
ATOM 1434 O O . LEU A 1 185 ? 4.025 2.869 4.114 1.00 89.31 185 LEU A O 1
ATOM 1438 N N . ALA A 1 186 ? 3.038 4.491 2.947 1.00 90.56 186 ALA A N 1
ATOM 1439 C CA . ALA A 1 186 ? 3.670 4.092 1.701 1.00 90.56 186 ALA A CA 1
ATOM 1440 C C . ALA A 1 186 ? 5.158 4.446 1.666 1.00 90.56 186 ALA A C 1
ATOM 1442 O O . ALA A 1 186 ? 5.971 3.639 1.223 1.00 90.56 186 ALA A O 1
ATOM 1443 N N . GLY A 1 187 ? 5.532 5.632 2.149 1.00 94.25 187 GLY A N 1
ATOM 1444 C CA . GLY A 1 187 ? 6.939 6.016 2.192 1.00 94.25 187 GLY A CA 1
ATOM 1445 C C . GLY A 1 187 ? 7.723 5.237 3.241 1.00 94.25 187 GLY A C 1
ATOM 1446 O O . GLY A 1 187 ? 8.886 4.936 2.992 1.00 94.25 187 GLY A O 1
ATOM 1447 N N . THR A 1 188 ? 7.106 4.820 4.355 1.00 91.50 188 THR A N 1
ATOM 1448 C CA . THR A 1 188 ? 7.782 3.951 5.333 1.00 91.50 188 THR A CA 1
ATOM 1449 C C . THR A 1 188 ? 8.152 2.595 4.733 1.00 91.50 188 THR A C 1
ATOM 1451 O O . THR A 1 188 ? 9.258 2.103 4.950 1.00 91.50 188 THR A O 1
ATOM 1454 N N . VAL A 1 189 ? 7.279 2.037 3.892 1.00 89.50 189 VAL A N 1
ATOM 1455 C CA . VAL A 1 189 ? 7.554 0.818 3.118 1.00 89.50 189 VAL A CA 1
ATOM 1456 C C . VAL A 1 189 ? 8.690 1.031 2.120 1.00 89.50 189 VAL A C 1
ATOM 1458 O O . VAL A 1 189 ? 9.597 0.207 2.046 1.00 89.50 189 VAL A O 1
ATOM 1461 N N . THR A 1 190 ? 8.701 2.143 1.385 1.00 93.81 190 THR A N 1
ATOM 1462 C CA . THR A 1 190 ? 9.803 2.428 0.455 1.00 93.81 190 THR A CA 1
ATOM 1463 C C . THR A 1 190 ? 11.129 2.646 1.190 1.00 93.81 190 THR A C 1
ATOM 1465 O O . THR A 1 190 ? 12.175 2.211 0.712 1.00 93.81 190 THR A O 1
ATOM 1468 N N . VAL A 1 191 ? 11.124 3.269 2.377 1.00 95.25 191 VAL A N 1
ATOM 1469 C CA . VAL A 1 191 ? 12.330 3.349 3.218 1.00 95.25 191 VAL A CA 1
ATOM 1470 C C . VAL A 1 191 ? 12.816 1.948 3.584 1.00 95.25 191 VAL A C 1
ATOM 1472 O O . VAL A 1 191 ? 14.012 1.699 3.474 1.00 95.25 191 VAL A O 1
ATOM 1475 N N . HIS A 1 192 ? 11.921 1.013 3.922 1.00 90.50 192 HIS A N 1
ATOM 1476 C CA . HIS A 1 192 ? 12.300 -0.372 4.218 1.00 90.50 192 HIS A CA 1
ATOM 1477 C C . HIS A 1 192 ? 13.065 -1.036 3.058 1.00 90.50 192 HIS A C 1
ATOM 1479 O O . HIS A 1 192 ? 13.976 -1.829 3.309 1.00 90.50 192 HIS A O 1
ATOM 1485 N N . ASN A 1 193 ? 12.786 -0.700 1.793 1.00 92.06 193 ASN A N 1
ATOM 1486 C CA . ASN A 1 193 ? 13.540 -1.253 0.657 1.00 92.06 193 ASN A CA 1
ATOM 1487 C C . ASN A 1 193 ? 15.019 -0.814 0.614 1.00 92.06 193 ASN A C 1
ATOM 1489 O O . ASN A 1 193 ? 15.777 -1.347 -0.192 1.00 92.06 193 ASN A O 1
ATOM 1493 N N . ILE A 1 194 ? 15.478 0.072 1.511 1.00 94.75 194 ILE A N 1
ATOM 1494 C CA . ILE A 1 194 ? 16.917 0.294 1.729 1.00 94.75 194 ILE A CA 1
ATOM 1495 C C . ILE A 1 194 ? 17.648 -1.005 2.099 1.00 94.75 194 ILE A C 1
ATOM 1497 O O . ILE A 1 194 ? 18.814 -1.169 1.752 1.00 94.75 194 ILE A O 1
ATOM 1501 N N . SER A 1 195 ? 16.942 -1.936 2.744 1.00 90.06 195 SER A N 1
ATOM 1502 C CA . SER A 1 195 ? 17.429 -3.281 3.066 1.00 90.06 195 SER A CA 1
ATOM 1503 C C . SER A 1 195 ? 17.874 -4.011 1.800 1.00 90.06 195 SER A C 1
ATOM 1505 O O . SER A 1 195 ? 19.014 -4.458 1.689 1.00 90.06 195 SER A O 1
ATOM 1507 N N . GLU A 1 196 ? 17.000 -4.015 0.792 1.00 89.81 196 GLU A N 1
ATOM 1508 C CA . GLU A 1 196 ? 17.257 -4.639 -0.505 1.00 89.81 196 GLU A CA 1
ATOM 1509 C C . GLU A 1 196 ? 18.400 -3.940 -1.243 1.00 89.81 196 GLU A C 1
ATOM 1511 O O . GLU A 1 196 ? 19.235 -4.599 -1.854 1.00 89.81 196 GLU A O 1
ATOM 1516 N N . ILE A 1 197 ? 18.497 -2.608 -1.148 1.00 96.88 197 ILE A N 1
ATOM 1517 C CA . ILE A 1 197 ? 19.609 -1.841 -1.730 1.00 96.88 197 ILE A CA 1
ATOM 1518 C C . ILE A 1 197 ? 20.947 -2.287 -1.136 1.00 96.88 197 ILE A C 1
ATOM 1520 O O . ILE A 1 197 ? 21.882 -2.553 -1.888 1.00 96.88 197 ILE A O 1
ATOM 1524 N N . ILE A 1 198 ? 21.047 -2.369 0.192 1.00 97.69 198 ILE A N 1
ATOM 1525 C CA . ILE A 1 198 ? 22.288 -2.730 0.891 1.00 97.69 198 ILE A CA 1
ATOM 1526 C C . ILE A 1 198 ? 22.743 -4.132 0.483 1.00 97.69 198 ILE A C 1
ATOM 1528 O O . ILE A 1 198 ? 23.901 -4.311 0.101 1.00 97.69 198 ILE A O 1
ATOM 1532 N N . LEU A 1 199 ? 21.827 -5.104 0.514 1.00 92.81 199 LEU A N 1
ATOM 1533 C CA . LEU A 1 199 ? 22.129 -6.489 0.153 1.00 92.81 199 LEU A CA 1
ATOM 1534 C C . LEU A 1 199 ? 22.463 -6.621 -1.339 1.00 92.81 199 LEU A C 1
ATOM 1536 O O . LEU A 1 199 ? 23.467 -7.238 -1.683 1.00 92.81 199 LEU A O 1
ATOM 1540 N N . THR A 1 200 ? 21.715 -5.950 -2.220 1.00 95.19 200 THR A N 1
ATOM 1541 C CA . THR A 1 200 ? 21.991 -5.936 -3.667 1.00 95.19 200 THR A CA 1
ATOM 1542 C C . THR A 1 200 ? 23.380 -5.377 -3.970 1.00 95.19 200 THR A C 1
ATOM 1544 O O . THR A 1 200 ? 24.102 -5.938 -4.795 1.00 95.19 200 THR A O 1
ATOM 1547 N N . VAL A 1 201 ? 23.771 -4.277 -3.316 1.00 97.94 201 VAL A N 1
ATOM 1548 C CA . VAL A 1 201 ? 25.098 -3.672 -3.497 1.00 97.94 201 VAL A CA 1
ATOM 1549 C C . VAL A 1 201 ? 26.192 -4.596 -2.962 1.00 97.94 201 VAL A C 1
ATOM 1551 O O . VAL A 1 201 ? 27.179 -4.812 -3.660 1.00 97.94 201 VAL A O 1
ATOM 1554 N N . SER A 1 202 ? 26.010 -5.174 -1.771 1.00 97.44 202 SER A N 1
ATOM 1555 C CA . SER A 1 202 ? 26.944 -6.147 -1.185 1.00 97.44 202 SER A CA 1
ATOM 1556 C C . SER A 1 202 ? 27.176 -7.340 -2.118 1.00 97.44 202 SER A C 1
ATOM 1558 O O . SER A 1 202 ? 28.317 -7.653 -2.461 1.00 97.44 202 SER A O 1
ATOM 1560 N N . ASP A 1 203 ? 26.095 -7.961 -2.593 1.00 94.81 203 ASP A N 1
ATOM 1561 C CA . ASP A 1 203 ? 26.153 -9.140 -3.457 1.00 94.81 203 ASP A CA 1
ATOM 1562 C C . ASP A 1 203 ? 26.738 -8.791 -4.846 1.00 94.81 203 ASP A C 1
ATOM 1564 O O . ASP A 1 203 ? 27.438 -9.600 -5.457 1.00 94.81 203 ASP A O 1
ATOM 1568 N N . ALA A 1 204 ? 26.492 -7.580 -5.365 1.00 97.31 204 ALA A N 1
ATOM 1569 C CA . ALA A 1 204 ? 27.083 -7.096 -6.618 1.00 97.31 204 ALA A CA 1
ATOM 1570 C C . ALA A 1 204 ? 28.600 -6.864 -6.509 1.00 97.31 204 ALA A C 1
ATOM 1572 O O . ALA A 1 204 ? 29.343 -7.238 -7.418 1.00 97.31 204 ALA A O 1
ATOM 1573 N N . LEU A 1 205 ? 29.061 -6.296 -5.392 1.00 97.69 205 LEU A N 1
ATOM 1574 C CA . LEU A 1 205 ? 30.484 -6.106 -5.095 1.00 97.69 205 LEU A CA 1
ATOM 1575 C C . LEU A 1 205 ? 31.213 -7.445 -4.903 1.00 97.69 205 LEU A C 1
ATOM 1577 O O . LEU A 1 205 ? 32.356 -7.609 -5.332 1.00 97.69 205 LEU A O 1
ATOM 1581 N N . GLU A 1 206 ? 30.552 -8.442 -4.312 1.00 96.75 206 GLU A N 1
ATOM 1582 C CA . GLU A 1 206 ? 31.088 -9.804 -4.260 1.00 96.75 206 GLU A CA 1
ATOM 1583 C C . GLU A 1 206 ? 31.258 -10.389 -5.672 1.00 96.75 206 GLU A C 1
ATOM 1585 O O . GLU A 1 206 ? 32.332 -10.900 -6.006 1.00 96.75 206 GLU A O 1
ATOM 1590 N N . ARG A 1 207 ? 30.251 -10.240 -6.547 1.00 96.12 207 ARG A N 1
ATOM 1591 C CA . ARG A 1 207 ? 30.321 -10.702 -7.947 1.00 96.12 207 ARG A CA 1
ATOM 1592 C C . ARG A 1 207 ? 31.375 -9.972 -8.784 1.00 96.12 207 ARG A C 1
ATOM 1594 O O . ARG A 1 207 ? 31.940 -10.586 -9.687 1.00 96.12 207 ARG A O 1
ATOM 1601 N N . SER A 1 208 ? 31.682 -8.712 -8.476 1.00 94.62 208 SER A N 1
ATOM 1602 C CA . SER A 1 208 ? 32.770 -7.961 -9.121 1.00 94.62 208 SER A CA 1
ATOM 1603 C C . SER A 1 208 ? 34.166 -8.327 -8.586 1.00 94.62 208 SER A C 1
ATOM 1605 O O . SER A 1 208 ? 35.167 -7.761 -9.024 1.00 94.62 208 SER A O 1
ATOM 1607 N N . GLY A 1 209 ? 34.262 -9.257 -7.627 1.00 95.88 209 GLY A N 1
ATOM 1608 C CA . GLY A 1 209 ? 35.521 -9.682 -7.012 1.00 95.88 209 GLY A CA 1
ATOM 1609 C C . GLY A 1 209 ? 36.058 -8.726 -5.941 1.00 95.88 209 GLY A C 1
ATOM 1610 O O . GLY A 1 209 ? 37.228 -8.823 -5.578 1.00 95.88 209 GLY A O 1
ATOM 1611 N N . SER A 1 210 ? 35.230 -7.804 -5.440 1.00 95.75 210 SER A N 1
ATOM 1612 C CA . SER A 1 210 ? 35.575 -6.818 -4.405 1.00 95.75 210 SER A CA 1
ATOM 1613 C C . SER A 1 210 ? 34.602 -6.900 -3.218 1.00 95.75 210 SER A C 1
ATOM 1615 O O . SER A 1 210 ? 33.881 -5.939 -2.965 1.00 95.75 210 SER A O 1
ATOM 1617 N N . PRO A 1 211 ? 34.537 -8.033 -2.492 1.00 96.62 211 PRO A N 1
ATOM 1618 C CA . PRO A 1 211 ? 33.536 -8.241 -1.450 1.00 96.62 211 PRO A CA 1
ATOM 1619 C C . PRO A 1 211 ? 33.669 -7.204 -0.330 1.00 96.62 211 PRO A C 1
ATOM 1621 O O . PRO A 1 211 ? 34.749 -7.006 0.235 1.00 96.62 211 PRO A O 1
ATOM 1624 N N . VAL A 1 212 ? 32.550 -6.572 0.020 1.00 97.19 212 VAL A N 1
ATOM 1625 C CA . VAL A 1 212 ? 32.442 -5.643 1.147 1.00 97.19 212 VAL A CA 1
ATOM 1626 C C . VAL A 1 212 ? 31.294 -6.105 2.026 1.00 97.19 212 VAL A C 1
ATOM 1628 O O . VAL A 1 212 ? 30.196 -6.338 1.539 1.00 97.19 212 VAL A O 1
ATOM 1631 N N . ASP A 1 213 ? 31.561 -6.218 3.323 1.00 96.25 213 ASP A N 1
ATOM 1632 C CA . ASP A 1 213 ? 30.556 -6.575 4.318 1.00 96.25 213 ASP A CA 1
ATOM 1633 C C . ASP A 1 213 ? 29.390 -5.568 4.320 1.00 96.25 213 ASP A C 1
ATOM 1635 O O . ASP A 1 213 ? 29.599 -4.351 4.425 1.00 96.25 213 ASP A O 1
ATOM 1639 N N . PHE A 1 214 ? 28.160 -6.076 4.228 1.00 96.81 214 PHE A N 1
ATOM 1640 C CA . PHE A 1 214 ? 26.948 -5.266 4.202 1.00 96.81 214 PHE A CA 1
ATOM 1641 C C . PHE A 1 214 ? 26.774 -4.430 5.481 1.00 96.81 214 PHE A C 1
ATOM 1643 O O . PHE A 1 214 ? 26.244 -3.319 5.397 1.00 96.81 214 PHE A O 1
ATOM 1650 N N . HIS A 1 215 ? 27.294 -4.886 6.634 1.00 97.81 215 HIS A N 1
ATOM 1651 C CA . HIS A 1 215 ? 27.306 -4.094 7.873 1.00 97.81 215 HIS A CA 1
ATOM 1652 C C . HIS A 1 215 ? 28.076 -2.780 7.688 1.00 97.81 215 HIS A C 1
ATOM 1654 O O . HIS A 1 215 ? 27.625 -1.720 8.127 1.00 97.81 215 HIS A O 1
ATOM 1660 N N . ARG A 1 216 ? 29.213 -2.832 6.978 1.00 97.94 216 ARG A N 1
ATOM 1661 C CA . ARG A 1 216 ? 30.071 -1.667 6.692 1.00 97.94 216 ARG A CA 1
ATOM 1662 C C . ARG A 1 216 ? 29.438 -0.739 5.658 1.00 97.94 216 ARG A C 1
ATOM 1664 O O . ARG A 1 216 ? 29.548 0.480 5.777 1.00 97.94 216 ARG A O 1
ATOM 1671 N N . ILE A 1 217 ? 28.747 -1.303 4.662 1.00 98.44 217 ILE A N 1
ATOM 1672 C CA . ILE A 1 217 ? 27.947 -0.536 3.692 1.00 98.44 217 ILE A CA 1
ATOM 1673 C C . ILE A 1 217 ? 26.866 0.261 4.433 1.00 98.44 217 ILE A C 1
ATOM 1675 O O . ILE A 1 217 ? 26.775 1.480 4.269 1.00 98.44 217 ILE A O 1
ATOM 1679 N N . ALA A 1 218 ? 26.096 -0.404 5.298 1.00 98.19 218 ALA A N 1
ATOM 1680 C CA . ALA A 1 218 ? 25.051 0.223 6.099 1.00 98.19 218 ALA A CA 1
ATOM 1681 C C . ALA A 1 218 ? 25.610 1.300 7.044 1.00 98.19 218 ALA A C 1
ATOM 1683 O O . ALA A 1 218 ? 25.081 2.412 7.079 1.00 98.19 218 ALA A O 1
ATOM 1684 N N . GLY A 1 219 ? 26.713 1.019 7.749 1.00 97.94 219 GLY A N 1
ATOM 1685 C CA . GLY A 1 219 ? 27.384 1.976 8.634 1.00 97.94 219 GLY A CA 1
ATOM 1686 C C . GLY A 1 219 ? 27.869 3.234 7.910 1.00 97.94 219 GLY A C 1
ATOM 1687 O O . GLY A 1 219 ? 27.606 4.351 8.363 1.00 97.94 219 GLY A O 1
ATOM 1688 N N . ALA A 1 220 ? 28.475 3.085 6.730 1.00 98.44 220 ALA A N 1
ATOM 1689 C CA . ALA A 1 220 ? 28.911 4.211 5.907 1.00 98.44 220 ALA A CA 1
ATOM 1690 C C . ALA A 1 220 ? 27.729 5.057 5.390 1.00 98.44 220 ALA A C 1
ATOM 1692 O O . ALA A 1 220 ? 27.754 6.292 5.463 1.00 98.44 220 ALA A O 1
ATOM 1693 N N . MET A 1 221 ? 26.662 4.405 4.910 1.00 98.62 221 MET A N 1
ATOM 1694 C CA . MET A 1 221 ? 25.422 5.073 4.492 1.00 98.62 221 MET A CA 1
ATOM 1695 C C . MET A 1 221 ? 24.775 5.836 5.656 1.00 98.62 221 MET A C 1
ATOM 1697 O O . MET A 1 221 ? 24.323 6.971 5.471 1.00 98.62 221 MET A O 1
ATOM 1701 N N . ARG A 1 222 ? 24.773 5.241 6.854 1.00 97.94 222 ARG A N 1
ATOM 1702 C CA . ARG A 1 222 ? 24.243 5.835 8.085 1.00 97.94 222 ARG A CA 1
ATOM 1703 C C . ARG A 1 222 ? 25.025 7.066 8.515 1.00 97.94 222 ARG A C 1
ATOM 1705 O O . ARG A 1 222 ? 24.425 8.105 8.777 1.00 97.94 222 ARG A O 1
ATOM 1712 N N . ALA A 1 223 ? 26.355 6.988 8.509 1.00 98.12 223 ALA A N 1
ATOM 1713 C CA . ALA A 1 223 ? 27.224 8.104 8.872 1.00 98.12 223 ALA A CA 1
ATOM 1714 C C . ALA A 1 223 ? 26.996 9.323 7.968 1.00 98.12 223 ALA A C 1
ATOM 1716 O O . ALA A 1 223 ? 26.870 10.451 8.454 1.00 98.12 223 ALA A O 1
ATOM 1717 N N . TYR A 1 224 ? 26.867 9.093 6.655 1.00 98.44 224 TYR A N 1
ATOM 1718 C CA . TYR A 1 224 ? 26.490 10.147 5.716 1.00 98.44 224 TYR A CA 1
ATOM 1719 C C . TYR A 1 224 ? 25.115 10.742 6.050 1.00 98.44 224 TYR A C 1
ATOM 1721 O O . TYR A 1 224 ? 24.975 11.965 6.101 1.00 98.44 224 TYR A O 1
ATOM 1729 N N . HIS A 1 225 ? 24.110 9.893 6.279 1.00 98.06 225 HIS A N 1
ATOM 1730 C CA . HIS A 1 225 ? 22.738 10.317 6.560 1.00 98.06 225 HIS A CA 1
ATOM 1731 C C . HIS A 1 225 ? 22.647 11.177 7.828 1.00 98.06 225 HIS A C 1
ATOM 1733 O O . HIS A 1 225 ? 22.129 12.295 7.777 1.00 98.06 225 HIS A O 1
ATOM 1739 N N . GLN A 1 226 ? 23.246 10.725 8.933 1.00 96.94 226 GLN A N 1
ATOM 1740 C CA . GLN A 1 226 ? 23.307 11.474 10.192 1.00 96.94 226 GLN A CA 1
ATOM 1741 C C . GLN A 1 226 ? 23.966 12.844 10.019 1.00 96.94 226 GLN A C 1
ATOM 1743 O O . GLN A 1 226 ? 23.411 13.867 10.424 1.00 96.94 226 GLN A O 1
ATOM 1748 N N . LYS A 1 227 ? 25.119 12.896 9.341 1.00 97.19 227 LYS A N 1
ATOM 1749 C CA . LYS A 1 227 ? 25.836 14.149 9.072 1.00 97.19 227 LYS A CA 1
ATOM 1750 C C . LYS A 1 227 ? 25.038 15.089 8.171 1.00 97.19 227 LYS A C 1
ATOM 1752 O O . LYS A 1 227 ? 24.972 16.287 8.442 1.00 97.19 227 LYS A O 1
ATOM 1757 N N . LYS A 1 228 ? 24.422 14.563 7.107 1.00 97.62 228 LYS A N 1
ATOM 1758 C CA . LYS A 1 228 ? 23.646 15.341 6.130 1.00 97.62 228 LYS A CA 1
ATOM 1759 C C . LYS A 1 228 ? 22.469 16.063 6.780 1.00 97.62 228 LYS A C 1
ATOM 1761 O O . LYS A 1 228 ? 22.193 17.202 6.406 1.00 97.62 228 LYS A O 1
ATOM 1766 N N . TRP A 1 229 ? 21.810 15.414 7.736 1.00 96.38 229 TRP A N 1
ATOM 1767 C CA . TRP A 1 229 ? 20.602 15.927 8.383 1.00 96.38 229 TRP A CA 1
ATOM 1768 C C . TRP A 1 229 ? 20.825 16.419 9.813 1.00 96.38 229 TRP A C 1
ATOM 1770 O O . TRP A 1 229 ? 19.864 16.790 10.477 1.00 96.38 229 TRP A O 1
ATOM 1780 N N . SER A 1 230 ? 22.079 16.459 10.284 1.00 95.62 230 SER A N 1
ATOM 1781 C CA . SER A 1 230 ? 22.420 16.812 11.672 1.00 95.62 230 SER A CA 1
ATOM 1782 C C . SER A 1 230 ? 21.603 16.010 12.697 1.00 95.62 230 SER A C 1
ATOM 1784 O O . SER A 1 230 ? 21.149 16.542 13.708 1.00 95.62 230 SER A O 1
ATOM 1786 N N . TYR A 1 231 ? 21.402 14.723 12.409 1.00 93.12 231 TYR A N 1
ATOM 1787 C CA . TYR A 1 231 ? 20.614 13.800 13.216 1.00 93.12 231 TYR A CA 1
ATOM 1788 C C . TYR A 1 231 ? 21.543 12.855 13.972 1.00 93.12 231 TYR A C 1
ATOM 1790 O O . TYR A 1 231 ? 22.323 12.139 13.356 1.00 93.12 231 TYR A O 1
ATOM 1798 N N . SER A 1 232 ? 21.478 12.866 15.303 1.00 87.62 232 SER A N 1
ATOM 1799 C CA . SER A 1 232 ? 22.285 11.990 16.156 1.00 87.62 232 SER A CA 1
ATOM 1800 C C . SER A 1 232 ? 21.471 11.594 17.393 1.00 87.62 232 SER A C 1
ATOM 1802 O O . SER A 1 232 ? 21.396 12.370 18.351 1.00 87.62 232 SER A O 1
ATOM 1804 N N . PRO A 1 233 ? 20.788 10.436 17.361 1.00 85.81 233 PRO A N 1
ATOM 1805 C CA . PRO A 1 233 ? 20.006 9.960 18.494 1.00 85.81 233 PRO A CA 1
ATOM 1806 C C . PRO A 1 233 ? 20.928 9.610 19.669 1.00 85.81 233 PRO A C 1
ATOM 1808 O O . PRO A 1 233 ? 21.927 8.900 19.523 1.00 85.81 233 PRO A O 1
ATOM 1811 N N . ALA A 1 234 ? 20.615 10.150 20.848 1.00 82.19 234 ALA A N 1
ATOM 1812 C CA . ALA A 1 234 ? 21.460 10.013 22.028 1.00 82.19 234 ALA A CA 1
ATOM 1813 C C . ALA A 1 234 ? 21.531 8.553 22.501 1.00 82.19 234 ALA A C 1
ATOM 1815 O O . ALA A 1 234 ? 20.509 7.932 22.768 1.00 82.19 234 ALA A O 1
ATOM 1816 N N . GLY A 1 235 ? 22.748 8.028 22.657 1.00 81.56 235 GLY A N 1
ATOM 1817 C CA . GLY A 1 235 ? 22.974 6.643 23.084 1.00 81.56 235 GLY A CA 1
ATOM 1818 C C . GLY A 1 235 ? 22.897 5.611 21.957 1.00 81.56 235 GLY A C 1
ATOM 1819 O O . GLY A 1 235 ? 23.093 4.428 22.222 1.00 81.56 235 GLY A O 1
ATOM 1820 N N . SER A 1 236 ? 22.660 6.038 20.714 1.00 86.69 236 SER A N 1
ATOM 1821 C CA . SER A 1 236 ? 22.688 5.148 19.557 1.00 86.69 236 SER A CA 1
ATOM 1822 C C . SER A 1 236 ? 24.109 4.688 19.204 1.00 86.69 236 SER A C 1
ATOM 1824 O O . SER A 1 236 ? 25.100 5.346 19.542 1.00 86.69 236 SER A O 1
ATOM 1826 N N . ALA A 1 237 ? 24.226 3.549 18.515 1.00 88.88 237 ALA A N 1
ATOM 1827 C CA . ALA A 1 237 ? 25.519 2.994 18.135 1.00 88.88 237 ALA A CA 1
ATOM 1828 C C . ALA A 1 237 ? 26.278 3.929 17.174 1.00 88.88 237 ALA A C 1
ATOM 1830 O O . ALA A 1 237 ? 25.659 4.539 16.297 1.00 88.88 237 ALA A O 1
ATOM 1831 N N . PRO A 1 238 ? 27.617 4.018 17.281 1.00 91.81 238 PRO A N 1
ATOM 1832 C CA . PRO A 1 238 ? 28.414 4.858 16.396 1.00 91.81 238 PRO A CA 1
ATOM 1833 C C . PRO A 1 238 ? 28.471 4.291 14.969 1.00 91.81 238 PRO A C 1
ATOM 1835 O O . PRO A 1 238 ? 28.471 3.075 14.776 1.00 91.81 238 PRO A O 1
ATOM 1838 N N . CYS A 1 239 ? 28.607 5.175 13.982 1.00 94.81 239 CYS A N 1
ATOM 1839 C CA . CYS A 1 239 ? 28.844 4.863 12.568 1.00 94.81 239 CYS A CA 1
ATOM 1840 C C . CYS A 1 239 ? 29.892 5.821 11.980 1.00 94.81 239 CYS A C 1
ATOM 1842 O O . CYS A 1 239 ? 30.001 6.963 12.442 1.00 94.81 239 CYS A O 1
ATOM 1844 N N . ARG A 1 240 ? 30.679 5.386 10.985 1.00 95.56 240 ARG A N 1
ATOM 1845 C CA . ARG A 1 240 ? 31.755 6.213 10.398 1.00 95.56 240 ARG A CA 1
ATOM 1846 C C . ARG A 1 240 ? 31.753 6.204 8.866 1.00 95.56 240 ARG A C 1
ATOM 1848 O O . ARG A 1 240 ? 31.445 5.202 8.235 1.00 95.56 240 ARG A O 1
ATOM 1855 N N . GLU A 1 241 ? 32.145 7.331 8.264 1.00 95.62 241 GLU A N 1
ATOM 1856 C CA . GLU A 1 241 ? 32.262 7.466 6.799 1.00 95.62 241 GLU A CA 1
ATOM 1857 C C . GLU A 1 241 ? 33.394 6.591 6.225 1.00 95.62 241 GLU A C 1
ATOM 1859 O O . GLU A 1 241 ? 33.296 6.128 5.094 1.00 95.62 241 GLU A O 1
ATOM 1864 N N . ASP A 1 242 ? 34.441 6.326 7.016 1.00 95.44 242 ASP A N 1
ATOM 1865 C CA . ASP A 1 242 ? 35.604 5.508 6.645 1.00 95.44 242 ASP A CA 1
ATOM 1866 C C . ASP A 1 242 ? 35.411 4.004 6.915 1.00 95.44 242 ASP A C 1
ATOM 1868 O O . ASP A 1 242 ? 36.370 3.231 6.882 1.00 95.44 242 ASP A O 1
ATOM 1872 N N . GLU A 1 243 ? 34.169 3.564 7.159 1.00 94.00 243 GLU A N 1
ATOM 1873 C CA . GLU A 1 243 ? 33.841 2.137 7.209 1.00 94.00 243 GLU A CA 1
ATOM 1874 C C . GLU A 1 243 ? 34.016 1.457 5.850 1.00 94.00 243 GLU A C 1
ATOM 1876 O O . GLU A 1 243 ? 34.232 0.251 5.816 1.00 94.00 243 GLU A O 1
ATOM 1881 N N . VAL A 1 244 ? 34.007 2.194 4.740 1.00 96.88 244 VAL A N 1
ATOM 1882 C CA . VAL A 1 244 ? 34.330 1.693 3.396 1.00 96.88 244 VAL A CA 1
ATOM 1883 C C . VAL A 1 244 ? 35.358 2.603 2.722 1.00 96.88 244 VAL A C 1
ATOM 1885 O O . VAL A 1 244 ? 35.614 3.715 3.181 1.00 96.88 244 VAL A O 1
ATOM 1888 N N . GLU A 1 245 ? 35.964 2.142 1.628 1.00 95.94 245 GLU A N 1
ATOM 1889 C CA . GLU A 1 245 ? 36.905 2.963 0.862 1.00 95.94 245 GLU A CA 1
ATOM 1890 C C . GLU A 1 245 ? 36.217 4.193 0.249 1.00 95.94 245 GLU A C 1
ATOM 1892 O O . GLU A 1 245 ? 35.042 4.147 -0.125 1.00 95.94 245 GLU A O 1
ATOM 1897 N N . GLU A 1 246 ? 36.960 5.296 0.113 1.00 95.88 246 GLU A N 1
ATOM 1898 C CA . GLU A 1 246 ? 36.419 6.594 -0.310 1.00 95.88 246 GLU A CA 1
ATOM 1899 C C . GLU A 1 246 ? 35.606 6.534 -1.619 1.00 95.88 246 GLU A C 1
ATOM 1901 O O . GLU A 1 246 ? 34.496 7.075 -1.633 1.00 95.88 246 GLU A O 1
ATOM 1906 N N . PRO A 1 247 ? 36.048 5.850 -2.698 1.00 96.12 247 PRO A N 1
ATOM 1907 C CA . PRO A 1 247 ? 35.240 5.746 -3.911 1.00 96.12 247 PRO A CA 1
ATOM 1908 C C . PRO A 1 247 ? 33.864 5.116 -3.654 1.00 96.12 247 PRO A C 1
ATOM 1910 O O . PRO A 1 247 ? 32.858 5.583 -4.194 1.00 96.12 247 PRO A O 1
ATOM 1913 N N . LEU A 1 248 ? 33.798 4.087 -2.797 1.00 97.25 248 LEU A N 1
ATOM 1914 C CA . LEU A 1 248 ? 32.550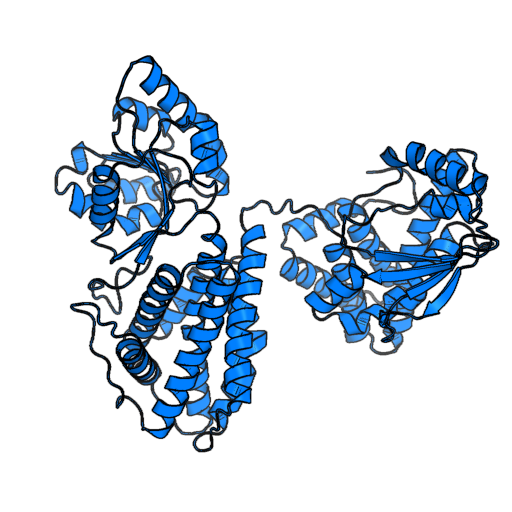 3.386 -2.494 1.00 97.25 248 LEU A CA 1
ATOM 1915 C C . LEU A 1 248 ? 31.657 4.261 -1.619 1.00 97.25 248 LEU A C 1
ATOM 1917 O O . LEU A 1 248 ? 30.469 4.397 -1.901 1.00 97.25 248 LEU A O 1
ATOM 1921 N N . PHE A 1 249 ? 32.229 4.947 -0.629 1.00 97.81 249 PHE A N 1
ATOM 1922 C CA . PHE A 1 249 ? 31.504 5.924 0.182 1.00 97.81 249 PHE A CA 1
ATOM 1923 C C . PHE A 1 249 ? 30.855 7.025 -0.679 1.00 97.81 249 PHE A C 1
ATOM 1925 O O . PHE A 1 249 ? 29.687 7.375 -0.484 1.00 97.81 249 PHE A O 1
ATOM 1932 N N . LEU A 1 250 ? 31.576 7.547 -1.680 1.00 96.50 250 LEU A N 1
ATOM 1933 C CA . LEU A 1 250 ? 31.063 8.568 -2.601 1.00 96.50 250 LEU A CA 1
ATOM 1934 C C . LEU A 1 250 ? 29.921 8.064 -3.501 1.00 96.50 250 LEU A C 1
ATOM 1936 O O . LEU A 1 250 ? 29.062 8.869 -3.884 1.00 96.50 250 LEU A O 1
ATOM 1940 N N . ALA A 1 251 ? 29.895 6.770 -3.827 1.00 97.75 251 ALA A N 1
ATOM 1941 C CA . ALA A 1 251 ? 28.783 6.134 -4.528 1.00 97.75 251 ALA A CA 1
ATOM 1942 C C . ALA A 1 251 ? 27.589 5.914 -3.583 1.00 97.75 251 ALA A C 1
ATOM 1944 O O . ALA A 1 251 ? 26.480 6.371 -3.866 1.00 97.75 251 ALA A O 1
ATOM 1945 N N . LEU A 1 252 ? 27.824 5.312 -2.415 1.00 98.12 252 LEU A N 1
ATOM 1946 C CA . LEU A 1 252 ? 26.797 5.025 -1.412 1.00 98.12 252 LEU A CA 1
ATOM 1947 C C . LEU A 1 252 ? 26.074 6.290 -0.938 1.00 98.12 252 LEU A C 1
ATOM 1949 O O . LEU A 1 252 ? 24.849 6.2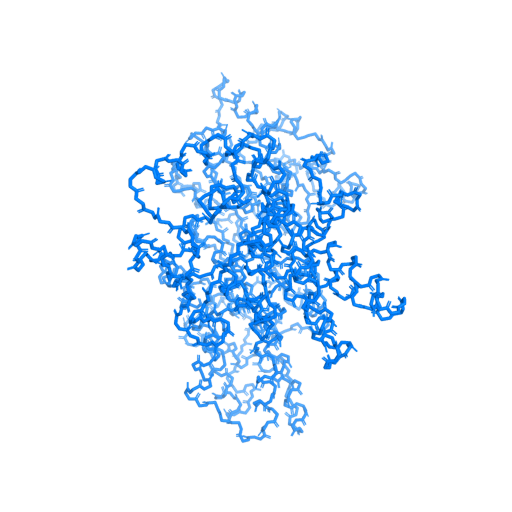90 -0.867 1.00 98.12 252 LEU A O 1
ATOM 1953 N N . ARG A 1 253 ? 26.778 7.412 -0.719 1.00 97.38 253 ARG A N 1
ATOM 1954 C CA . ARG A 1 253 ? 26.118 8.682 -0.354 1.00 97.38 253 ARG A CA 1
ATOM 1955 C C . ARG A 1 253 ? 25.115 9.156 -1.411 1.00 97.38 253 ARG A C 1
ATOM 1957 O O . ARG A 1 253 ? 24.098 9.745 -1.053 1.00 97.38 253 ARG A O 1
ATOM 1964 N N . LYS A 1 254 ? 25.389 8.923 -2.705 1.00 98.06 254 LYS A N 1
ATOM 1965 C CA . LYS A 1 254 ? 24.472 9.288 -3.796 1.00 98.06 254 LYS A CA 1
ATOM 1966 C C . LYS A 1 254 ? 23.247 8.386 -3.751 1.00 98.06 254 LYS A C 1
ATOM 1968 O O . LYS A 1 254 ? 22.137 8.902 -3.800 1.00 98.06 254 LYS A O 1
ATOM 1973 N N . VAL A 1 255 ? 23.444 7.077 -3.584 1.00 98.31 255 VAL A N 1
ATOM 1974 C CA . VAL A 1 255 ? 22.345 6.112 -3.428 1.00 98.31 255 VAL A CA 1
ATOM 1975 C C . VAL A 1 255 ? 21.450 6.499 -2.248 1.00 98.31 255 VAL A C 1
ATOM 1977 O O . VAL A 1 255 ? 20.255 6.708 -2.444 1.00 98.31 255 VAL A O 1
ATOM 1980 N N . THR A 1 256 ? 22.021 6.701 -1.056 1.00 98.50 256 THR A N 1
ATOM 1981 C CA . THR A 1 256 ? 21.277 7.101 0.151 1.00 98.50 256 THR A CA 1
ATOM 1982 C C . THR A 1 256 ? 20.514 8.407 -0.058 1.00 98.50 256 THR A C 1
ATOM 1984 O O . THR A 1 256 ? 19.329 8.495 0.263 1.00 98.50 256 THR A O 1
ATOM 1987 N N . TYR A 1 257 ? 21.172 9.428 -0.619 1.00 98.56 257 TYR A N 1
ATOM 1988 C CA . TYR A 1 257 ? 20.559 10.736 -0.839 1.00 98.56 257 TYR A CA 1
ATOM 1989 C C . TYR A 1 257 ? 19.404 10.670 -1.839 1.00 98.56 257 TYR A C 1
ATOM 1991 O O . TYR A 1 257 ? 18.313 11.144 -1.539 1.00 98.56 257 TYR A O 1
ATOM 1999 N N . HIS A 1 258 ? 19.616 10.073 -3.009 1.00 98.38 258 HIS A N 1
ATOM 2000 C CA . HIS A 1 258 ? 18.615 10.048 -4.074 1.00 98.38 258 HIS A CA 1
ATOM 2001 C C . HIS A 1 258 ? 17.449 9.100 -3.753 1.00 98.38 258 HIS A C 1
ATOM 2003 O O . HIS A 1 258 ? 16.300 9.417 -4.062 1.00 98.38 258 HIS A O 1
ATOM 2009 N N . TRP A 1 259 ? 17.692 8.012 -3.016 1.00 98.38 259 TRP A N 1
ATOM 2010 C CA . TRP A 1 259 ? 16.611 7.196 -2.459 1.00 98.38 259 TRP A CA 1
ATOM 2011 C C . TRP A 1 259 ? 15.720 8.011 -1.510 1.00 98.38 259 TRP A C 1
ATOM 2013 O O . TRP A 1 259 ? 14.503 8.085 -1.693 1.00 98.38 259 TRP A O 1
ATOM 2023 N N . PHE A 1 260 ? 16.335 8.719 -0.554 1.00 98.44 260 PHE A N 1
ATOM 2024 C CA . PHE A 1 260 ? 15.632 9.619 0.363 1.00 98.44 260 PHE A CA 1
ATOM 2025 C C . PHE A 1 260 ? 14.853 10.709 -0.388 1.00 98.44 260 PHE A C 1
ATOM 2027 O O . PHE A 1 260 ? 13.687 10.967 -0.087 1.00 98.44 260 PHE A O 1
ATOM 2034 N N . ARG A 1 261 ? 15.480 11.361 -1.377 1.00 98.31 261 ARG A N 1
ATOM 2035 C CA . ARG A 1 261 ? 14.884 12.485 -2.114 1.00 98.31 261 ARG A CA 1
ATOM 2036 C C . ARG A 1 261 ? 13.650 12.085 -2.910 1.00 98.31 261 ARG A C 1
ATOM 2038 O O . ARG A 1 261 ? 12.699 12.864 -2.933 1.00 98.31 261 ARG A O 1
ATOM 2045 N N . GLY A 1 262 ? 13.633 10.899 -3.516 1.00 97.88 262 GLY A N 1
ATOM 2046 C CA . GLY A 1 262 ? 12.458 10.415 -4.242 1.00 97.88 262 GLY A CA 1
ATOM 2047 C C . GLY A 1 262 ? 11.235 10.232 -3.338 1.00 97.88 262 GLY A C 1
ATOM 2048 O O . GLY A 1 262 ? 10.141 10.677 -3.689 1.00 97.88 262 GLY A O 1
ATOM 2049 N N . ILE A 1 263 ? 11.432 9.665 -2.142 1.00 98.31 263 ILE A N 1
ATOM 2050 C CA . ILE A 1 263 ? 10.367 9.488 -1.139 1.00 98.31 263 ILE A CA 1
ATOM 2051 C C . ILE A 1 263 ? 9.935 10.848 -0.575 1.00 98.31 263 ILE A C 1
ATOM 2053 O O . ILE A 1 263 ? 8.745 11.149 -0.505 1.00 98.31 263 ILE A O 1
ATOM 2057 N N . TYR A 1 264 ? 10.898 11.708 -0.235 1.00 98.25 264 TYR A N 1
ATOM 2058 C CA . TYR A 1 264 ? 10.628 13.051 0.277 1.00 98.25 264 TYR A CA 1
ATOM 2059 C C . TYR A 1 264 ? 9.804 13.883 -0.712 1.00 98.25 264 TYR A C 1
ATOM 2061 O O . TYR A 1 264 ? 8.813 14.497 -0.326 1.00 98.25 264 TYR A O 1
ATOM 2069 N N . ARG A 1 265 ? 10.146 13.842 -2.007 1.00 97.69 265 ARG A N 1
ATOM 2070 C CA . ARG A 1 265 ? 9.380 14.520 -3.062 1.00 97.69 265 ARG A CA 1
ATOM 2071 C C . ARG A 1 265 ? 7.941 14.011 -3.136 1.00 97.69 265 ARG A C 1
ATOM 2073 O O . ARG A 1 265 ? 7.035 14.813 -3.316 1.00 97.69 265 ARG A O 1
ATOM 2080 N N . PHE A 1 266 ? 7.713 12.708 -2.957 1.00 97.31 266 PHE A N 1
ATOM 2081 C CA . PHE A 1 266 ? 6.356 12.159 -2.912 1.00 97.31 266 PHE A CA 1
ATOM 2082 C C . PHE A 1 266 ? 5.535 12.739 -1.750 1.00 97.31 266 PHE A C 1
ATOM 2084 O O . PHE A 1 266 ? 4.381 13.113 -1.949 1.00 97.31 266 PHE A O 1
ATOM 2091 N N . TYR A 1 267 ? 6.123 12.875 -0.556 1.00 97.19 267 TYR A N 1
ATOM 2092 C CA . TYR A 1 267 ? 5.446 13.523 0.576 1.00 97.19 267 TYR A CA 1
ATOM 2093 C C . TYR A 1 267 ? 5.129 14.995 0.299 1.00 97.19 267 TYR A C 1
ATOM 2095 O O . TYR A 1 267 ? 4.015 15.437 0.580 1.00 97.19 267 TYR A O 1
ATOM 2103 N N . GLN A 1 268 ? 6.066 15.732 -0.303 1.00 96.00 268 GLN A N 1
ATOM 2104 C CA . GLN A 1 268 ? 5.849 17.131 -0.680 1.00 96.00 268 GLN A CA 1
ATOM 2105 C C . GLN A 1 268 ? 4.726 17.281 -1.718 1.00 96.00 268 GLN A C 1
ATOM 2107 O O . GLN A 1 268 ? 3.838 18.113 -1.540 1.00 96.00 268 GLN A O 1
ATOM 2112 N N . ASP A 1 269 ? 4.714 16.444 -2.758 1.00 94.00 269 ASP A N 1
ATOM 2113 C CA . ASP A 1 269 ? 3.670 16.446 -3.792 1.00 94.00 269 ASP A CA 1
ATOM 2114 C C . ASP A 1 269 ? 2.289 16.073 -3.224 1.00 94.00 269 ASP A C 1
ATOM 2116 O O . ASP A 1 269 ? 1.260 16.531 -3.723 1.00 94.00 269 ASP A O 1
ATOM 2120 N N . ALA A 1 270 ? 2.253 15.266 -2.158 1.00 90.94 270 ALA A N 1
ATOM 2121 C CA . ALA A 1 270 ? 1.037 14.943 -1.416 1.00 90.94 270 ALA A CA 1
ATOM 2122 C C . ALA A 1 270 ? 0.568 16.064 -0.465 1.00 90.94 270 ALA A C 1
ATOM 2124 O O . ALA A 1 270 ? -0.491 15.934 0.154 1.00 90.94 270 ALA A O 1
ATOM 2125 N N . GLY A 1 271 ? 1.331 17.156 -0.346 1.00 95.38 271 GLY A N 1
ATOM 2126 C CA . GLY A 1 271 ? 1.013 18.307 0.498 1.00 95.38 271 GLY A CA 1
ATOM 2127 C C . GLY A 1 271 ? 1.421 18.168 1.967 1.00 95.38 271 GLY A C 1
ATOM 2128 O O . GLY A 1 271 ? 0.989 18.989 2.776 1.00 95.38 271 GLY A O 1
ATOM 2129 N N . MET A 1 272 ? 2.236 17.167 2.321 1.00 96.38 272 MET A N 1
ATOM 2130 C CA . MET A 1 272 ? 2.800 17.043 3.668 1.00 96.38 272 MET A CA 1
ATOM 2131 C C . MET A 1 272 ? 3.822 18.159 3.905 1.00 96.38 272 MET A C 1
ATOM 2133 O O . MET A 1 272 ? 4.644 18.452 3.034 1.00 96.38 272 MET A O 1
ATOM 2137 N N . ASP A 1 273 ? 3.778 18.788 5.080 1.00 95.00 273 ASP A N 1
ATOM 2138 C CA . ASP A 1 273 ? 4.728 19.843 5.420 1.00 95.00 273 ASP A CA 1
ATOM 2139 C C . ASP A 1 273 ? 6.161 19.309 5.559 1.00 95.00 273 ASP A C 1
ATOM 2141 O O . ASP A 1 273 ? 6.400 18.148 5.898 1.00 95.00 273 ASP A O 1
ATOM 2145 N N . GLU A 1 274 ? 7.122 20.188 5.280 1.00 94.94 274 GLU A N 1
ATOM 2146 C CA . GLU A 1 274 ? 8.550 19.866 5.227 1.00 94.94 274 GLU A CA 1
ATOM 2147 C C . GLU A 1 274 ? 9.107 19.367 6.568 1.00 94.94 274 GLU A C 1
ATOM 2149 O O . GLU A 1 274 ? 9.889 18.415 6.565 1.00 94.94 274 GLU A O 1
ATOM 2154 N N . ASP A 1 275 ? 8.683 19.937 7.703 1.00 95.12 275 ASP A N 1
ATOM 2155 C CA . ASP A 1 275 ? 9.138 19.485 9.028 1.00 95.12 275 ASP A CA 1
ATOM 2156 C C . ASP A 1 275 ? 8.693 18.044 9.293 1.00 95.12 275 ASP A C 1
ATOM 2158 O O . ASP A 1 275 ? 9.521 17.181 9.598 1.00 95.12 275 ASP A O 1
ATOM 2162 N N . THR A 1 276 ? 7.404 17.759 9.090 1.00 95.12 276 THR A N 1
ATOM 2163 C CA . THR A 1 276 ? 6.838 16.422 9.283 1.00 95.12 276 THR A CA 1
ATOM 2164 C C . THR A 1 276 ? 7.484 15.414 8.337 1.00 95.12 276 THR A C 1
ATOM 2166 O O . THR A 1 276 ? 8.004 14.391 8.786 1.00 95.12 276 THR A O 1
ATOM 2169 N N . ALA A 1 277 ? 7.531 15.714 7.036 1.00 96.69 277 ALA A N 1
ATOM 2170 C CA . ALA A 1 277 ? 8.122 14.830 6.035 1.00 96.69 277 ALA A CA 1
ATOM 2171 C C . ALA A 1 277 ? 9.599 14.523 6.335 1.00 96.69 277 ALA A C 1
ATOM 2173 O O . ALA A 1 277 ? 10.019 13.363 6.282 1.00 96.69 277 ALA A O 1
ATOM 2174 N N . SER A 1 278 ? 10.378 15.552 6.681 1.00 95.75 278 SER A N 1
ATOM 2175 C CA . SER A 1 278 ? 11.801 15.418 6.990 1.00 95.75 278 SER A CA 1
ATOM 2176 C C . SER A 1 278 ? 12.019 14.590 8.253 1.00 95.75 278 SER A C 1
ATOM 2178 O O . SER A 1 278 ? 12.751 13.606 8.214 1.00 95.75 278 SER A O 1
ATOM 2180 N N . ARG A 1 279 ? 11.335 14.904 9.359 1.00 95.19 279 ARG A N 1
ATOM 2181 C CA . ARG A 1 279 ? 11.502 14.178 10.629 1.00 95.19 279 ARG A CA 1
ATOM 2182 C C . ARG A 1 279 ? 11.153 12.698 10.503 1.00 95.19 279 ARG A C 1
ATOM 2184 O O . ARG A 1 279 ? 11.893 11.866 11.030 1.00 95.19 279 ARG A O 1
ATOM 2191 N N . ILE A 1 280 ? 10.084 12.370 9.770 1.00 95.94 280 ILE A N 1
ATOM 2192 C CA . ILE A 1 280 ? 9.694 10.980 9.499 1.00 95.94 280 ILE A CA 1
ATOM 2193 C C . ILE A 1 280 ? 10.800 10.253 8.739 1.00 95.94 280 ILE A C 1
ATOM 2195 O O . ILE A 1 280 ? 11.276 9.217 9.200 1.00 95.94 280 ILE A O 1
ATOM 2199 N N . LEU A 1 281 ? 11.221 10.783 7.588 1.00 97.12 281 LEU A N 1
ATOM 2200 C CA . LEU A 1 281 ? 12.172 10.082 6.725 1.00 97.12 281 LEU A CA 1
ATOM 2201 C C . LEU A 1 281 ? 13.582 10.048 7.309 1.00 97.12 281 LEU A C 1
ATOM 2203 O O . LEU A 1 281 ? 14.271 9.043 7.161 1.00 97.12 281 LEU A O 1
ATOM 2207 N N . VAL A 1 282 ? 14.017 11.118 7.978 1.00 96.75 282 VAL A N 1
ATOM 2208 C CA . VAL A 1 282 ? 15.341 11.180 8.603 1.00 96.75 282 VAL A CA 1
ATOM 2209 C C . VAL A 1 282 ? 15.442 10.144 9.714 1.00 96.75 282 VAL A C 1
ATOM 2211 O O . VAL A 1 282 ? 16.385 9.356 9.705 1.00 96.75 282 VAL A O 1
ATOM 2214 N N . SER A 1 283 ? 14.465 10.096 10.621 1.00 95.00 283 SER A N 1
ATOM 2215 C CA . SER A 1 283 ? 14.488 9.123 11.713 1.00 95.00 283 SER A CA 1
ATOM 2216 C C . SER A 1 283 ? 14.342 7.689 11.204 1.00 95.00 283 SER A C 1
ATOM 2218 O O . SER A 1 283 ? 15.088 6.809 11.627 1.00 95.00 283 SER A O 1
ATOM 2220 N N . LEU A 1 284 ? 13.429 7.450 10.258 1.00 95.00 284 LEU A N 1
ATOM 2221 C CA . LEU A 1 284 ? 13.155 6.100 9.774 1.00 95.00 284 LEU A CA 1
ATOM 2222 C C . LEU A 1 284 ? 14.309 5.524 8.945 1.00 95.00 284 LEU A C 1
ATOM 2224 O O . LEU A 1 284 ? 14.663 4.360 9.121 1.00 95.00 284 LEU A O 1
ATOM 2228 N N . LEU A 1 285 ? 14.917 6.321 8.060 1.00 96.81 285 LEU A N 1
ATOM 2229 C CA . LEU A 1 285 ? 16.062 5.854 7.279 1.00 96.81 285 LEU A CA 1
ATOM 2230 C C . LEU A 1 285 ? 17.272 5.581 8.181 1.00 96.81 285 LEU A C 1
ATOM 2232 O O . LEU A 1 285 ? 17.939 4.572 7.978 1.00 96.81 285 LEU A O 1
ATOM 2236 N N . ASP A 1 286 ? 17.523 6.411 9.204 1.00 96.06 286 ASP A N 1
ATOM 2237 C CA . ASP A 1 286 ? 18.585 6.131 10.183 1.00 96.06 286 ASP A CA 1
ATOM 2238 C C . ASP A 1 286 ? 18.342 4.809 10.918 1.00 96.06 286 ASP A C 1
ATOM 2240 O O . ASP A 1 286 ? 19.255 3.991 10.997 1.00 96.06 286 ASP A O 1
ATOM 2244 N N . LEU A 1 287 ? 17.108 4.572 11.377 1.00 94.31 287 LEU A N 1
ATOM 2245 C CA . LEU A 1 287 ? 16.724 3.354 12.090 1.00 94.31 287 LEU A CA 1
ATOM 2246 C C . LEU A 1 287 ? 16.947 2.096 11.236 1.00 94.31 287 LEU A C 1
ATOM 2248 O O . LEU A 1 287 ? 17.533 1.121 11.706 1.00 94.31 287 LEU A O 1
ATOM 2252 N N . HIS A 1 288 ? 16.522 2.113 9.969 1.00 94.44 288 HIS A N 1
ATOM 2253 C CA . HIS A 1 288 ? 16.743 0.978 9.069 1.00 94.44 288 HIS A CA 1
ATOM 2254 C C . HIS A 1 288 ? 18.227 0.774 8.744 1.00 94.44 288 HIS A C 1
ATOM 2256 O O . HIS A 1 288 ? 18.680 -0.369 8.680 1.00 94.44 288 HIS A O 1
ATOM 2262 N N . LEU A 1 289 ? 19.002 1.850 8.577 1.00 96.75 289 LEU A N 1
ATOM 2263 C CA . LEU A 1 289 ? 20.449 1.751 8.377 1.00 96.75 289 LEU A CA 1
ATOM 2264 C C . LEU A 1 289 ? 21.159 1.212 9.627 1.00 96.75 289 LEU A C 1
ATOM 2266 O O . LEU A 1 289 ? 22.059 0.389 9.501 1.00 96.75 289 LEU A O 1
ATOM 2270 N N . HIS A 1 290 ? 20.737 1.614 10.828 1.00 95.44 290 HIS A N 1
ATOM 2271 C CA . HIS A 1 290 ? 21.264 1.082 12.085 1.00 95.44 290 HIS A CA 1
ATOM 2272 C C . HIS A 1 290 ? 20.981 -0.415 12.223 1.00 95.44 290 HIS A C 1
ATOM 2274 O O . HIS A 1 290 ? 21.878 -1.182 12.571 1.00 95.44 290 HIS A O 1
ATOM 2280 N N . LEU A 1 291 ? 19.762 -0.839 11.882 1.00 93.81 291 LEU A N 1
ATOM 2281 C CA . LEU A 1 291 ? 19.382 -2.246 11.889 1.00 93.81 291 LEU A CA 1
ATOM 2282 C C . LEU A 1 291 ? 20.339 -3.059 11.004 1.00 93.81 291 LEU A C 1
ATOM 2284 O O . LEU A 1 291 ? 20.921 -4.027 11.474 1.00 93.81 291 LEU A O 1
ATOM 2288 N N . HIS A 1 292 ? 20.618 -2.600 9.782 1.00 95.38 292 HIS A N 1
ATOM 2289 C CA . HIS A 1 292 ? 21.556 -3.271 8.870 1.00 95.38 292 HIS A CA 1
ATOM 2290 C C . HIS A 1 292 ? 23.024 -3.130 9.259 1.00 95.38 292 HIS A C 1
ATOM 2292 O O . HIS A 1 292 ? 23.846 -3.894 8.775 1.00 95.38 292 HIS A O 1
ATOM 2298 N N . GLN A 1 293 ? 23.376 -2.160 10.100 1.00 95.75 293 GLN A N 1
ATOM 2299 C CA . GLN A 1 293 ? 24.734 -1.997 10.614 1.00 95.75 293 GLN A CA 1
ATOM 2300 C C . GLN A 1 293 ? 25.061 -3.042 11.692 1.00 95.75 293 GLN A C 1
ATOM 2302 O O . GLN A 1 293 ? 26.235 -3.313 11.947 1.00 95.75 293 GLN A O 1
ATOM 2307 N N . LYS A 1 294 ? 24.045 -3.581 12.378 1.00 94.94 294 LYS A N 1
ATOM 2308 C CA . LYS A 1 294 ? 24.232 -4.381 13.596 1.00 94.94 294 LYS A CA 1
ATOM 2309 C C . LYS A 1 294 ? 23.599 -5.761 13.558 1.00 94.94 294 LYS A C 1
ATOM 2311 O O . LYS A 1 294 ? 24.147 -6.647 14.203 1.00 94.94 294 LYS A O 1
ATOM 2316 N N . GLU A 1 295 ? 22.479 -5.941 12.864 1.00 94.56 295 GLU A N 1
ATOM 2317 C CA . GLU A 1 295 ? 21.794 -7.232 12.837 1.00 94.56 295 GLU A CA 1
ATOM 2318 C C . GLU A 1 295 ? 22.353 -8.204 11.811 1.00 94.56 295 GLU A C 1
ATOM 2320 O O . GLU A 1 295 ? 22.861 -7.820 10.757 1.00 94.56 295 GLU A O 1
ATOM 2325 N N . ASP A 1 296 ? 22.203 -9.489 12.111 1.00 91.19 296 ASP A N 1
ATOM 2326 C CA . ASP A 1 296 ? 22.562 -10.561 11.193 1.00 91.19 296 ASP A CA 1
ATOM 2327 C C . ASP A 1 296 ? 21.621 -10.604 9.980 1.00 91.19 296 ASP A C 1
ATOM 2329 O O . ASP A 1 296 ? 20.402 -10.439 10.097 1.00 91.19 296 ASP A O 1
ATOM 2333 N N . ARG A 1 297 ? 22.175 -10.925 8.800 1.00 86.50 297 ARG A N 1
ATOM 2334 C CA . ARG A 1 297 ? 21.416 -11.039 7.538 1.00 86.50 297 ARG A CA 1
ATOM 2335 C C . ARG A 1 297 ? 20.215 -11.983 7.664 1.00 86.50 297 ARG A C 1
ATOM 2337 O O . ARG A 1 297 ? 19.136 -11.658 7.185 1.00 86.50 297 ARG A O 1
ATOM 2344 N N . SER A 1 298 ? 20.366 -13.107 8.368 1.00 83.31 298 SER A N 1
ATOM 2345 C CA . SER A 1 298 ? 19.280 -14.075 8.576 1.00 83.31 298 SER A CA 1
ATOM 2346 C C . SER A 1 298 ? 18.123 -13.516 9.411 1.00 83.31 298 SER A C 1
ATOM 2348 O O . SER A 1 298 ? 16.970 -13.861 9.156 1.00 83.31 298 SER A O 1
ATOM 2350 N N . VAL A 1 299 ? 18.406 -12.642 10.383 1.00 83.88 299 VAL A N 1
ATOM 2351 C CA . VAL A 1 299 ? 17.386 -11.965 11.201 1.00 83.88 299 VAL A CA 1
ATOM 2352 C C . VAL A 1 299 ? 16.646 -10.928 10.360 1.00 83.88 299 VAL A C 1
ATOM 2354 O O . VAL A 1 299 ? 15.418 -10.863 10.405 1.00 83.88 299 VAL A O 1
ATOM 2357 N N . ILE A 1 300 ? 17.383 -10.164 9.550 1.00 82.38 300 ILE A N 1
ATOM 2358 C CA . ILE A 1 300 ? 16.837 -9.167 8.619 1.00 82.38 300 ILE A CA 1
ATOM 2359 C C . ILE A 1 300 ? 15.896 -9.832 7.609 1.00 82.38 300 ILE A C 1
ATOM 2361 O O . ILE A 1 300 ? 14.746 -9.418 7.471 1.00 82.38 300 ILE A O 1
ATOM 2365 N N . GLU A 1 301 ? 16.356 -10.893 6.946 1.00 76.56 301 GLU A N 1
ATOM 2366 C CA . GLU A 1 301 ? 15.580 -11.629 5.944 1.00 76.56 301 GLU A CA 1
ATOM 2367 C C . GLU A 1 301 ? 14.344 -12.299 6.568 1.00 76.56 301 GLU A C 1
ATOM 2369 O O . GLU A 1 301 ? 13.242 -12.191 6.026 1.00 76.56 301 GLU A O 1
ATOM 2374 N N . ALA A 1 302 ? 14.482 -12.934 7.740 1.00 70.31 302 ALA A N 1
ATOM 2375 C CA . ALA A 1 302 ? 13.354 -13.549 8.442 1.00 70.31 302 ALA A CA 1
ATOM 2376 C C . ALA A 1 302 ? 12.293 -12.516 8.856 1.00 70.31 302 ALA A C 1
ATOM 2378 O O . ALA A 1 302 ? 11.095 -12.751 8.674 1.00 70.31 302 ALA A O 1
ATOM 2379 N N . SER A 1 303 ? 12.729 -11.363 9.368 1.00 71.12 303 SER A N 1
ATOM 2380 C CA . SER A 1 303 ? 11.855 -10.241 9.715 1.00 71.12 303 SER A CA 1
ATOM 2381 C C . SER A 1 303 ? 11.136 -9.694 8.476 1.00 71.12 303 SER A C 1
ATOM 2383 O O . SER A 1 303 ? 9.913 -9.541 8.482 1.00 71.12 303 SER A O 1
ATOM 2385 N N . GLY A 1 304 ? 11.865 -9.503 7.370 1.00 65.56 304 GLY A N 1
ATOM 2386 C CA . GLY A 1 304 ? 11.306 -9.082 6.085 1.00 65.56 304 GLY A CA 1
ATOM 2387 C C . GLY A 1 304 ? 10.205 -10.021 5.586 1.00 65.56 304 GLY A C 1
ATOM 2388 O O . GLY A 1 304 ? 9.117 -9.557 5.250 1.00 65.56 304 GLY A O 1
ATOM 2389 N N . ILE A 1 305 ? 10.433 -11.339 5.625 1.00 58.84 305 ILE A N 1
ATOM 2390 C CA . ILE A 1 305 ? 9.435 -12.358 5.247 1.00 58.84 305 ILE A CA 1
ATOM 2391 C C . ILE A 1 305 ? 8.209 -12.305 6.166 1.00 58.84 305 ILE A C 1
ATOM 2393 O O . ILE A 1 305 ? 7.074 -12.375 5.695 1.00 58.84 305 ILE A O 1
ATOM 2397 N N . GLN A 1 306 ? 8.415 -12.171 7.478 1.00 57.97 306 GLN A N 1
ATOM 2398 C CA . GLN A 1 306 ? 7.321 -12.131 8.448 1.00 57.97 306 GLN A CA 1
ATOM 2399 C C . GLN A 1 306 ? 6.442 -10.881 8.279 1.00 57.97 306 GLN A C 1
ATOM 2401 O O . GLN A 1 306 ? 5.220 -10.956 8.429 1.00 57.97 306 GLN A O 1
ATOM 2406 N N . HIS A 1 307 ? 7.045 -9.734 7.965 1.00 63.44 307 HIS A N 1
ATOM 2407 C CA . HIS A 1 307 ? 6.329 -8.475 7.774 1.00 63.44 307 HIS A CA 1
ATOM 2408 C C . HIS A 1 307 ? 5.721 -8.335 6.367 1.00 63.44 307 HIS A C 1
ATOM 2410 O O . HIS A 1 307 ? 4.685 -7.679 6.209 1.00 63.44 307 HIS A O 1
ATOM 2416 N N . ALA A 1 308 ? 6.304 -8.972 5.347 1.00 56.56 308 ALA A N 1
ATOM 2417 C CA . ALA A 1 308 ? 5.801 -9.004 3.973 1.00 56.56 308 ALA A CA 1
ATOM 2418 C C . ALA A 1 308 ? 4.659 -10.021 3.812 1.00 56.56 308 ALA A C 1
ATOM 2420 O O . ALA A 1 308 ? 4.732 -10.975 3.042 1.00 56.56 308 ALA A O 1
ATOM 2421 N N . THR A 1 309 ? 3.573 -9.812 4.559 1.00 49.59 309 THR A N 1
ATOM 2422 C CA . THR A 1 309 ? 2.358 -10.629 4.432 1.00 49.59 309 THR A CA 1
ATOM 2423 C C . THR A 1 309 ? 1.826 -10.611 2.995 1.00 49.59 309 THR A C 1
ATOM 2425 O O . THR A 1 309 ? 1.817 -9.561 2.349 1.00 49.59 309 THR A O 1
ATOM 2428 N N . LYS A 1 310 ? 1.361 -11.768 2.505 1.00 40.16 310 LYS A N 1
ATOM 2429 C CA . LYS A 1 310 ? 0.827 -11.926 1.144 1.00 40.16 310 LYS A CA 1
ATOM 2430 C C . LYS A 1 310 ? -0.323 -10.944 0.887 1.00 40.16 310 LYS A C 1
ATOM 2432 O O . LYS A 1 310 ? -1.306 -10.928 1.626 1.00 40.16 310 LYS A O 1
ATOM 2437 N N . GLY A 1 311 ? -0.207 -10.143 -0.167 1.00 48.34 311 GLY A N 1
ATOM 2438 C CA . GLY A 1 311 ? -1.122 -9.060 -0.530 1.00 48.34 311 GLY A CA 1
ATOM 2439 C C . GLY A 1 311 ? -0.921 -7.757 0.256 1.00 48.34 311 GLY A C 1
ATOM 2440 O O . GLY A 1 311 ? -1.653 -6.794 0.022 1.00 48.34 311 GLY A O 1
ATOM 2441 N N . GLY A 1 312 ? 0.044 -7.693 1.177 1.00 59.28 312 GLY A N 1
ATOM 2442 C CA . GLY A 1 312 ? 0.326 -6.538 2.030 1.00 59.28 312 GLY A CA 1
ATOM 2443 C C . GLY A 1 312 ? 1.099 -5.411 1.332 1.00 59.28 312 GLY A C 1
ATOM 2444 O O . GLY A 1 312 ? 1.678 -5.583 0.260 1.00 59.28 312 GLY A O 1
ATOM 2445 N N . VAL A 1 313 ? 1.148 -4.230 1.965 1.00 71.81 313 VAL A N 1
ATOM 2446 C CA . VAL A 1 313 ? 1.919 -3.078 1.447 1.00 71.81 313 VAL A CA 1
ATOM 2447 C C . VAL A 1 313 ? 3.417 -3.368 1.335 1.00 71.81 313 VAL A C 1
ATOM 2449 O O . VAL A 1 313 ? 4.025 -2.946 0.356 1.00 71.81 313 VAL A O 1
ATOM 2452 N N . LEU A 1 314 ? 4.012 -4.072 2.307 1.00 74.62 314 LEU A N 1
ATOM 2453 C CA . LEU A 1 314 ? 5.453 -4.338 2.306 1.00 74.62 314 LEU A CA 1
ATOM 2454 C C . LEU A 1 314 ? 5.849 -5.297 1.177 1.00 74.62 314 LEU A C 1
ATOM 2456 O O . LEU A 1 314 ? 6.775 -4.993 0.431 1.00 74.62 314 LEU A O 1
ATOM 2460 N N . GLU A 1 315 ? 5.092 -6.383 0.980 1.00 67.31 315 GLU A N 1
ATOM 2461 C CA . GLU A 1 315 ? 5.283 -7.297 -0.157 1.00 67.31 315 GLU A CA 1
ATOM 2462 C C . GLU A 1 315 ? 5.189 -6.534 -1.485 1.00 67.31 315 GLU A C 1
ATOM 2464 O O . GLU A 1 315 ? 6.055 -6.674 -2.350 1.00 67.31 315 GLU A O 1
ATOM 2469 N N . LYS A 1 316 ? 4.189 -5.651 -1.628 1.00 70.38 316 LYS A N 1
ATOM 2470 C CA . LYS A 1 316 ? 4.056 -4.801 -2.815 1.00 70.38 316 LYS A CA 1
ATOM 2471 C C . LYS A 1 316 ? 5.294 -3.929 -3.037 1.00 70.38 316 LYS A C 1
ATOM 2473 O O . LYS A 1 316 ? 5.760 -3.847 -4.171 1.00 70.38 316 LYS A O 1
ATOM 2478 N N . GLY A 1 317 ? 5.817 -3.297 -1.986 1.00 74.25 317 GLY A N 1
ATOM 2479 C CA . GLY A 1 317 ? 7.044 -2.500 -2.051 1.00 74.25 317 GLY A CA 1
ATOM 2480 C C . GLY A 1 317 ? 8.230 -3.316 -2.564 1.00 74.25 317 GLY A C 1
ATOM 2481 O O . GLY A 1 317 ? 8.837 -2.943 -3.567 1.00 74.25 317 GLY A O 1
ATOM 2482 N N . CYS A 1 318 ? 8.496 -4.475 -1.951 1.00 75.38 318 CYS A N 1
ATOM 2483 C CA . CYS A 1 318 ? 9.595 -5.363 -2.347 1.00 75.38 318 CYS A CA 1
ATOM 2484 C C . CYS A 1 318 ? 9.446 -5.888 -3.786 1.00 75.38 318 CYS A C 1
ATOM 2486 O O . CYS A 1 318 ? 10.408 -5.866 -4.550 1.00 75.38 318 CYS A O 1
ATOM 2488 N N . LEU A 1 319 ? 8.240 -6.285 -4.210 1.00 66.12 319 LEU A N 1
ATOM 2489 C CA . LEU A 1 319 ? 7.991 -6.746 -5.583 1.00 66.12 319 LEU A CA 1
ATOM 2490 C C . LEU A 1 319 ? 8.239 -5.649 -6.625 1.00 66.12 319 LEU A C 1
ATOM 2492 O O . LEU A 1 319 ? 8.787 -5.916 -7.696 1.00 66.12 319 LEU A O 1
ATOM 2496 N N . VAL A 1 320 ? 7.813 -4.414 -6.344 1.00 68.62 320 VAL A N 1
ATOM 2497 C CA . VAL A 1 320 ? 8.048 -3.289 -7.258 1.00 68.62 320 VAL A CA 1
ATOM 2498 C C . VAL A 1 320 ? 9.534 -2.929 -7.272 1.00 68.62 320 VAL A C 1
ATOM 2500 O O . VAL A 1 320 ? 10.075 -2.714 -8.356 1.00 68.62 320 VAL A O 1
ATOM 2503 N N . PHE A 1 321 ? 10.209 -2.941 -6.118 1.00 85.62 321 PHE A N 1
ATOM 2504 C CA . PHE A 1 321 ? 11.657 -2.750 -6.029 1.00 85.62 321 PHE A CA 1
ATOM 2505 C C . PHE A 1 321 ? 12.424 -3.768 -6.885 1.00 85.62 321 PHE A C 1
ATOM 2507 O O . PHE A 1 321 ? 13.210 -3.362 -7.743 1.00 85.62 321 PHE A O 1
ATOM 2514 N N . ALA A 1 322 ? 12.143 -5.064 -6.724 1.00 70.88 322 ALA A N 1
ATOM 2515 C CA . ALA A 1 322 ? 12.794 -6.134 -7.483 1.00 70.88 322 ALA A CA 1
ATOM 2516 C C . ALA A 1 322 ? 12.627 -5.945 -9.003 1.00 70.88 322 ALA A C 1
ATOM 2518 O O . ALA A 1 322 ? 13.562 -6.097 -9.790 1.00 70.88 322 ALA A O 1
ATOM 2519 N N . ARG A 1 323 ? 11.430 -5.526 -9.437 1.00 70.62 323 ARG A N 1
ATOM 2520 C CA . ARG A 1 323 ? 11.124 -5.290 -10.859 1.00 70.62 323 ARG A CA 1
ATOM 2521 C C . ARG A 1 323 ? 11.762 -4.019 -11.421 1.00 70.62 323 ARG A C 1
ATOM 2523 O O . ARG A 1 323 ? 12.119 -4.006 -12.597 1.00 70.62 323 ARG A O 1
ATOM 2530 N N . GLN A 1 324 ? 11.828 -2.944 -10.636 1.00 79.88 324 GLN A N 1
ATOM 2531 C CA . GLN A 1 324 ? 12.173 -1.606 -11.133 1.00 79.88 324 GLN A CA 1
ATOM 2532 C C . GLN A 1 324 ? 13.612 -1.179 -10.843 1.00 79.88 324 GLN A C 1
ATOM 2534 O O . GLN A 1 324 ? 14.162 -0.399 -11.617 1.00 79.88 324 GLN A O 1
ATOM 2539 N N . VAL A 1 325 ? 14.208 -1.648 -9.744 1.00 88.81 325 VAL A N 1
ATOM 2540 C CA . VAL A 1 325 ? 15.463 -1.107 -9.197 1.00 88.81 325 VAL A CA 1
ATOM 2541 C C . VAL A 1 325 ? 16.560 -2.160 -9.131 1.00 88.81 325 VAL A C 1
ATOM 2543 O O . VAL A 1 325 ? 17.660 -1.906 -9.617 1.00 88.81 325 VAL A O 1
ATOM 2546 N N . GLU A 1 326 ? 16.266 -3.333 -8.566 1.00 86.94 326 GLU A N 1
ATOM 2547 C CA . GLU A 1 326 ? 17.271 -4.333 -8.171 1.00 86.94 326 GLU A CA 1
ATOM 2548 C C . GLU A 1 326 ? 18.241 -4.694 -9.302 1.00 86.94 326 GLU A C 1
ATOM 2550 O O . GLU A 1 326 ? 19.456 -4.589 -9.143 1.00 86.94 326 GLU A O 1
ATOM 2555 N N . ARG A 1 327 ? 17.718 -5.037 -10.486 1.00 86.38 327 ARG A N 1
ATOM 2556 C CA . ARG A 1 327 ? 18.551 -5.448 -11.626 1.00 86.38 327 ARG A CA 1
ATOM 2557 C C . ARG A 1 327 ? 19.512 -4.353 -12.094 1.00 86.38 327 ARG A C 1
ATOM 2559 O O . ARG A 1 327 ? 20.664 -4.647 -12.405 1.00 86.38 327 ARG A O 1
ATOM 2566 N N . GLU A 1 328 ? 19.044 -3.112 -12.194 1.00 91.06 328 GLU A N 1
ATOM 2567 C CA . GLU A 1 328 ? 19.876 -2.001 -12.673 1.00 91.06 328 GLU A CA 1
ATOM 2568 C C . GLU A 1 328 ? 20.883 -1.561 -11.607 1.00 91.06 328 GLU A C 1
ATOM 2570 O O . GLU A 1 328 ? 22.031 -1.251 -11.931 1.00 91.06 328 GLU A O 1
ATOM 2575 N N . LEU A 1 329 ? 20.489 -1.601 -10.332 1.00 95.75 329 LEU A N 1
ATOM 2576 C CA . LEU A 1 329 ? 21.383 -1.377 -9.202 1.00 95.75 329 LEU A CA 1
ATOM 2577 C C . LEU A 1 329 ? 22.513 -2.418 -9.176 1.00 95.75 329 LEU A C 1
ATOM 2579 O O . LEU A 1 329 ? 23.683 -2.035 -9.151 1.00 95.75 329 LEU A O 1
ATOM 2583 N N . ALA A 1 330 ? 22.176 -3.708 -9.267 1.00 94.12 330 ALA A N 1
ATOM 2584 C CA . ALA A 1 330 ? 23.146 -4.800 -9.332 1.00 94.12 330 ALA A CA 1
ATOM 2585 C C . ALA A 1 330 ? 24.110 -4.621 -10.512 1.00 94.12 330 ALA A C 1
ATOM 2587 O O . ALA A 1 330 ? 25.322 -4.579 -10.316 1.00 94.12 330 ALA A O 1
ATOM 2588 N N . ARG A 1 331 ? 23.575 -4.404 -11.723 1.00 94.06 331 ARG A N 1
ATOM 2589 C CA . ARG A 1 331 ? 24.379 -4.177 -12.936 1.00 94.06 331 ARG A CA 1
ATOM 2590 C C . ARG A 1 331 ? 25.325 -2.984 -12.798 1.00 94.06 331 ARG A C 1
ATOM 2592 O O . ARG A 1 331 ? 26.411 -2.987 -13.373 1.00 94.06 331 ARG A O 1
ATOM 2599 N N . THR A 1 332 ? 24.898 -1.941 -12.088 1.00 96.44 332 THR A N 1
ATOM 2600 C CA . THR A 1 332 ? 25.714 -0.749 -11.852 1.00 96.44 332 THR A CA 1
ATOM 2601 C C . THR A 1 332 ? 26.894 -1.094 -10.950 1.00 96.44 332 THR A C 1
ATOM 2603 O O . THR A 1 332 ? 28.027 -0.843 -11.339 1.00 96.44 332 THR A O 1
ATOM 2606 N N . PHE A 1 333 ? 26.656 -1.716 -9.792 1.00 97.44 333 PHE A N 1
ATOM 2607 C CA . PHE A 1 333 ? 27.715 -2.029 -8.823 1.00 97.44 333 PHE A CA 1
ATOM 2608 C C . PHE A 1 333 ? 28.603 -3.219 -9.221 1.00 97.44 333 PHE A C 1
ATOM 2610 O O . PHE A 1 333 ? 29.753 -3.271 -8.801 1.00 97.44 333 PHE A O 1
ATOM 2617 N N . GLU A 1 334 ? 28.149 -4.112 -10.104 1.00 96.00 334 GLU A N 1
ATOM 2618 C CA . GLU A 1 334 ? 28.984 -5.170 -10.702 1.00 96.00 334 GLU A CA 1
ATOM 2619 C C . GLU A 1 334 ? 30.138 -4.625 -11.562 1.00 96.00 334 GLU A C 1
ATOM 2621 O O . GLU A 1 334 ? 31.108 -5.336 -11.812 1.00 96.00 334 GLU A O 1
ATOM 2626 N N . GLN A 1 335 ? 30.065 -3.363 -11.999 1.00 95.12 335 GLN A N 1
ATOM 2627 C CA . GLN A 1 335 ? 31.129 -2.689 -12.756 1.00 95.12 335 GLN A CA 1
ATOM 2628 C C . GLN A 1 335 ? 32.249 -2.141 -11.857 1.00 95.12 335 GLN A C 1
ATOM 2630 O O . GLN A 1 335 ? 33.120 -1.418 -12.335 1.00 95.12 335 GLN A O 1
ATOM 2635 N N . TRP A 1 336 ? 32.232 -2.437 -10.554 1.00 95.50 336 TRP A N 1
ATOM 2636 C CA . TRP A 1 336 ? 33.249 -1.967 -9.616 1.00 95.50 336 TRP A CA 1
ATOM 2637 C C . TRP A 1 336 ? 34.673 -2.379 -10.042 1.00 95.50 336 TRP A C 1
ATOM 2639 O O . TRP A 1 336 ? 34.870 -3.538 -10.412 1.00 95.50 336 TRP A O 1
ATOM 2649 N N . PRO A 1 337 ? 35.680 -1.478 -9.962 1.00 91.50 337 PRO A N 1
ATOM 2650 C CA . PRO A 1 337 ? 35.664 -0.136 -9.355 1.00 91.50 337 PRO A CA 1
ATOM 2651 C C . PRO A 1 337 ? 35.218 1.013 -10.278 1.00 91.50 337 PRO A C 1
ATOM 2653 O O . PRO A 1 337 ? 35.170 2.159 -9.835 1.00 91.50 337 PRO A O 1
ATOM 2656 N N . ASP A 1 338 ? 34.850 0.738 -11.528 1.00 91.38 338 ASP A N 1
ATOM 2657 C CA . ASP A 1 338 ? 34.538 1.749 -12.552 1.00 91.38 338 ASP A CA 1
ATOM 2658 C C . ASP A 1 338 ? 33.093 2.293 -12.469 1.00 91.38 338 ASP A C 1
ATOM 2660 O O . ASP A 1 338 ? 32.554 2.837 -13.437 1.00 91.38 338 ASP A O 1
ATOM 2664 N N . VAL A 1 339 ? 32.443 2.165 -11.305 1.00 91.25 339 VAL A N 1
ATOM 2665 C CA . VAL A 1 339 ? 31.066 2.627 -11.082 1.00 91.25 339 VAL A CA 1
ATOM 2666 C C . VAL A 1 339 ? 30.940 4.123 -11.358 1.00 91.25 339 VAL A C 1
ATOM 2668 O O . VAL A 1 339 ? 31.589 4.955 -10.723 1.00 91.25 339 VAL A O 1
ATOM 2671 N N . ASN A 1 340 ? 30.011 4.478 -12.247 1.00 86.94 340 ASN A N 1
ATOM 2672 C CA . ASN A 1 340 ? 29.680 5.865 -12.551 1.00 86.94 340 ASN A CA 1
ATOM 2673 C C . ASN A 1 340 ? 28.195 6.158 -12.299 1.00 86.94 340 ASN A C 1
ATOM 2675 O O . ASN A 1 340 ? 27.337 5.889 -13.137 1.00 86.94 340 ASN A O 1
ATOM 2679 N N . LEU A 1 341 ? 27.900 6.768 -11.149 1.00 94.44 341 LEU A N 1
ATOM 2680 C CA . LEU A 1 341 ? 26.563 7.275 -10.830 1.00 94.44 341 LEU A CA 1
ATOM 2681 C C . LEU A 1 341 ? 26.395 8.684 -11.418 1.00 94.44 341 LEU A C 1
ATOM 2683 O O . LEU A 1 341 ? 26.647 9.684 -10.732 1.00 94.44 341 LEU A O 1
ATOM 2687 N N . SER A 1 342 ? 26.037 8.754 -12.702 1.00 95.12 342 SER A N 1
ATOM 2688 C CA . SER A 1 342 ? 25.771 10.007 -13.420 1.00 95.12 342 SER A CA 1
ATOM 2689 C C . SER A 1 342 ? 24.542 10.742 -12.866 1.00 95.12 342 SER A C 1
ATOM 2691 O O . SER A 1 342 ? 23.730 10.163 -12.145 1.00 95.12 342 SER A O 1
ATOM 2693 N N . ASP A 1 343 ? 24.360 12.011 -13.239 1.00 95.69 343 ASP A N 1
ATOM 2694 C CA . ASP A 1 343 ? 23.167 12.780 -12.849 1.00 95.69 343 ASP A CA 1
ATOM 2695 C C . ASP A 1 343 ? 21.866 12.151 -13.384 1.00 95.69 343 ASP A C 1
ATOM 2697 O O . ASP A 1 343 ? 20.825 12.202 -12.725 1.00 95.69 343 ASP A O 1
ATOM 2701 N N . GLU A 1 344 ? 21.928 11.505 -14.553 1.00 95.06 344 GLU A N 1
ATOM 2702 C CA . GLU A 1 344 ? 20.810 10.748 -15.127 1.00 95.06 344 GLU A CA 1
ATOM 2703 C C . GLU A 1 344 ? 20.476 9.518 -14.275 1.00 95.06 344 GLU A C 1
ATOM 2705 O O . GLU A 1 344 ? 19.308 9.295 -13.956 1.00 95.06 344 GLU A O 1
ATOM 2710 N N . TRP A 1 345 ? 21.492 8.771 -13.830 1.00 96.44 345 TRP A N 1
ATOM 2711 C CA . TRP A 1 345 ? 21.304 7.624 -12.940 1.00 96.44 345 TRP A CA 1
ATOM 2712 C C . TRP A 1 345 ? 20.711 8.053 -11.592 1.00 96.44 345 TRP A C 1
ATOM 2714 O O . TRP A 1 345 ? 19.759 7.450 -11.098 1.00 96.44 345 TRP A O 1
ATOM 2724 N N . CYS A 1 346 ? 21.218 9.145 -11.019 1.00 97.69 346 CYS A N 1
ATOM 2725 C CA . CYS A 1 346 ? 20.689 9.720 -9.785 1.00 97.69 346 CYS A CA 1
ATOM 2726 C C . CYS A 1 346 ? 19.216 10.142 -9.925 1.00 97.69 346 CYS A C 1
ATOM 2728 O O . CYS A 1 346 ? 18.395 9.832 -9.061 1.00 97.69 346 CYS A O 1
ATOM 2730 N N . SER A 1 347 ? 18.871 10.799 -11.037 1.00 93.62 347 SER A N 1
ATOM 2731 C CA . SER A 1 347 ? 17.493 11.202 -11.350 1.00 93.62 347 SER A CA 1
ATOM 2732 C C . SER A 1 347 ? 16.577 9.992 -11.551 1.00 93.62 347 SER A C 1
ATOM 2734 O O . SER A 1 347 ? 15.418 10.005 -11.129 1.00 93.62 347 SER A O 1
ATOM 2736 N N . TRP A 1 348 ? 17.094 8.926 -12.168 1.00 96.19 348 TRP A N 1
ATOM 2737 C CA . TRP A 1 348 ? 16.386 7.658 -12.311 1.00 96.19 348 TRP A CA 1
ATOM 2738 C C . TRP A 1 348 ? 16.084 7.030 -10.947 1.00 96.19 348 TRP A C 1
ATOM 2740 O O . TRP A 1 348 ? 14.930 6.670 -10.710 1.00 96.19 348 TRP A O 1
ATOM 2750 N N . LEU A 1 349 ? 17.062 6.956 -10.036 1.00 97.31 349 LEU A N 1
ATOM 2751 C CA . LEU A 1 349 ? 16.862 6.369 -8.707 1.00 97.31 349 LEU A CA 1
ATOM 2752 C C . LEU A 1 349 ? 15.825 7.158 -7.891 1.00 97.31 349 LEU A C 1
ATOM 2754 O O . LEU A 1 349 ? 14.924 6.554 -7.306 1.00 97.31 349 LEU A O 1
ATOM 2758 N N . GLU A 1 350 ? 15.895 8.496 -7.906 1.00 97.12 350 GLU A N 1
ATOM 2759 C CA . GLU A 1 350 ? 14.864 9.354 -7.298 1.00 97.12 350 GLU A CA 1
ATOM 2760 C C . GLU A 1 350 ? 13.472 9.050 -7.864 1.00 97.12 350 GLU A C 1
ATOM 2762 O O . GLU A 1 350 ? 12.492 8.945 -7.121 1.00 97.12 350 GLU A O 1
ATOM 2767 N N . GLN A 1 351 ? 13.372 8.888 -9.187 1.00 90.00 351 GLN A N 1
ATOM 2768 C CA . GLN A 1 351 ? 12.111 8.578 -9.846 1.00 90.00 351 GLN A CA 1
ATOM 2769 C C . GLN A 1 351 ? 11.582 7.188 -9.473 1.00 90.00 351 GLN A C 1
ATOM 2771 O O . GLN A 1 351 ? 10.367 7.041 -9.324 1.00 90.00 351 GLN A O 1
ATOM 2776 N N . GLN A 1 352 ? 12.451 6.187 -9.294 1.00 91.56 352 GLN A N 1
ATOM 2777 C CA . GLN A 1 352 ? 12.025 4.857 -8.852 1.00 91.56 352 GLN A CA 1
ATOM 2778 C C . GLN A 1 352 ? 11.529 4.877 -7.407 1.00 91.56 352 GLN A C 1
ATOM 2780 O O . GLN A 1 352 ? 10.438 4.381 -7.141 1.00 91.56 352 GLN A O 1
ATOM 2785 N N . ALA A 1 353 ? 12.253 5.522 -6.488 1.00 95.56 353 ALA A N 1
ATOM 2786 C CA . ALA A 1 353 ? 11.819 5.650 -5.096 1.00 95.56 353 ALA A CA 1
ATOM 2787 C C . ALA A 1 353 ? 10.461 6.373 -4.991 1.00 95.56 353 ALA A C 1
ATOM 2789 O O . ALA A 1 353 ? 9.553 5.933 -4.279 1.00 95.56 353 ALA A O 1
ATOM 2790 N N . TYR A 1 354 ? 10.266 7.437 -5.778 1.00 94.12 354 TYR A N 1
ATOM 2791 C CA . TYR A 1 354 ? 8.966 8.097 -5.909 1.00 94.12 354 TYR A CA 1
ATOM 2792 C C . TYR A 1 354 ? 7.890 7.145 -6.454 1.00 94.12 354 TYR A C 1
ATOM 2794 O O . TYR A 1 354 ? 6.789 7.064 -5.909 1.00 94.12 354 TYR A O 1
ATOM 2802 N N . SER A 1 355 ? 8.193 6.421 -7.538 1.00 85.81 355 SER A N 1
ATOM 2803 C CA . SER A 1 355 ? 7.239 5.533 -8.210 1.00 85.81 355 SER A CA 1
ATOM 2804 C C . SER A 1 355 ? 6.805 4.365 -7.329 1.00 85.81 355 SER A C 1
ATOM 2806 O O . SER A 1 355 ? 5.614 4.054 -7.294 1.00 85.81 355 SER A O 1
ATOM 2808 N N . ILE A 1 356 ? 7.735 3.748 -6.598 1.00 84.12 356 ILE A N 1
ATOM 2809 C CA . ILE A 1 356 ? 7.444 2.693 -5.623 1.00 84.12 356 ILE A CA 1
ATOM 2810 C C . ILE A 1 356 ? 6.512 3.244 -4.549 1.00 84.12 356 ILE A C 1
ATOM 2812 O O . ILE A 1 356 ? 5.442 2.681 -4.326 1.00 84.12 356 ILE A O 1
ATOM 2816 N N . THR A 1 357 ? 6.851 4.401 -3.973 1.00 91.62 357 THR A N 1
ATOM 2817 C CA . THR A 1 357 ? 6.021 5.041 -2.945 1.00 91.62 357 THR A CA 1
ATOM 2818 C C . THR A 1 357 ? 4.604 5.316 -3.453 1.00 91.62 357 THR A C 1
ATOM 2820 O O . THR A 1 357 ? 3.627 4.985 -2.784 1.00 91.62 357 THR A O 1
ATOM 2823 N N . ALA A 1 358 ? 4.461 5.839 -4.673 1.00 81.94 358 ALA A N 1
ATOM 2824 C CA . ALA A 1 358 ? 3.156 6.090 -5.279 1.00 81.94 358 ALA A CA 1
ATOM 2825 C C . ALA A 1 358 ? 2.349 4.801 -5.519 1.00 81.94 358 ALA A C 1
ATOM 2827 O O . ALA A 1 358 ? 1.145 4.773 -5.267 1.00 81.94 358 ALA A O 1
ATOM 2828 N N . GLN A 1 359 ? 2.997 3.725 -5.973 1.00 77.38 359 GLN A N 1
ATOM 2829 C CA . GLN A 1 359 ? 2.346 2.432 -6.200 1.00 77.38 359 GLN A CA 1
ATOM 2830 C C . GLN A 1 359 ? 1.924 1.757 -4.892 1.00 77.38 359 GLN A C 1
ATOM 2832 O O . GLN A 1 359 ? 0.841 1.177 -4.830 1.00 77.38 359 GLN A O 1
ATOM 2837 N N . VAL A 1 360 ? 2.740 1.854 -3.840 1.00 79.25 360 VAL A N 1
ATOM 2838 C CA . VAL A 1 360 ? 2.388 1.354 -2.504 1.00 79.25 360 VAL A CA 1
ATOM 2839 C C . VAL A 1 360 ? 1.245 2.180 -1.910 1.00 79.25 360 VAL A C 1
ATOM 2841 O O . VAL A 1 360 ? 0.324 1.604 -1.337 1.00 79.25 360 VAL A O 1
ATOM 2844 N N . ALA A 1 361 ? 1.243 3.505 -2.090 1.00 82.19 361 ALA A N 1
ATOM 2845 C CA . ALA A 1 361 ? 0.152 4.376 -1.649 1.00 82.19 361 ALA A CA 1
ATOM 2846 C C . ALA A 1 361 ? -1.166 4.088 -2.381 1.00 82.19 361 ALA A C 1
ATOM 2848 O O . ALA A 1 361 ? -2.243 4.226 -1.804 1.00 82.19 361 ALA A O 1
ATOM 2849 N N . ASP A 1 362 ? -1.103 3.701 -3.654 1.00 73.00 362 ASP A N 1
ATOM 2850 C CA . ASP A 1 362 ? -2.284 3.259 -4.391 1.00 73.00 362 ASP A CA 1
ATOM 2851 C C . ASP A 1 362 ? -2.763 1.895 -3.883 1.00 73.00 362 ASP A C 1
ATOM 2853 O O . ASP A 1 362 ? -3.932 1.740 -3.541 1.00 73.00 362 ASP A O 1
ATOM 2857 N N . HIS A 1 363 ? -1.852 0.929 -3.722 1.00 68.31 363 HIS A N 1
ATOM 2858 C CA . HIS A 1 363 ? -2.156 -0.398 -3.172 1.00 68.31 363 HIS A CA 1
ATOM 2859 C C . HIS A 1 363 ? -2.776 -0.319 -1.773 1.00 68.31 363 HIS A C 1
ATOM 2861 O O . HIS A 1 363 ? -3.746 -1.009 -1.470 1.00 68.31 363 HIS A O 1
ATOM 2867 N N . SER A 1 364 ? -2.274 0.582 -0.929 1.00 67.56 364 SER A N 1
ATOM 2868 C CA . SER A 1 364 ? -2.716 0.730 0.455 1.00 67.56 364 SER A CA 1
ATOM 2869 C C . SER A 1 364 ? -4.163 1.216 0.592 1.00 67.56 364 SER A C 1
ATOM 2871 O O . SER A 1 364 ? -4.837 0.862 1.561 1.00 67.56 364 SER A O 1
ATOM 2873 N N . LYS A 1 365 ? -4.701 1.931 -0.407 1.00 63.75 365 LYS A N 1
ATOM 2874 C CA . LYS A 1 365 ? -6.135 2.276 -0.469 1.00 63.75 365 LYS A CA 1
ATOM 2875 C C . LYS A 1 365 ? -7.034 1.041 -0.562 1.00 63.75 365 LYS A C 1
ATOM 2877 O O . LYS A 1 365 ? -8.189 1.115 -0.150 1.00 63.75 365 LYS A O 1
ATOM 2882 N N . HIS A 1 366 ? -6.495 -0.074 -1.050 1.00 54.84 366 HIS A N 1
ATOM 2883 C CA . HIS A 1 366 ? -7.214 -1.317 -1.316 1.00 54.84 366 HIS A CA 1
ATOM 2884 C C . HIS A 1 366 ? -6.992 -2.392 -0.224 1.00 54.84 366 HIS A C 1
ATOM 2886 O O . HIS A 1 366 ? -7.589 -3.462 -0.291 1.00 54.84 366 HIS A O 1
ATOM 2892 N N . LEU A 1 367 ? -6.177 -2.118 0.810 1.00 49.69 367 LEU A N 1
ATOM 2893 C CA . LEU A 1 367 ? -5.749 -3.101 1.825 1.00 49.69 367 LEU A CA 1
ATOM 2894 C C . LEU A 1 367 ? -6.778 -3.470 2.902 1.00 49.69 367 LEU A C 1
ATOM 2896 O O . LEU A 1 367 ? -6.563 -4.425 3.644 1.00 49.69 367 LEU A O 1
ATOM 2900 N N . THR A 1 368 ? -7.870 -2.727 3.063 1.00 42.97 368 THR A N 1
ATOM 2901 C CA . THR A 1 368 ? -8.717 -2.813 4.270 1.00 42.97 368 THR A CA 1
ATOM 2902 C C . THR A 1 368 ? -9.625 -4.041 4.333 1.00 42.97 368 THR A C 1
ATOM 2904 O O . THR A 1 368 ? -10.691 -3.971 4.932 1.00 42.97 368 THR A O 1
ATOM 2907 N N . GLY A 1 369 ? -9.280 -5.152 3.673 1.00 39.66 369 GLY A N 1
ATOM 2908 C CA . GLY A 1 369 ? -10.188 -6.297 3.546 1.00 39.66 369 GLY A CA 1
ATOM 2909 C C . GLY A 1 369 ? -11.498 -5.940 2.832 1.00 39.66 369 GLY A C 1
ATOM 2910 O O . GLY A 1 369 ? -12.371 -6.785 2.688 1.00 39.66 369 GLY A O 1
ATOM 2911 N N . ALA A 1 370 ? -11.597 -4.719 2.296 1.00 33.84 370 ALA A N 1
ATOM 2912 C CA . ALA A 1 370 ? -12.594 -4.286 1.334 1.00 33.84 370 ALA A CA 1
ATOM 2913 C C . ALA A 1 370 ? -12.195 -4.775 -0.067 1.00 33.84 370 ALA A C 1
ATOM 2915 O O . ALA A 1 370 ? -12.332 -4.060 -1.052 1.00 33.84 370 ALA A O 1
ATOM 2916 N N . GLY A 1 371 ? -11.715 -6.019 -0.145 1.00 36.66 371 GLY A N 1
ATOM 2917 C CA . GLY A 1 371 ? -11.615 -6.802 -1.372 1.00 36.66 371 GLY A CA 1
ATOM 2918 C C . GLY A 1 371 ? -12.988 -7.254 -1.880 1.00 36.66 371 GLY A C 1
ATOM 2919 O O . GLY A 1 371 ? -13.080 -8.252 -2.578 1.00 36.66 371 GLY A O 1
ATOM 2920 N N . GLU A 1 372 ? -14.046 -6.520 -1.540 1.00 38.84 372 GLU A N 1
ATOM 2921 C CA . GLU A 1 372 ? -15.130 -6.213 -2.469 1.00 38.84 372 GLU A CA 1
ATOM 2922 C C . GLU A 1 372 ? -14.829 -4.851 -3.120 1.00 38.84 372 GLU A C 1
ATOM 2924 O O . GLU A 1 372 ? -15.622 -3.911 -3.084 1.00 38.84 372 GLU A O 1
ATOM 2929 N N . GLY A 1 373 ? -13.628 -4.701 -3.687 1.00 46.16 373 GLY A N 1
ATOM 2930 C CA . GLY A 1 373 ? -13.383 -3.624 -4.631 1.00 46.16 373 GLY A CA 1
ATOM 2931 C C . GLY A 1 373 ? -14.270 -3.908 -5.833 1.00 46.16 373 GLY A C 1
ATOM 2932 O O . GLY A 1 373 ? -14.078 -4.924 -6.497 1.00 46.16 373 GLY A O 1
ATOM 2933 N N . ARG A 1 374 ? -15.275 -3.057 -6.071 1.00 61.38 374 ARG A N 1
ATOM 2934 C CA . ARG A 1 374 ? -16.160 -3.150 -7.238 1.00 61.38 374 ARG A CA 1
ATOM 2935 C C . ARG A 1 374 ? -15.298 -3.366 -8.478 1.00 61.38 374 ARG A C 1
ATOM 2937 O O . ARG A 1 374 ? -14.377 -2.575 -8.711 1.00 61.38 374 ARG A O 1
ATOM 2944 N N . PHE A 1 375 ? -15.575 -4.409 -9.260 1.00 77.81 375 PHE A N 1
ATOM 2945 C CA . PHE A 1 375 ? -14.837 -4.593 -10.502 1.00 77.81 375 PHE A CA 1
ATOM 2946 C C . PHE A 1 375 ? -14.949 -3.316 -11.344 1.00 77.81 375 PHE A C 1
ATOM 2948 O O . PHE A 1 375 ? -15.961 -2.607 -11.352 1.00 77.81 375 PHE A O 1
ATOM 2955 N N . ALA A 1 376 ? -13.889 -3.041 -12.089 1.00 82.75 376 ALA A N 1
ATOM 2956 C CA . ALA A 1 376 ? -13.794 -1.890 -12.971 1.00 82.75 376 ALA A CA 1
ATOM 2957 C C . ALA A 1 376 ? -13.306 -2.330 -14.350 1.00 82.75 376 ALA A C 1
ATOM 2959 O O . ALA A 1 376 ? -12.781 -3.433 -14.520 1.00 82.75 376 ALA A O 1
ATOM 2960 N N . VAL A 1 377 ? -13.386 -1.418 -15.318 1.00 87.50 377 VAL A N 1
ATOM 2961 C CA . VAL A 1 377 ? -12.819 -1.582 -16.668 1.00 87.50 377 VAL A CA 1
ATOM 2962 C C . VAL A 1 377 ? -11.352 -2.031 -16.652 1.00 87.50 377 VAL A C 1
ATOM 2964 O O . VAL A 1 377 ? -10.899 -2.725 -17.558 1.00 87.50 377 VAL A O 1
ATOM 2967 N N . GLU A 1 378 ? -10.623 -1.685 -15.592 1.00 89.44 378 GLU A N 1
ATOM 2968 C CA . GLU A 1 378 ? -9.255 -2.121 -15.329 1.00 89.44 378 GLU A CA 1
ATOM 2969 C C . GLU A 1 378 ? -9.120 -3.647 -15.234 1.00 89.44 378 GLU A C 1
ATOM 2971 O O . GLU A 1 378 ? -8.273 -4.225 -15.912 1.00 89.44 378 GLU A O 1
ATOM 2976 N N . HIS A 1 379 ? -9.995 -4.308 -14.471 1.00 93.94 379 HIS A N 1
ATOM 2977 C CA . HIS A 1 379 ? -9.991 -5.765 -14.299 1.00 93.94 379 HIS A CA 1
ATOM 2978 C C . HIS A 1 379 ? -10.271 -6.456 -15.632 1.00 93.94 379 HIS A C 1
ATOM 2980 O O . HIS A 1 379 ? -9.579 -7.395 -16.020 1.00 93.94 379 HIS A O 1
ATOM 2986 N N . HIS A 1 380 ? -11.239 -5.920 -16.374 1.00 97.31 380 HIS A N 1
ATOM 2987 C CA . HIS A 1 380 ? -11.591 -6.394 -17.701 1.00 97.31 380 HIS A CA 1
ATOM 2988 C C . HIS A 1 380 ? -10.429 -6.256 -18.697 1.00 97.31 380 HIS A C 1
ATOM 2990 O O . HIS A 1 380 ? -10.118 -7.189 -19.438 1.00 97.31 380 HIS A O 1
ATOM 2996 N N . ALA A 1 381 ? -9.783 -5.087 -18.738 1.00 97.12 381 ALA A N 1
ATOM 2997 C CA . ALA A 1 381 ? -8.647 -4.832 -19.617 1.00 97.12 381 ALA A CA 1
ATOM 2998 C C . ALA A 1 381 ? -7.469 -5.757 -19.283 1.00 97.12 381 ALA A C 1
ATOM 3000 O O . ALA A 1 381 ? -6.891 -6.363 -20.188 1.00 97.12 381 ALA A O 1
ATOM 3001 N N . VAL A 1 382 ? -7.139 -5.910 -17.998 1.00 96.12 382 VAL A N 1
ATOM 3002 C CA . VAL A 1 382 ? -6.057 -6.798 -17.565 1.00 96.12 382 VAL A CA 1
ATOM 3003 C C . VAL A 1 382 ? -6.387 -8.252 -17.879 1.00 96.12 382 VAL A C 1
ATOM 3005 O O . VAL A 1 382 ? -5.547 -8.903 -18.485 1.00 96.12 382 VAL A O 1
ATOM 3008 N N . MET A 1 383 ? -7.600 -8.738 -17.589 1.00 98.56 383 MET A N 1
ATOM 3009 C CA . MET A 1 383 ? -8.020 -10.102 -17.941 1.00 98.56 383 MET A CA 1
ATOM 3010 C C . MET A 1 383 ? -7.793 -10.396 -19.429 1.00 98.56 383 MET A C 1
ATOM 3012 O O . MET A 1 383 ? -7.159 -11.391 -19.769 1.00 98.56 383 MET A O 1
ATOM 3016 N N . PHE A 1 384 ? -8.224 -9.494 -20.320 1.00 98.69 384 PHE A N 1
ATOM 3017 C CA . PHE A 1 384 ? -7.936 -9.628 -21.750 1.00 98.69 384 PHE A CA 1
ATOM 3018 C C . PHE A 1 384 ? -6.428 -9.688 -22.039 1.00 98.69 384 PHE A C 1
ATOM 3020 O O . PHE A 1 384 ? -5.976 -10.554 -22.784 1.00 98.69 384 PHE A O 1
ATOM 3027 N N . GLY A 1 385 ? -5.645 -8.764 -21.473 1.00 98.19 385 GLY A N 1
ATOM 3028 C CA . GLY A 1 385 ? -4.207 -8.698 -21.735 1.00 98.19 385 GLY A CA 1
ATOM 3029 C C . GLY A 1 385 ? -3.466 -9.951 -21.264 1.00 98.19 385 GLY A C 1
ATOM 3030 O O . GLY A 1 385 ? -2.573 -10.414 -21.968 1.00 98.19 385 GLY A O 1
ATOM 3031 N N . LEU A 1 386 ? -3.876 -10.536 -20.134 1.00 98.12 386 LEU A N 1
ATOM 3032 C CA . LEU A 1 386 ? -3.346 -11.806 -19.632 1.00 98.12 386 LEU A CA 1
ATOM 3033 C C . LEU A 1 386 ? -3.699 -12.971 -20.558 1.00 98.12 386 LEU A C 1
ATOM 3035 O O . LEU A 1 386 ? -2.814 -13.736 -20.928 1.00 98.12 386 LEU A O 1
ATOM 3039 N N . LEU A 1 387 ? -4.963 -13.075 -20.984 1.00 98.62 387 LEU A N 1
ATOM 3040 C CA . LEU A 1 387 ? -5.408 -14.100 -21.934 1.00 98.62 387 LEU A CA 1
ATOM 3041 C C . LEU A 1 387 ? -4.631 -14.015 -23.252 1.00 98.62 387 LEU A C 1
ATOM 3043 O O . LEU A 1 387 ? -4.122 -15.021 -23.740 1.00 98.62 387 LEU A O 1
ATOM 3047 N N . ALA A 1 388 ? -4.514 -12.811 -23.816 1.00 98.06 388 ALA A N 1
ATOM 3048 C CA . ALA A 1 388 ? -3.792 -12.585 -25.060 1.00 98.06 388 ALA A CA 1
ATOM 3049 C C . ALA A 1 388 ? -2.305 -12.928 -24.920 1.00 98.06 388 ALA A C 1
ATOM 3051 O O . ALA A 1 388 ? -1.756 -13.612 -25.782 1.00 98.06 388 ALA A O 1
ATOM 3052 N N . ARG A 1 389 ? -1.668 -12.487 -23.831 1.00 97.38 389 ARG A N 1
ATOM 3053 C CA . ARG A 1 389 ? -0.261 -12.775 -23.564 1.00 97.38 389 ARG A CA 1
ATOM 3054 C C . ARG A 1 389 ? -0.003 -14.264 -23.407 1.00 97.38 389 ARG A C 1
ATOM 3056 O O . ARG A 1 389 ? 0.831 -14.788 -24.132 1.00 97.38 389 ARG A O 1
ATOM 3063 N N . ALA A 1 390 ? -0.737 -14.935 -22.524 1.00 96.69 390 ALA A N 1
ATOM 3064 C CA . ALA A 1 390 ? -0.528 -16.351 -22.244 1.00 96.69 390 ALA A CA 1
ATOM 3065 C C . ALA A 1 390 ? -0.666 -17.202 -23.515 1.00 96.69 390 ALA A C 1
ATOM 3067 O O . ALA A 1 390 ? 0.172 -18.052 -23.794 1.00 96.69 390 ALA A O 1
ATOM 3068 N N . VAL A 1 391 ? -1.673 -16.920 -24.350 1.00 96.88 391 VAL A N 1
ATOM 3069 C CA . VAL A 1 391 ? -1.837 -17.611 -25.637 1.00 96.88 391 VAL A CA 1
ATOM 3070 C C . VAL A 1 391 ? -0.663 -17.340 -26.578 1.00 96.88 391 VAL A C 1
ATOM 3072 O O . VAL A 1 391 ? -0.185 -18.262 -27.233 1.00 96.88 391 VAL A O 1
ATOM 3075 N N . LEU A 1 392 ? -0.199 -16.094 -26.680 1.00 96.06 392 LEU A N 1
ATOM 3076 C CA . LEU A 1 392 ? 0.895 -15.736 -27.587 1.00 96.06 392 LEU A CA 1
ATOM 3077 C C . LEU A 1 392 ? 2.255 -16.263 -27.118 1.00 96.06 392 LEU A C 1
ATOM 3079 O O . LEU A 1 392 ? 3.077 -16.614 -27.960 1.00 96.06 392 LEU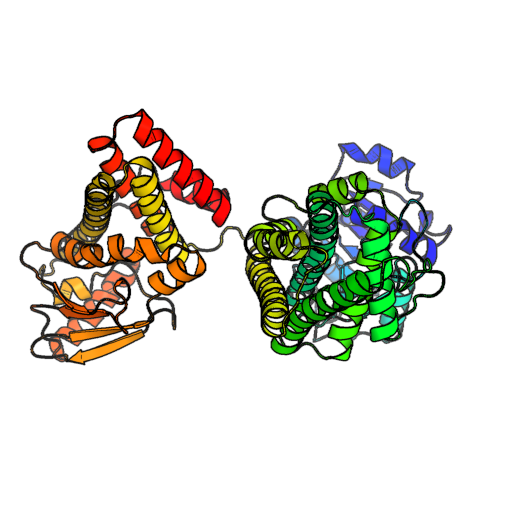 A O 1
ATOM 3083 N N . GLU A 1 393 ? 2.489 -16.338 -25.811 1.00 94.19 393 GLU A N 1
ATOM 3084 C CA . GLU A 1 393 ? 3.715 -16.895 -25.235 1.00 94.19 393 GLU A CA 1
ATOM 3085 C C . GLU A 1 393 ? 3.781 -18.413 -25.433 1.00 94.19 393 GLU A C 1
ATOM 3087 O O . GLU A 1 393 ? 4.819 -18.922 -25.851 1.00 94.19 393 GLU A O 1
ATOM 3092 N N . VAL A 1 394 ? 2.668 -19.124 -25.224 1.00 93.00 394 VAL A N 1
ATOM 3093 C CA . VAL A 1 394 ? 2.631 -20.590 -25.341 1.00 93.00 394 VAL A CA 1
ATOM 3094 C C . VAL A 1 394 ? 2.510 -21.053 -26.801 1.00 93.00 394 VAL A C 1
ATOM 3096 O O . VAL A 1 394 ? 3.194 -21.981 -27.223 1.00 93.00 394 VAL A O 1
ATOM 3099 N N . CYS A 1 395 ? 1.666 -20.404 -27.613 1.00 91.62 395 CYS A N 1
ATOM 3100 C CA . CYS A 1 395 ? 1.356 -20.845 -28.986 1.00 91.62 395 CYS A CA 1
ATOM 3101 C C . CYS A 1 395 ? 2.137 -20.088 -30.080 1.00 91.62 395 CYS A C 1
ATOM 3103 O O . CYS A 1 395 ? 1.985 -20.373 -31.277 1.00 91.62 395 CYS A O 1
ATOM 3105 N N . GLY A 1 396 ? 2.929 -19.078 -29.708 1.00 90.50 396 GLY A N 1
ATOM 3106 C CA . GLY A 1 396 ? 3.677 -18.238 -30.641 1.00 90.50 396 GLY A CA 1
ATOM 3107 C C . GLY A 1 396 ? 2.786 -17.534 -31.674 1.00 90.50 396 GLY A C 1
ATOM 3108 O O . GLY A 1 396 ? 1.674 -17.087 -31.387 1.00 90.50 396 GLY A O 1
ATOM 3109 N N . GLU A 1 397 ? 3.266 -17.452 -32.919 1.00 85.88 397 GLU A N 1
ATOM 3110 C CA . GLU A 1 397 ? 2.583 -16.767 -34.029 1.00 85.88 397 GLU A CA 1
ATOM 3111 C C . GLU A 1 397 ? 1.152 -17.271 -34.269 1.00 85.88 397 GLU A C 1
ATOM 3113 O O . GLU A 1 397 ? 0.237 -16.480 -34.509 1.00 85.88 397 GLU A O 1
ATOM 3118 N N . SER A 1 398 ? 0.958 -18.590 -34.166 1.00 86.62 398 SER A N 1
ATOM 3119 C CA . SER A 1 398 ? -0.337 -19.246 -34.381 1.00 86.62 398 SER A CA 1
ATOM 3120 C C . SER A 1 398 ? -1.394 -18.815 -33.356 1.00 86.62 398 SER A C 1
ATOM 3122 O O . SER A 1 398 ? -2.586 -18.770 -33.669 1.00 86.62 398 SER A O 1
ATOM 3124 N N . GLY A 1 399 ? -0.953 -18.379 -32.170 1.00 93.25 399 GLY A N 1
ATOM 3125 C CA . GLY A 1 399 ? -1.810 -17.864 -31.111 1.00 93.25 399 GLY A CA 1
ATOM 3126 C C . GLY A 1 399 ? -2.591 -16.608 -31.507 1.00 93.25 399 GLY A C 1
ATOM 3127 O O . GLY A 1 399 ? -3.656 -16.355 -30.948 1.00 93.25 399 GLY A O 1
ATOM 3128 N N . ARG A 1 400 ? -2.145 -15.835 -32.511 1.00 95.44 400 ARG A N 1
ATOM 3129 C CA . ARG A 1 400 ? -2.857 -14.613 -32.936 1.00 95.44 400 ARG A CA 1
ATOM 3130 C C . ARG A 1 400 ? -4.272 -14.885 -33.435 1.00 95.44 400 ARG A C 1
ATOM 3132 O O . ARG A 1 400 ? -5.174 -14.111 -33.114 1.00 95.44 400 ARG A O 1
ATOM 3139 N N . GLU A 1 401 ? -4.478 -15.964 -34.188 1.00 96.38 401 GLU A N 1
ATOM 3140 C CA . GLU A 1 401 ? -5.816 -16.328 -34.673 1.00 96.38 401 GLU A CA 1
ATOM 3141 C C . GLU A 1 401 ? -6.711 -16.827 -33.531 1.00 96.38 401 GLU A C 1
ATOM 3143 O O . GLU A 1 401 ? -7.912 -16.564 -33.541 1.00 96.38 401 GLU A O 1
ATOM 3148 N N . ILE A 1 402 ? -6.130 -17.443 -32.497 1.00 97.75 402 ILE A N 1
ATOM 3149 C CA . ILE A 1 402 ? -6.849 -17.853 -31.283 1.00 97.75 402 ILE A CA 1
ATOM 3150 C C . ILE A 1 402 ? -7.294 -16.624 -30.487 1.00 97.75 402 ILE A C 1
ATOM 3152 O O . ILE A 1 402 ? -8.467 -16.521 -30.131 1.00 97.75 402 ILE A O 1
ATOM 3156 N N . VAL A 1 403 ? -6.397 -15.655 -30.264 1.00 98.12 403 VAL A N 1
ATOM 3157 C CA . VAL A 1 403 ? -6.746 -14.402 -29.571 1.00 98.12 403 VAL A CA 1
ATOM 3158 C C . VAL A 1 403 ? -7.811 -13.636 -30.352 1.00 98.12 403 VAL A C 1
ATOM 3160 O O . VAL A 1 403 ? -8.794 -13.190 -29.770 1.00 98.12 403 VAL A O 1
ATOM 3163 N N . LYS A 1 404 ? -7.679 -13.541 -31.679 1.00 98.12 404 LYS A N 1
ATOM 3164 C CA . LYS A 1 404 ? -8.696 -12.944 -32.555 1.00 98.12 404 LYS A CA 1
ATOM 3165 C C . LYS A 1 404 ? -10.044 -13.659 -32.444 1.00 98.12 404 LYS A C 1
ATOM 3167 O O . LYS A 1 404 ? -11.069 -12.987 -32.331 1.00 98.12 404 LYS A O 1
ATOM 3172 N N . ALA A 1 405 ? -10.062 -14.993 -32.464 1.00 98.25 405 ALA A N 1
ATOM 3173 C CA . ALA A 1 405 ? -11.283 -15.778 -32.300 1.00 98.25 405 ALA A CA 1
ATOM 3174 C C . ALA A 1 405 ? -11.927 -15.539 -30.924 1.00 98.25 405 ALA A C 1
ATOM 3176 O O . ALA A 1 405 ? -13.133 -15.311 -30.861 1.00 98.25 405 ALA A O 1
ATOM 3177 N N . GLY A 1 406 ? -11.130 -15.499 -29.850 1.00 98.31 406 GLY A N 1
ATOM 3178 C CA . GLY A 1 406 ? -11.575 -15.152 -28.497 1.00 98.31 406 GLY A CA 1
ATOM 3179 C C . GLY A 1 406 ? -12.182 -13.752 -28.414 1.00 98.31 406 GLY A C 1
ATOM 3180 O O . GLY A 1 406 ? -13.323 -13.600 -27.974 1.00 98.31 406 GLY A O 1
ATOM 3181 N N . THR A 1 407 ? -11.472 -12.734 -28.916 1.00 98.62 407 THR A N 1
ATOM 3182 C CA . THR A 1 407 ? -11.944 -11.339 -28.939 1.00 98.62 407 THR A CA 1
ATOM 3183 C C . THR A 1 407 ? -13.264 -11.219 -29.695 1.00 98.62 407 THR A C 1
ATOM 3185 O O . THR A 1 407 ? -14.204 -10.596 -29.198 1.00 98.62 407 THR A O 1
ATOM 3188 N N . ARG A 1 408 ? -13.357 -11.833 -30.885 1.00 98.44 408 ARG A N 1
ATOM 3189 C CA . ARG A 1 408 ? -14.577 -11.817 -31.702 1.00 98.44 408 ARG A CA 1
ATOM 3190 C C . ARG A 1 408 ? -15.726 -12.542 -31.009 1.00 98.44 408 ARG A C 1
ATOM 3192 O O . ARG A 1 408 ? -16.822 -11.998 -30.981 1.00 98.44 408 ARG A O 1
ATOM 3199 N N . HIS A 1 409 ? -15.487 -13.717 -30.423 1.00 98.31 409 HIS A N 1
ATOM 3200 C CA . HIS A 1 409 ? -16.517 -14.501 -29.730 1.00 98.31 409 HIS A CA 1
ATOM 3201 C C . HIS A 1 409 ? -17.097 -13.746 -28.527 1.00 98.31 409 HIS A C 1
ATOM 3203 O O . HIS A 1 409 ? -18.315 -13.601 -28.419 1.00 98.31 409 HIS A O 1
ATOM 3209 N N . TYR A 1 410 ? -16.234 -13.167 -27.686 1.00 98.38 410 TYR A N 1
ATOM 3210 C CA . TYR A 1 410 ? -16.642 -12.300 -26.575 1.00 98.38 410 TYR A CA 1
ATOM 3211 C C . TYR A 1 410 ? -17.462 -11.092 -27.058 1.00 98.38 410 TYR A C 1
ATOM 3213 O O . TYR A 1 410 ? -18.560 -10.829 -26.563 1.00 98.38 410 TYR A O 1
ATOM 3221 N N . ALA A 1 411 ? -16.942 -10.335 -28.026 1.00 98.00 411 ALA A N 1
ATOM 3222 C CA . ALA A 1 411 ? -17.582 -9.103 -28.473 1.00 98.00 411 ALA A CA 1
ATOM 3223 C C . ALA A 1 411 ? -18.918 -9.378 -29.177 1.00 98.00 411 ALA A C 1
ATOM 3225 O O . ALA A 1 411 ? -19.909 -8.695 -28.913 1.00 98.00 411 ALA A O 1
ATOM 3226 N N . HIS A 1 412 ? -18.976 -10.432 -29.990 1.00 97.81 412 HIS A N 1
ATOM 3227 C CA . HIS A 1 412 ? -20.200 -10.880 -30.640 1.00 97.81 412 HIS A CA 1
ATOM 3228 C C . HIS A 1 412 ? -21.261 -11.300 -29.618 1.00 97.81 412 HIS A C 1
ATOM 3230 O O . HIS A 1 412 ? -22.427 -10.948 -29.776 1.00 97.81 412 HIS A O 1
ATOM 3236 N N . GLY A 1 413 ? -20.885 -11.991 -28.534 1.00 96.25 413 GLY A N 1
ATOM 3237 C CA . GLY A 1 413 ? -21.816 -12.326 -27.449 1.00 96.25 413 GLY A CA 1
ATOM 3238 C C . GLY A 1 413 ? -22.460 -11.093 -26.811 1.00 96.25 413 GLY A C 1
ATOM 3239 O O . GLY A 1 413 ? -23.663 -11.084 -26.545 1.00 96.25 413 GLY A O 1
ATOM 3240 N N . ARG A 1 414 ? -21.697 -10.004 -26.652 1.00 95.81 414 ARG A N 1
ATOM 3241 C CA . ARG A 1 414 ? -22.228 -8.715 -26.173 1.00 95.81 414 ARG A CA 1
ATOM 3242 C C . ARG A 1 414 ? -23.224 -8.105 -27.150 1.00 95.81 414 ARG A C 1
ATOM 3244 O O . ARG A 1 414 ? -24.336 -7.762 -26.752 1.00 95.81 414 ARG A O 1
ATOM 3251 N N . GLY A 1 415 ? -22.841 -8.008 -28.424 1.00 97.06 415 GLY A N 1
ATOM 3252 C CA . GLY A 1 415 ? -23.723 -7.522 -29.486 1.00 97.06 415 GLY A CA 1
ATOM 3253 C C . GLY A 1 415 ? -25.019 -8.331 -29.566 1.00 97.06 415 GLY A C 1
ATOM 3254 O O . GLY A 1 415 ? -26.110 -7.765 -29.607 1.00 97.06 415 GLY A O 1
ATOM 3255 N N . HIS A 1 416 ? -24.913 -9.656 -29.467 1.00 96.75 416 HIS A N 1
ATOM 3256 C CA . HIS A 1 416 ? -26.055 -10.562 -29.505 1.00 96.75 416 HIS A CA 1
ATOM 3257 C C . HIS A 1 416 ? -27.029 -10.312 -28.351 1.00 96.75 416 HIS A C 1
ATOM 3259 O O . HIS A 1 416 ? -28.231 -10.180 -28.574 1.00 96.75 416 HIS A O 1
ATOM 3265 N N . ARG A 1 417 ? -26.539 -10.156 -27.117 1.00 94.81 417 ARG A N 1
ATOM 3266 C CA . ARG A 1 417 ? -27.407 -9.805 -25.981 1.00 94.81 417 ARG A CA 1
ATOM 3267 C C . ARG A 1 417 ? -28.069 -8.440 -26.148 1.00 94.81 417 ARG A C 1
ATOM 3269 O O . ARG A 1 417 ? -29.242 -8.283 -25.806 1.00 94.81 417 ARG A O 1
ATOM 3276 N N . MET A 1 418 ? -27.348 -7.458 -26.693 1.00 95.31 418 MET A N 1
ATOM 3277 C CA . MET A 1 418 ? -27.924 -6.153 -27.034 1.00 95.31 418 MET A CA 1
ATOM 3278 C C . MET A 1 418 ? -29.068 -6.300 -28.045 1.00 95.31 418 MET A C 1
ATOM 3280 O O . MET A 1 418 ? -30.135 -5.723 -27.836 1.00 95.31 418 MET A O 1
ATOM 3284 N N . ARG A 1 419 ? -28.888 -7.130 -29.080 1.00 96.38 419 ARG A N 1
ATOM 3285 C CA . ARG A 1 419 ? -29.925 -7.457 -30.067 1.00 96.38 419 ARG A CA 1
ATOM 3286 C C . ARG A 1 419 ? -31.133 -8.119 -29.417 1.00 96.38 419 ARG A C 1
ATOM 3288 O O . ARG A 1 419 ? -32.255 -7.698 -29.673 1.00 96.38 419 ARG A O 1
ATOM 3295 N N . LEU A 1 420 ? -30.919 -9.120 -28.564 1.00 95.00 420 LEU A N 1
ATOM 3296 C CA . LEU A 1 420 ? -32.004 -9.831 -27.886 1.00 95.00 420 LEU A CA 1
ATOM 3297 C C . LEU A 1 420 ? -32.863 -8.880 -27.037 1.00 95.00 420 LEU A C 1
ATOM 3299 O O . LEU A 1 420 ? -34.087 -8.978 -27.075 1.00 95.00 420 LEU A O 1
ATOM 3303 N N . ARG A 1 421 ? -32.254 -7.924 -26.315 1.00 93.94 421 ARG A N 1
ATOM 3304 C CA . ARG A 1 421 ? -33.010 -6.885 -25.584 1.00 93.94 421 ARG A CA 1
ATOM 3305 C C . ARG A 1 421 ? -33.758 -5.951 -26.531 1.00 93.94 421 ARG A C 1
ATOM 3307 O O . ARG A 1 421 ? -34.934 -5.693 -26.308 1.00 93.94 421 ARG A O 1
ATOM 3314 N N . CYS A 1 422 ? -33.105 -5.506 -27.604 1.00 95.31 422 CYS A N 1
ATOM 3315 C CA . CYS A 1 422 ? -33.724 -4.661 -28.626 1.00 95.31 422 CYS A CA 1
ATOM 3316 C C . CYS A 1 422 ? -34.980 -5.313 -29.230 1.00 95.31 422 CYS A C 1
ATOM 3318 O O . CYS A 1 422 ? -36.052 -4.711 -29.255 1.00 95.31 422 CYS A O 1
ATOM 3320 N N . GLN A 1 423 ? -34.874 -6.586 -29.615 1.00 95.38 423 GLN A N 1
ATOM 3321 C CA . GLN A 1 423 ? -35.978 -7.363 -30.177 1.00 95.38 423 GLN A CA 1
ATOM 3322 C C . GLN A 1 423 ? -37.089 -7.630 -29.158 1.00 95.38 423 GLN A C 1
ATOM 3324 O O . GLN A 1 423 ? -38.265 -7.515 -29.498 1.00 95.38 423 GLN A O 1
ATOM 3329 N N . ARG A 1 424 ? -36.734 -7.957 -27.907 1.00 93.56 424 ARG A N 1
ATOM 3330 C CA . ARG A 1 424 ? -37.697 -8.133 -26.806 1.00 93.56 424 ARG A CA 1
ATOM 3331 C C . ARG A 1 424 ? -38.551 -6.881 -26.607 1.00 93.56 424 ARG A C 1
ATOM 3333 O O . ARG A 1 424 ? -39.744 -6.994 -26.346 1.00 93.56 424 ARG A O 1
ATOM 3340 N N . ASP A 1 425 ? -37.940 -5.711 -26.744 1.00 93.19 425 ASP A N 1
ATOM 3341 C CA . ASP A 1 425 ? -38.603 -4.423 -26.554 1.00 93.19 425 ASP A CA 1
ATOM 3342 C C . ASP A 1 425 ? -39.353 -3.945 -27.820 1.00 93.19 425 ASP A C 1
ATOM 3344 O O . ASP A 1 425 ? -39.979 -2.887 -27.796 1.00 93.19 425 ASP A O 1
ATOM 3348 N N . GLY A 1 426 ? -39.322 -4.720 -28.915 1.00 95.38 426 GLY A N 1
ATOM 3349 C CA . GLY A 1 426 ? -40.033 -4.428 -30.164 1.00 95.38 426 GLY A CA 1
ATOM 3350 C C . GLY A 1 426 ? -39.371 -3.372 -31.055 1.00 95.38 426 GLY A C 1
ATOM 3351 O O . GLY A 1 426 ? -40.029 -2.835 -31.944 1.00 95.38 426 GLY A O 1
ATOM 3352 N N . ASN A 1 427 ? -38.092 -3.070 -30.826 1.00 96.19 427 ASN A N 1
ATOM 3353 C CA . ASN A 1 427 ? -37.350 -2.044 -31.556 1.00 96.19 427 ASN A CA 1
ATOM 3354 C C . ASN A 1 427 ? -36.590 -2.623 -32.773 1.00 96.19 427 ASN A C 1
ATOM 3356 O O . ASN A 1 427 ? -36.255 -3.814 -32.786 1.00 96.19 427 ASN A O 1
ATOM 3360 N N . PRO A 1 428 ? -36.304 -1.812 -33.812 1.00 96.06 428 PRO A N 1
ATOM 3361 C CA . PRO A 1 428 ? -35.531 -2.252 -34.973 1.00 96.06 428 PRO A CA 1
ATOM 3362 C C . PRO A 1 428 ? -34.039 -2.434 -34.649 1.00 96.06 428 PRO A C 1
ATOM 3364 O O . PRO A 1 428 ? -33.455 -1.718 -33.839 1.00 96.06 428 PRO A O 1
ATOM 3367 N N . THR A 1 429 ? -33.387 -3.385 -35.321 1.00 97.06 429 THR A N 1
ATOM 3368 C CA . THR A 1 429 ? -31.952 -3.676 -35.159 1.00 97.06 429 THR A CA 1
ATOM 3369 C C . THR A 1 429 ? -31.082 -2.786 -36.055 1.00 97.06 429 THR A C 1
ATOM 3371 O O . THR A 1 429 ? -30.309 -3.269 -36.877 1.00 97.06 429 THR A O 1
ATOM 3374 N N . ASP A 1 430 ? -31.212 -1.467 -35.898 1.00 97.44 430 ASP A N 1
ATOM 3375 C CA . ASP A 1 430 ? -30.422 -0.460 -36.620 1.00 97.44 430 ASP A CA 1
ATOM 3376 C C . ASP A 1 430 ? -29.286 0.147 -35.765 1.00 97.44 430 ASP A C 1
ATOM 3378 O O . ASP A 1 430 ? -29.129 -0.156 -34.578 1.00 97.44 430 ASP A O 1
ATOM 3382 N N . MET A 1 431 ? -28.467 1.019 -36.366 1.00 97.31 431 MET A N 1
ATOM 3383 C CA . MET A 1 431 ? -27.327 1.639 -35.677 1.00 97.31 431 MET A CA 1
ATOM 3384 C C . MET A 1 431 ? -27.754 2.612 -34.558 1.00 97.31 431 MET A C 1
ATOM 3386 O O . MET A 1 431 ? -27.023 2.787 -33.581 1.00 97.31 431 MET A O 1
ATOM 3390 N N . ILE A 1 432 ? -28.939 3.225 -34.657 1.00 96.94 432 ILE A N 1
ATOM 3391 C CA . ILE A 1 432 ? -29.482 4.115 -33.618 1.00 96.94 432 ILE A CA 1
ATOM 3392 C C . ILE A 1 432 ? -29.791 3.300 -32.357 1.00 96.94 432 ILE A C 1
ATOM 3394 O O . ILE A 1 432 ? -29.365 3.657 -31.254 1.00 96.94 432 ILE A O 1
ATOM 3398 N N . HIS A 1 433 ? -30.442 2.149 -32.516 1.00 96.94 433 HIS A N 1
ATOM 3399 C CA . HIS A 1 433 ? -30.756 1.255 -31.408 1.00 96.94 433 HIS A CA 1
ATOM 3400 C C . HIS A 1 433 ? -29.517 0.533 -30.878 1.00 96.94 433 HIS A C 1
ATOM 3402 O O . HIS A 1 433 ? -29.375 0.405 -29.662 1.00 96.94 433 HIS A O 1
ATOM 3408 N N . TYR A 1 434 ? -28.557 0.166 -31.731 1.00 97.12 434 TYR A N 1
ATOM 3409 C CA . TYR A 1 434 ? -27.243 -0.306 -31.279 1.00 97.12 434 TYR A CA 1
ATOM 3410 C C . TYR A 1 434 ? -26.614 0.665 -30.260 1.00 97.12 434 TYR A C 1
ATOM 3412 O O . TYR A 1 434 ? -26.213 0.256 -29.167 1.00 97.12 434 TYR A O 1
ATOM 3420 N N . MET A 1 435 ? -26.603 1.970 -30.568 1.00 94.31 435 MET A N 1
ATOM 3421 C CA . MET A 1 435 ? -26.071 3.000 -29.664 1.00 94.31 435 MET A CA 1
ATOM 3422 C C . MET A 1 435 ? -26.876 3.143 -28.366 1.00 94.31 435 MET A C 1
ATOM 3424 O O . MET A 1 435 ? -26.330 3.574 -27.342 1.00 94.31 435 MET A O 1
ATOM 3428 N N . ALA A 1 436 ? -28.170 2.822 -28.393 1.00 93.75 436 ALA A N 1
ATOM 3429 C CA . ALA A 1 436 ? -29.058 2.930 -27.242 1.00 93.75 436 ALA A CA 1
ATOM 3430 C C . ALA A 1 436 ? -28.984 1.723 -26.289 1.00 93.75 436 ALA A C 1
ATOM 3432 O O . ALA A 1 436 ? -29.154 1.887 -25.079 1.00 93.75 436 ALA A O 1
ATOM 3433 N N . TYR A 1 437 ? -28.673 0.531 -26.807 1.00 93.75 437 TYR A N 1
ATOM 3434 C CA . TYR A 1 437 ? -28.663 -0.726 -26.048 1.00 93.75 437 TYR A CA 1
ATOM 3435 C C . TYR A 1 437 ? -27.321 -1.094 -25.397 1.00 93.75 437 TYR A C 1
ATOM 3437 O O . TYR A 1 437 ? -27.201 -2.191 -24.847 1.00 93.75 437 TYR A O 1
ATOM 3445 N N . GLY A 1 438 ? -26.329 -0.198 -25.436 1.00 90.38 438 GLY A N 1
ATOM 3446 C CA . GLY A 1 438 ? -24.985 -0.434 -24.899 1.00 90.38 438 GLY A CA 1
ATOM 3447 C C . GLY A 1 438 ? -24.964 -0.993 -23.467 1.00 90.38 438 GLY A C 1
ATOM 3448 O O . GLY A 1 438 ? -25.721 -0.560 -22.602 1.00 90.38 438 GLY A O 1
ATOM 3449 N N . GLU A 1 439 ? -24.069 -1.956 -23.220 1.00 88.75 439 GLU A N 1
ATOM 3450 C CA . GLU A 1 439 ? -24.039 -2.743 -21.971 1.00 88.75 439 GLU A CA 1
ATOM 3451 C C . GLU A 1 439 ? -23.215 -2.157 -20.822 1.00 88.75 439 GLU A C 1
ATOM 3453 O O . GLU A 1 439 ? -23.128 -2.758 -19.753 1.00 88.75 439 GLU A O 1
ATOM 3458 N N . TRP A 1 440 ? -22.557 -1.022 -21.026 1.00 88.38 440 TRP A N 1
ATOM 3459 C CA . TRP A 1 440 ? -21.724 -0.391 -20.007 1.00 88.38 440 TRP A CA 1
ATOM 3460 C C . TRP A 1 440 ? -21.700 1.121 -20.216 1.00 88.38 440 TRP A C 1
ATOM 3462 O O . TRP A 1 440 ? -22.047 1.631 -21.283 1.00 88.38 440 TRP A O 1
ATOM 3472 N N . THR A 1 441 ? -21.310 1.853 -19.179 1.00 78.69 441 THR A N 1
ATOM 3473 C CA . THR A 1 441 ? -21.129 3.307 -19.230 1.00 78.69 441 THR A CA 1
ATOM 3474 C C . THR A 1 441 ? -19.786 3.647 -18.589 1.00 78.69 441 THR A C 1
ATOM 3476 O O . THR A 1 441 ? -19.494 3.106 -17.521 1.00 78.69 441 THR A O 1
ATOM 3479 N N . PRO A 1 442 ? -18.958 4.505 -19.212 1.00 73.44 442 PRO A N 1
ATOM 3480 C CA . PRO A 1 442 ? -17.698 4.919 -18.614 1.00 73.44 442 PRO A CA 1
ATOM 3481 C C . PRO A 1 442 ? -17.943 5.708 -17.333 1.00 73.44 442 PRO A C 1
ATOM 3483 O O . PRO A 1 442 ? -18.864 6.523 -17.247 1.00 73.44 442 PRO A O 1
ATOM 3486 N N . GLU A 1 443 ? -17.076 5.500 -16.351 1.00 73.19 443 GLU A N 1
ATOM 3487 C CA . GLU A 1 443 ? -17.048 6.344 -15.165 1.00 73.19 443 GLU A CA 1
ATOM 3488 C C . GLU A 1 443 ? -16.648 7.780 -15.549 1.00 73.19 443 GLU A C 1
ATOM 3490 O O . GLU A 1 443 ? -15.838 7.967 -16.471 1.00 73.19 443 GLU A O 1
ATOM 3495 N N . PRO A 1 444 ? -17.184 8.808 -14.867 1.00 69.06 444 PRO A N 1
ATOM 3496 C CA . PRO A 1 444 ? -16.878 10.200 -15.177 1.00 69.06 444 PRO A CA 1
ATOM 3497 C C . PRO A 1 444 ? -15.370 10.467 -15.263 1.00 69.06 444 PRO A C 1
ATOM 3499 O O . PRO A 1 444 ? -14.606 10.128 -14.365 1.00 69.06 444 PRO A O 1
ATOM 3502 N N . GLY A 1 445 ? -14.931 11.070 -16.369 1.00 73.88 445 GLY A N 1
ATOM 3503 C CA . GLY A 1 445 ? -13.529 11.437 -16.583 1.00 73.88 445 GLY A CA 1
ATOM 3504 C C . GLY A 1 445 ? -12.599 10.292 -17.001 1.00 73.88 445 GLY A C 1
ATOM 3505 O O . GLY A 1 445 ? -11.439 10.562 -17.314 1.00 73.88 445 GLY A O 1
ATOM 3506 N N . THR A 1 446 ? -13.065 9.041 -17.064 1.00 73.06 446 THR A N 1
ATOM 3507 C CA . THR A 1 446 ? -12.234 7.894 -17.493 1.00 73.06 446 THR A CA 1
ATOM 3508 C C . THR A 1 446 ? -12.158 7.737 -19.011 1.00 73.06 446 THR A C 1
ATOM 3510 O O . THR A 1 446 ? -11.150 7.261 -19.533 1.00 73.06 446 THR A O 1
ATOM 3513 N N . MET A 1 447 ? -13.182 8.206 -19.725 1.00 88.50 447 MET A N 1
ATOM 3514 C CA . MET A 1 447 ? -13.262 8.203 -21.183 1.00 88.50 447 MET A CA 1
ATOM 3515 C C . MET A 1 447 ? -13.669 9.588 -21.693 1.00 88.50 447 MET A C 1
ATOM 3517 O O . MET A 1 447 ? -14.584 10.204 -21.151 1.00 88.50 447 MET A O 1
ATOM 3521 N N . GLU A 1 448 ? -13.010 10.064 -22.749 1.00 90.56 448 GLU A N 1
ATOM 3522 C CA . GLU A 1 448 ? -13.353 11.317 -23.435 1.00 90.56 448 GLU A CA 1
ATOM 3523 C C . GLU A 1 448 ? -13.642 11.013 -24.905 1.00 90.56 448 GLU A C 1
ATOM 3525 O O . GLU A 1 448 ? -12.783 10.487 -25.621 1.00 90.56 448 GLU A O 1
ATOM 3530 N N . ILE A 1 449 ? -14.855 11.358 -25.347 1.00 91.69 449 ILE A N 1
ATOM 3531 C CA . ILE A 1 449 ? -15.326 11.185 -26.722 1.00 91.69 449 ILE A CA 1
ATOM 3532 C C . ILE A 1 449 ? -15.678 12.560 -27.288 1.00 91.69 449 ILE A C 1
ATOM 3534 O O . ILE A 1 449 ? -16.518 13.273 -26.742 1.00 91.69 449 ILE A O 1
ATOM 3538 N N . ARG A 1 450 ? -15.061 12.921 -28.411 1.00 94.19 450 ARG A N 1
ATOM 3539 C CA . ARG A 1 450 ? -15.358 14.135 -29.173 1.00 94.19 450 ARG A CA 1
ATOM 3540 C C . ARG A 1 450 ? -16.251 13.789 -30.353 1.00 94.19 450 ARG A C 1
ATOM 3542 O O . ARG A 1 450 ? -15.956 12.868 -31.109 1.00 94.19 450 ARG A O 1
ATOM 3549 N N . THR A 1 451 ? -17.325 14.545 -30.544 1.00 95.50 451 THR A N 1
ATOM 3550 C CA . THR A 1 451 ? -18.169 14.400 -31.737 1.00 95.50 451 THR A CA 1
ATOM 3551 C C . THR A 1 451 ? -17.539 15.188 -32.879 1.00 95.50 451 THR A C 1
ATOM 3553 O O . THR A 1 451 ? -17.396 16.403 -32.775 1.00 95.50 451 THR A O 1
ATOM 3556 N N . ARG A 1 452 ? -17.141 14.503 -33.956 1.00 95.81 452 ARG A N 1
ATOM 3557 C CA . ARG A 1 452 ? -16.632 15.137 -35.183 1.00 95.81 452 ARG A CA 1
ATOM 3558 C C . ARG A 1 452 ? -17.781 15.551 -36.102 1.00 95.81 452 ARG A C 1
ATOM 3560 O O . ARG A 1 452 ? -17.711 16.597 -36.735 1.00 95.81 452 ARG A O 1
ATOM 3567 N N . GLN A 1 453 ? -18.829 14.734 -36.169 1.00 96.81 453 GLN A N 1
ATOM 3568 C CA . GLN A 1 453 ? -20.007 14.965 -37.001 1.00 96.81 453 GLN A CA 1
ATOM 3569 C C . GLN A 1 453 ? -21.194 14.192 -36.423 1.00 96.81 453 GLN A C 1
ATOM 3571 O O . GLN A 1 453 ? -21.004 13.075 -35.961 1.00 96.81 453 GLN A O 1
ATOM 3576 N N . LYS A 1 454 ? -22.400 14.764 -36.461 1.00 93.56 454 LYS A N 1
ATOM 3577 C CA . LYS A 1 454 ? -23.637 14.087 -36.029 1.00 93.56 454 LYS A CA 1
ATOM 3578 C C . LYS A 1 454 ? -24.463 13.534 -37.198 1.00 93.56 454 LYS A C 1
ATOM 3580 O O . LYS A 1 454 ? -24.878 12.384 -37.165 1.00 93.56 454 LYS A O 1
ATOM 3585 N N . SER A 1 455 ? -24.651 14.344 -38.240 1.00 92.75 455 SER A N 1
ATOM 3586 C CA . SER A 1 455 ? -25.518 14.078 -39.399 1.00 92.75 455 SER A CA 1
ATOM 3587 C C . SER A 1 455 ? -24.757 14.342 -40.712 1.00 92.75 455 SER A C 1
ATOM 3589 O O . SER A 1 455 ? -23.837 15.170 -40.704 1.00 92.75 455 SER A O 1
ATOM 3591 N N . PRO A 1 456 ? -25.041 13.655 -41.841 1.00 93.56 456 PRO A N 1
ATOM 3592 C CA . PRO A 1 456 ? -25.977 12.530 -42.007 1.00 93.56 456 PRO A CA 1
ATOM 3593 C C . PRO A 1 456 ? -25.443 11.181 -41.495 1.00 93.56 456 PRO A C 1
ATOM 3595 O O . PRO A 1 456 ? -26.141 10.177 -41.552 1.00 93.56 456 PRO A O 1
ATOM 3598 N N . VAL A 1 457 ? -24.189 11.138 -41.036 1.00 96.06 457 VAL A N 1
ATOM 3599 C CA . VAL A 1 457 ? -23.569 9.959 -40.420 1.00 96.06 457 VAL A CA 1
ATOM 3600 C C . VAL A 1 457 ? -22.748 10.410 -39.217 1.00 96.06 457 VAL A C 1
ATOM 3602 O O . VAL A 1 457 ? -21.940 11.340 -39.323 1.00 96.06 457 VAL A O 1
ATOM 3605 N N . ASN A 1 458 ? -22.938 9.745 -38.083 1.00 97.56 458 ASN A N 1
ATOM 3606 C CA . ASN A 1 458 ? -22.238 10.042 -36.846 1.00 97.56 458 ASN A CA 1
ATOM 3607 C C . ASN A 1 458 ? -20.763 9.637 -36.932 1.00 97.56 458 ASN A C 1
ATOM 3609 O O . ASN A 1 458 ? -20.427 8.489 -37.238 1.00 97.56 458 ASN A O 1
ATOM 3613 N N . ARG A 1 459 ? -19.879 10.576 -36.592 1.00 98.12 459 ARG A N 1
ATOM 3614 C CA . ARG A 1 459 ? -18.436 10.364 -36.485 1.00 98.12 459 ARG A CA 1
ATOM 3615 C C . ARG A 1 459 ? -17.936 10.846 -35.139 1.00 98.12 459 ARG A C 1
ATOM 3617 O O . ARG A 1 459 ? -18.128 12.008 -34.770 1.00 98.12 459 ARG A O 1
ATOM 3624 N N . THR A 1 460 ? -17.224 9.981 -34.433 1.00 97.75 460 THR A N 1
ATOM 3625 C CA . THR A 1 460 ? -16.704 10.261 -33.090 1.00 97.75 460 THR A CA 1
ATOM 3626 C C . THR A 1 460 ? -15.210 10.002 -33.014 1.00 97.75 460 THR A C 1
ATOM 3628 O O . THR A 1 460 ? -14.691 9.154 -33.729 1.00 97.75 460 THR A O 1
ATOM 3631 N N . LEU A 1 461 ? -14.524 10.706 -32.120 1.00 97.75 461 LEU A N 1
ATOM 3632 C CA . LEU A 1 461 ? -13.117 10.506 -31.803 1.00 97.75 461 LEU A CA 1
ATOM 3633 C C . LEU A 1 461 ? -12.964 10.278 -30.304 1.00 97.75 461 LEU A C 1
ATOM 3635 O O . LEU A 1 461 ? -13.177 11.196 -29.513 1.00 97.75 461 LEU A O 1
ATOM 3639 N N . VAL A 1 462 ? -12.562 9.077 -29.914 1.00 96.19 462 VAL A N 1
ATOM 3640 C CA . VAL A 1 462 ? -12.137 8.802 -28.541 1.00 96.19 462 VAL A CA 1
ATOM 3641 C C . VAL A 1 462 ? -10.719 9.341 -28.385 1.00 96.19 462 VAL A C 1
ATOM 3643 O O . VAL A 1 462 ? -9.848 8.973 -29.168 1.00 96.19 462 VAL A O 1
ATOM 3646 N N . VAL A 1 463 ? -10.483 10.207 -27.398 1.00 94.31 463 VAL A N 1
ATOM 3647 C CA . VAL A 1 463 ? -9.154 10.800 -27.110 1.00 94.31 463 VAL A CA 1
ATOM 3648 C C . VAL A 1 463 ? -8.597 10.384 -25.747 1.00 94.31 463 VAL A C 1
ATOM 3650 O O . VAL A 1 463 ? -7.409 10.541 -25.486 1.00 94.31 463 VAL A O 1
ATOM 3653 N N . LYS A 1 464 ? -9.436 9.789 -24.893 1.00 92.12 464 LYS A N 1
ATOM 3654 C CA . LYS A 1 464 ? -9.032 9.146 -23.640 1.00 92.12 464 LYS A CA 1
ATOM 3655 C C . LYS A 1 464 ? -9.759 7.813 -23.511 1.00 92.12 464 LYS A C 1
ATOM 3657 O O . LYS A 1 464 ? -10.985 7.787 -23.605 1.00 92.12 464 LYS A O 1
ATOM 3662 N N . CYS A 1 465 ? -9.010 6.726 -23.324 1.00 94.38 465 CYS A N 1
ATOM 3663 C CA . CYS A 1 465 ? -9.537 5.363 -23.283 1.00 94.38 465 CYS A CA 1
ATOM 3664 C C . CYS A 1 465 ? -9.103 4.646 -21.993 1.00 94.38 465 CYS A C 1
ATOM 3666 O O . CYS A 1 465 ? -7.896 4.493 -21.775 1.00 94.38 465 CYS A O 1
ATOM 3668 N N . PRO A 1 466 ? -10.047 4.148 -21.173 1.00 88.06 466 PRO A N 1
ATOM 3669 C CA . PRO A 1 466 ? -9.701 3.490 -19.918 1.00 88.06 466 PRO A CA 1
ATOM 3670 C C . PRO A 1 466 ? -8.965 2.154 -20.106 1.00 88.06 466 PRO A C 1
ATOM 3672 O O . PRO A 1 466 ? -8.132 1.805 -19.273 1.00 88.06 466 PRO A O 1
ATOM 3675 N N . TRP A 1 467 ? -9.184 1.437 -21.216 1.00 95.19 467 TRP A N 1
ATOM 3676 C CA . TRP A 1 467 ? -8.419 0.222 -21.532 1.00 95.19 467 TRP A CA 1
ATOM 3677 C C . TRP A 1 467 ? -6.944 0.523 -21.793 1.00 95.19 467 TRP A C 1
ATOM 3679 O O . TRP A 1 467 ? -6.081 -0.142 -21.232 1.00 95.19 467 TRP A O 1
ATOM 3689 N N . MET A 1 468 ? -6.640 1.559 -22.585 1.00 91.19 468 MET A N 1
ATOM 3690 C CA . MET A 1 468 ? -5.250 1.963 -22.835 1.00 91.19 468 MET A CA 1
ATOM 3691 C C . MET A 1 468 ? -4.561 2.416 -21.545 1.00 91.19 468 MET A C 1
ATOM 3693 O O . MET A 1 468 ? -3.397 2.086 -21.324 1.00 91.19 468 MET A O 1
ATOM 3697 N N . THR A 1 469 ? -5.278 3.132 -20.670 1.00 83.31 469 THR A N 1
ATOM 3698 C CA . THR A 1 469 ? -4.773 3.496 -19.338 1.00 83.31 469 THR A CA 1
ATOM 3699 C C . THR A 1 469 ? -4.434 2.255 -18.512 1.00 83.31 469 THR A C 1
ATOM 3701 O O . THR A 1 469 ? -3.331 2.181 -17.970 1.00 83.31 469 THR A O 1
ATOM 3704 N N . ALA A 1 470 ? -5.332 1.268 -18.463 1.00 81.38 470 ALA A N 1
ATOM 3705 C CA . ALA A 1 470 ? -5.110 0.025 -17.732 1.00 81.38 470 ALA A CA 1
ATOM 3706 C C . ALA A 1 470 ? -3.946 -0.788 -18.322 1.00 81.38 470 ALA A C 1
ATOM 3708 O O . ALA A 1 470 ? -3.013 -1.135 -17.603 1.00 81.38 470 ALA A O 1
ATOM 3709 N N . TRP A 1 471 ? -3.916 -1.033 -19.633 1.00 90.75 471 TRP A N 1
ATOM 3710 C CA . TRP A 1 471 ? -2.822 -1.784 -20.254 1.00 90.75 471 TRP A CA 1
ATOM 3711 C C . TRP A 1 471 ? -1.464 -1.113 -20.055 1.00 90.75 471 TRP A C 1
ATOM 3713 O O . TRP A 1 471 ? -0.491 -1.804 -19.761 1.00 90.75 471 TRP A O 1
ATOM 3723 N N . LYS A 1 472 ? -1.400 0.223 -20.099 1.00 84.06 472 LYS A N 1
ATOM 3724 C CA . LYS A 1 472 ? -0.174 0.957 -19.771 1.00 84.06 472 LYS A CA 1
ATOM 3725 C C . LYS A 1 472 ? 0.229 0.783 -18.305 1.00 84.06 472 LYS A C 1
ATOM 3727 O O . LYS A 1 472 ? 1.393 0.497 -18.045 1.00 84.06 472 LYS A O 1
ATOM 3732 N N . LYS A 1 473 ? -0.716 0.922 -17.363 1.00 79.94 473 LYS A N 1
ATOM 3733 C CA . LYS A 1 473 ? -0.489 0.720 -15.915 1.00 79.94 473 LYS A CA 1
ATOM 3734 C C . LYS A 1 473 ? 0.101 -0.664 -15.622 1.00 79.94 473 LYS A C 1
ATOM 3736 O O . LYS A 1 473 ? 0.937 -0.800 -14.738 1.00 79.94 473 LYS A O 1
ATOM 3741 N N . TYR A 1 474 ? -0.316 -1.670 -16.385 1.00 79.50 474 TYR A N 1
ATOM 3742 C CA . TYR A 1 474 ? -0.036 -3.078 -16.114 1.00 79.50 474 TYR A CA 1
ATOM 3743 C C . TYR A 1 474 ? 1.004 -3.734 -17.026 1.00 79.50 474 TYR A C 1
ATOM 3745 O O . TYR A 1 474 ? 1.178 -4.953 -16.941 1.00 79.50 474 TYR A O 1
ATOM 3753 N N . GLY A 1 475 ? 1.674 -2.960 -17.887 1.00 86.75 475 GLY A N 1
ATOM 3754 C CA . GLY A 1 475 ? 2.683 -3.480 -18.816 1.00 86.75 475 GLY A CA 1
ATOM 3755 C C . GLY A 1 475 ? 2.111 -4.426 -19.878 1.00 86.75 475 GLY A C 1
ATOM 3756 O O . GLY A 1 475 ? 2.767 -5.384 -20.265 1.00 86.75 475 GLY A O 1
ATOM 3757 N N . LEU A 1 476 ? 0.871 -4.195 -20.319 1.00 92.62 476 LEU A N 1
ATOM 3758 C CA . LEU A 1 476 ? 0.135 -5.032 -21.279 1.00 92.62 476 LEU A CA 1
ATOM 3759 C C . LEU A 1 476 ? -0.167 -4.305 -22.603 1.00 92.62 476 LEU A C 1
ATOM 3761 O O . LEU A 1 476 ? -0.966 -4.786 -23.405 1.00 92.62 476 LEU A O 1
ATOM 3765 N N . SER A 1 477 ? 0.451 -3.144 -22.841 1.00 90.88 477 SER A N 1
ATOM 3766 C CA . SER A 1 477 ? 0.206 -2.309 -24.028 1.00 90.88 477 SER A CA 1
ATOM 3767 C C . SER A 1 477 ? 0.431 -3.046 -25.351 1.00 90.88 477 SER A C 1
ATOM 3769 O O . SER A 1 477 ? -0.324 -2.824 -26.295 1.00 90.88 477 SER A O 1
ATOM 3771 N N . ASP A 1 478 ? 1.401 -3.961 -25.412 1.00 92.75 478 ASP A N 1
ATOM 3772 C CA . ASP A 1 478 ? 1.724 -4.719 -26.631 1.00 92.75 478 ASP A CA 1
ATOM 3773 C C . ASP A 1 478 ? 0.574 -5.636 -27.079 1.00 92.75 478 ASP A C 1
ATOM 3775 O O . ASP A 1 478 ? 0.441 -5.966 -28.261 1.00 92.75 478 ASP A O 1
ATOM 3779 N N . TYR A 1 479 ? -0.312 -5.995 -26.146 1.00 95.31 479 TYR A N 1
ATOM 3780 C CA . TYR A 1 479 ? -1.464 -6.851 -26.405 1.00 95.31 479 TYR A CA 1
ATOM 3781 C C . TYR A 1 479 ? -2.715 -6.064 -26.817 1.00 95.31 479 TYR A C 1
ATOM 3783 O O . TYR A 1 479 ? -3.641 -6.647 -27.381 1.00 95.31 479 TYR A O 1
ATOM 3791 N N . ALA A 1 480 ? -2.736 -4.741 -26.613 1.00 93.88 480 ALA A N 1
ATOM 3792 C CA . ALA A 1 480 ? -3.898 -3.877 -26.840 1.00 93.88 480 ALA A CA 1
ATOM 3793 C C . ALA A 1 480 ? -4.477 -3.994 -28.261 1.00 93.88 480 ALA A C 1
ATOM 3795 O O . ALA A 1 480 ? -5.696 -4.053 -28.444 1.00 93.88 480 ALA A O 1
ATOM 3796 N N . ARG A 1 481 ? -3.609 -4.090 -29.278 1.00 95.06 481 ARG A N 1
ATOM 3797 C CA . ARG A 1 481 ? -4.021 -4.218 -30.688 1.00 95.06 481 ARG A CA 1
ATOM 3798 C C . ARG A 1 481 ? -4.902 -5.444 -30.936 1.00 95.06 481 ARG A C 1
ATOM 3800 O O . ARG A 1 481 ? -5.834 -5.378 -31.726 1.00 95.06 481 ARG A O 1
ATOM 3807 N N . HIS A 1 482 ? -4.666 -6.540 -30.212 1.00 95.94 482 HIS A N 1
ATOM 3808 C CA . HIS A 1 482 ? -5.421 -7.784 -30.374 1.00 95.94 482 HIS A CA 1
ATOM 3809 C C . HIS A 1 482 ? -6.861 -7.680 -29.845 1.00 95.94 482 HIS A C 1
ATOM 3811 O O . HIS A 1 482 ? -7.698 -8.524 -30.168 1.00 95.94 482 HIS A O 1
ATOM 3817 N N . TYR A 1 483 ? -7.158 -6.642 -29.060 1.00 97.94 483 TYR A N 1
ATOM 3818 C CA . TYR A 1 483 ? -8.517 -6.267 -28.691 1.00 97.94 483 TYR A CA 1
ATOM 3819 C C . TYR A 1 483 ? -9.086 -5.250 -29.681 1.00 97.94 483 TYR A C 1
ATOM 3821 O O . TYR A 1 483 ? -10.117 -5.490 -30.308 1.00 97.94 483 TYR A O 1
ATOM 3829 N N . CYS A 1 484 ? -8.392 -4.119 -29.839 1.00 97.12 484 CYS A N 1
ATOM 3830 C CA . CYS A 1 484 ? -8.894 -2.950 -30.563 1.00 97.12 484 CYS A CA 1
ATOM 3831 C C . CYS A 1 484 ? -9.084 -3.179 -32.068 1.00 97.12 484 CY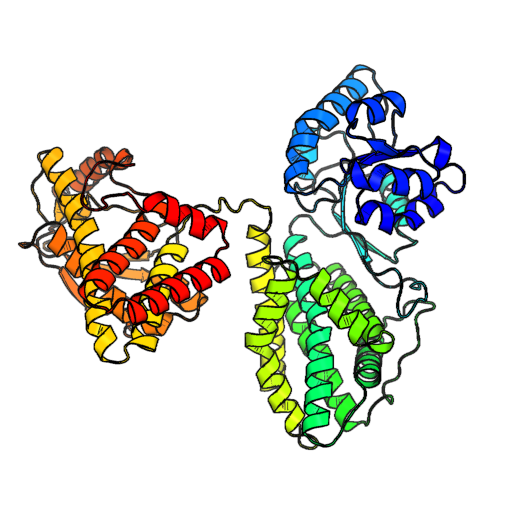S A C 1
ATOM 3833 O O . CYS A 1 484 ? -9.888 -2.484 -32.680 1.00 97.12 484 CYS A O 1
ATOM 3835 N N . ASP A 1 485 ? -8.387 -4.148 -32.660 1.00 95.62 485 ASP A N 1
ATOM 3836 C CA . ASP A 1 485 ? -8.539 -4.466 -34.081 1.00 95.62 485 ASP A CA 1
ATOM 3837 C C . ASP A 1 485 ? -9.832 -5.239 -34.391 1.00 95.62 485 ASP A C 1
ATOM 3839 O O . ASP A 1 485 ? -10.228 -5.316 -35.553 1.00 95.62 485 ASP A O 1
ATOM 3843 N N . TYR A 1 486 ? -10.498 -5.815 -33.380 1.00 97.38 486 TYR A N 1
ATOM 3844 C CA . TYR A 1 486 ? -11.617 -6.740 -33.601 1.00 97.38 486 TYR A CA 1
ATOM 3845 C C . TYR A 1 486 ? -12.859 -6.460 -32.754 1.00 97.38 486 TYR A C 1
ATOM 3847 O O . TYR A 1 486 ? -13.965 -6.724 -33.225 1.00 97.38 486 TYR A O 1
ATOM 3855 N N . ALA A 1 487 ? -12.703 -5.971 -31.520 1.00 97.38 487 ALA A N 1
ATOM 3856 C CA . ALA A 1 487 ? -13.782 -5.955 -30.534 1.00 97.38 487 ALA A CA 1
ATOM 3857 C C . ALA A 1 487 ? -14.990 -5.117 -30.980 1.00 97.38 487 ALA A C 1
ATOM 3859 O O . ALA A 1 487 ? -16.099 -5.639 -31.016 1.00 97.38 487 ALA A O 1
ATOM 3860 N N . ASP A 1 488 ? -14.798 -3.852 -31.365 1.00 97.12 488 ASP A N 1
ATOM 3861 C CA . ASP A 1 488 ? -15.923 -2.977 -31.725 1.00 97.12 488 ASP A CA 1
ATOM 3862 C C . ASP A 1 488 ? -16.649 -3.454 -32.996 1.00 97.12 488 ASP A C 1
ATOM 3864 O O . ASP A 1 488 ? -17.880 -3.458 -33.041 1.00 97.12 488 ASP A O 1
ATOM 3868 N N . PHE A 1 489 ? -15.908 -3.950 -33.994 1.00 98.00 489 PHE A N 1
ATOM 3869 C CA . PHE A 1 489 ? -16.488 -4.509 -35.221 1.00 98.00 489 PHE A CA 1
ATOM 3870 C C . PHE A 1 489 ? -17.336 -5.753 -34.937 1.00 98.00 489 PHE A C 1
ATOM 3872 O O . PHE A 1 489 ? -18.474 -5.840 -35.387 1.00 98.00 489 PHE A O 1
ATOM 3879 N N . ALA A 1 490 ? -16.807 -6.697 -34.153 1.00 98.12 490 ALA A N 1
ATOM 3880 C CA . ALA A 1 490 ? -17.520 -7.923 -33.798 1.00 98.12 490 ALA A CA 1
ATOM 3881 C C . ALA A 1 490 ? -18.733 -7.660 -32.890 1.00 98.12 490 ALA A C 1
ATOM 3883 O O . ALA A 1 490 ? -19.704 -8.412 -32.926 1.00 98.12 490 ALA A O 1
ATOM 3884 N N . LEU A 1 491 ? -18.697 -6.592 -32.089 1.00 98.19 491 LEU A N 1
ATOM 3885 C CA . LEU A 1 491 ? -19.824 -6.169 -31.261 1.00 98.19 491 LEU A CA 1
ATOM 3886 C C . LEU A 1 491 ? -20.970 -5.621 -32.125 1.00 98.19 491 LEU A C 1
ATOM 3888 O O . LEU A 1 491 ? -22.117 -6.020 -31.929 1.00 98.19 491 LEU A O 1
ATOM 3892 N N . VAL A 1 492 ? -20.666 -4.771 -33.113 1.00 98.19 492 VAL A N 1
ATOM 3893 C CA . VAL A 1 492 ? -21.650 -4.293 -34.104 1.00 98.19 492 VAL A CA 1
ATOM 3894 C C . VAL A 1 492 ? -22.213 -5.457 -34.923 1.00 98.19 492 VAL A C 1
ATOM 3896 O O . VAL A 1 492 ? -23.430 -5.595 -35.018 1.00 98.19 492 VAL A O 1
ATOM 3899 N N . GLU A 1 493 ? -21.344 -6.335 -35.428 1.00 97.94 493 GLU A N 1
ATOM 3900 C CA . GLU A 1 493 ? -21.720 -7.546 -36.174 1.00 97.94 493 GLU A CA 1
ATOM 3901 C C . GLU A 1 493 ? -22.645 -8.460 -35.351 1.00 97.94 493 GLU A C 1
ATOM 3903 O O . GLU A 1 493 ? -23.660 -8.939 -35.854 1.00 97.94 493 GLU A O 1
ATOM 3908 N N . GLY A 1 494 ? -22.337 -8.662 -34.064 1.00 97.19 494 GLY A N 1
ATOM 3909 C CA . GLY A 1 494 ? -23.163 -9.468 -33.164 1.00 97.19 494 GLY A CA 1
ATOM 3910 C C . GLY A 1 494 ? -24.526 -8.851 -32.858 1.00 97.19 494 GLY A C 1
ATOM 3911 O O . GLY A 1 494 ? -25.476 -9.581 -32.565 1.00 97.19 494 GLY A O 1
ATOM 3912 N N . PHE A 1 495 ? -24.647 -7.522 -32.931 1.00 98.12 495 PHE A N 1
ATOM 3913 C CA . PHE A 1 495 ? -25.939 -6.851 -32.831 1.00 98.12 495 PHE A CA 1
ATOM 3914 C C . PHE A 1 495 ? -26.769 -7.085 -34.095 1.00 98.12 495 PHE A C 1
ATOM 3916 O O . PHE A 1 495 ? -27.900 -7.572 -34.022 1.00 98.12 495 PHE A O 1
ATOM 3923 N N . ASP A 1 496 ? -26.202 -6.800 -35.265 1.00 97.56 496 ASP A N 1
ATOM 3924 C CA . ASP A 1 496 ? -26.802 -7.152 -36.547 1.00 97.56 496 ASP A CA 1
ATOM 3925 C C . ASP A 1 496 ? -25.743 -7.217 -37.657 1.00 97.56 496 ASP A C 1
ATOM 3927 O O . ASP A 1 496 ? -25.017 -6.254 -37.893 1.00 97.56 496 ASP A O 1
ATOM 3931 N N . GLY A 1 497 ? -25.682 -8.346 -38.372 1.00 95.25 497 GLY A N 1
ATOM 3932 C CA . GLY A 1 497 ? -24.707 -8.568 -39.445 1.00 95.25 497 GLY A CA 1
ATOM 3933 C C . GLY A 1 497 ? -24.896 -7.673 -40.676 1.00 95.25 497 GLY A C 1
ATOM 3934 O O . GLY A 1 497 ? -24.035 -7.663 -41.551 1.00 95.25 497 GLY A O 1
ATOM 3935 N N . GLY A 1 498 ? -26.007 -6.932 -40.764 1.00 94.94 498 GLY A N 1
ATOM 3936 C CA . GLY A 1 498 ? -26.222 -5.898 -41.776 1.00 94.94 498 GLY A CA 1
ATOM 3937 C C . GLY A 1 498 ? -25.628 -4.530 -41.418 1.00 94.94 498 GLY A C 1
ATOM 3938 O O . GLY A 1 498 ? -25.601 -3.648 -42.277 1.00 94.94 498 GLY A O 1
ATOM 3939 N N . LEU A 1 499 ? -25.167 -4.327 -40.179 1.00 97.25 499 LEU A N 1
ATOM 3940 C CA . LEU A 1 499 ? -24.548 -3.075 -39.743 1.00 97.25 499 LEU A CA 1
ATOM 3941 C C . LEU A 1 499 ? -23.043 -3.060 -40.009 1.00 97.25 499 LEU A C 1
ATOM 3943 O O . LEU A 1 499 ? -22.373 -4.090 -39.999 1.00 97.25 499 LEU A O 1
ATOM 3947 N N . ALA A 1 500 ? -22.500 -1.858 -40.202 1.00 93.69 500 ALA A N 1
ATOM 3948 C CA . ALA A 1 500 ? -21.081 -1.648 -40.457 1.00 93.69 500 ALA A CA 1
ATOM 3949 C C . ALA A 1 500 ? -20.510 -0.540 -39.566 1.00 93.69 500 ALA A C 1
ATOM 3951 O O . ALA A 1 500 ? -21.139 0.493 -39.335 1.00 93.69 500 ALA A O 1
ATOM 3952 N N . LEU A 1 501 ? -19.275 -0.733 -39.119 1.00 97.00 501 LEU A N 1
ATOM 3953 C CA . LEU A 1 501 ? -18.474 0.247 -38.396 1.00 97.00 501 LEU A CA 1
ATOM 3954 C C . LEU A 1 501 ? -17.178 0.440 -39.169 1.00 97.00 501 LEU A C 1
ATOM 3956 O O . LEU A 1 501 ? -16.532 -0.552 -39.490 1.00 97.00 501 LEU A O 1
ATOM 3960 N N . ASP A 1 502 ? -16.791 1.686 -39.419 1.00 97.38 502 ASP A N 1
ATOM 3961 C CA . ASP A 1 502 ? -15.472 1.998 -39.970 1.00 97.38 502 ASP A CA 1
ATOM 3962 C C . ASP A 1 502 ? -14.637 2.753 -38.943 1.00 97.38 502 ASP A C 1
ATOM 3964 O O . ASP A 1 502 ? -15.159 3.555 -38.162 1.00 97.38 502 ASP A O 1
ATOM 3968 N N . MET A 1 503 ? -13.325 2.532 -38.974 1.00 97.12 503 MET A N 1
ATOM 3969 C CA . MET A 1 503 ? -12.370 3.266 -38.153 1.00 97.12 503 MET A CA 1
ATOM 3970 C C . MET A 1 503 ? -11.244 3.836 -39.011 1.00 97.12 503 MET A C 1
ATOM 3972 O O . MET A 1 503 ? -10.743 3.157 -39.906 1.00 97.12 503 MET A O 1
ATOM 3976 N N . ASP A 1 504 ? -10.857 5.083 -38.738 1.00 94.62 504 ASP A N 1
ATOM 3977 C CA . ASP A 1 504 ? -9.787 5.795 -39.454 1.00 94.62 504 ASP A CA 1
ATOM 3978 C C . ASP A 1 504 ? -8.497 5.948 -38.626 1.00 94.62 504 ASP A C 1
ATOM 3980 O O . ASP A 1 504 ? -7.457 6.291 -39.187 1.00 94.62 504 ASP A O 1
ATOM 3984 N N . SER A 1 505 ? -8.540 5.673 -37.316 1.00 96.25 505 SER A N 1
ATOM 3985 C CA . SER A 1 505 ? -7.379 5.723 -36.418 1.00 96.25 505 SER A CA 1
ATOM 3986 C C . SER A 1 505 ? -7.549 4.821 -35.185 1.00 96.25 505 SER A C 1
ATOM 3988 O O . SER A 1 505 ? -8.675 4.562 -34.753 1.00 96.25 505 SER A O 1
ATOM 3990 N N . TRP A 1 506 ? -6.438 4.372 -34.585 1.00 95.88 506 TRP A N 1
ATOM 3991 C CA . TRP A 1 506 ? -6.396 3.488 -33.411 1.00 95.88 506 TRP A CA 1
ATOM 3992 C C . TRP A 1 506 ? -5.301 3.895 -32.418 1.00 95.88 506 TRP A C 1
ATOM 3994 O O . TRP A 1 506 ? -4.109 3.788 -32.707 1.00 95.88 506 TRP A O 1
ATOM 4004 N N . MET A 1 507 ? -5.681 4.204 -31.173 1.00 94.19 507 MET A N 1
ATOM 4005 C CA . MET A 1 507 ? -4.703 4.434 -30.095 1.00 94.19 507 MET A CA 1
ATOM 4006 C C . MET A 1 507 ? -3.754 3.248 -29.894 1.00 94.19 507 MET A C 1
ATOM 4008 O O . MET A 1 507 ? -2.560 3.433 -29.679 1.00 94.19 507 MET A O 1
ATOM 4012 N N . ALA A 1 508 ? -4.270 2.019 -29.996 1.00 93.12 508 ALA A N 1
ATOM 4013 C CA . ALA A 1 508 ? -3.472 0.803 -29.843 1.00 93.12 508 ALA A CA 1
ATOM 4014 C C . ALA A 1 508 ? -2.432 0.605 -30.965 1.00 93.12 508 ALA A C 1
ATOM 4016 O O . ALA A 1 508 ? -1.533 -0.217 -30.817 1.00 93.12 508 ALA A O 1
ATOM 4017 N N . ARG A 1 509 ? -2.541 1.353 -32.073 1.00 93.81 509 ARG A N 1
ATOM 4018 C CA . ARG A 1 509 ? -1.573 1.370 -33.182 1.00 93.81 509 ARG A CA 1
ATOM 4019 C C . ARG A 1 509 ? -0.652 2.598 -33.149 1.00 93.81 509 ARG A C 1
ATOM 4021 O O . ARG A 1 509 ? 0.156 2.767 -34.054 1.00 93.81 509 ARG A O 1
ATOM 4028 N N . GLY A 1 510 ? -0.746 3.422 -32.102 1.00 91.56 510 GLY A N 1
ATOM 4029 C CA . GLY A 1 510 ? 0.087 4.610 -31.901 1.00 91.56 510 GLY A CA 1
ATOM 4030 C C . GLY A 1 510 ? -0.565 5.937 -32.298 1.00 91.56 510 GLY A C 1
ATOM 4031 O O . GLY A 1 510 ? 0.074 6.977 -32.144 1.00 91.56 510 GLY A O 1
ATOM 4032 N N . ASP A 1 511 ? -1.818 5.941 -32.764 1.00 95.81 511 ASP A N 1
ATOM 4033 C CA . ASP A 1 511 ? -2.522 7.186 -33.084 1.00 95.81 511 ASP A CA 1
ATOM 4034 C C . ASP A 1 511 ? -2.930 7.963 -31.820 1.00 95.81 511 ASP A C 1
ATOM 4036 O O . ASP A 1 511 ? -3.084 7.414 -30.728 1.00 95.81 511 ASP A O 1
ATOM 4040 N N . SER A 1 512 ? -3.188 9.265 -31.967 1.00 91.31 512 SER A N 1
ATOM 4041 C CA . SER A 1 512 ? -3.616 10.139 -30.861 1.00 91.31 512 SER A CA 1
ATOM 4042 C C . SER A 1 512 ? -5.060 9.905 -30.387 1.00 91.31 512 SER A C 1
ATOM 4044 O O . SER A 1 512 ? -5.483 10.478 -29.383 1.00 91.31 512 SER A O 1
ATOM 4046 N N . GLY A 1 513 ? -5.830 9.074 -31.094 1.00 94.56 513 GLY A N 1
ATOM 4047 C CA . GLY A 1 513 ? -7.212 8.749 -30.762 1.00 94.56 513 GLY A CA 1
ATOM 4048 C C . GLY A 1 513 ? -7.785 7.628 -31.624 1.00 94.56 513 GLY A C 1
ATOM 4049 O O . GLY A 1 513 ? -7.181 7.235 -32.621 1.00 94.56 513 GLY A O 1
ATOM 4050 N N . CYS A 1 514 ? -8.965 7.129 -31.255 1.00 97.75 514 CYS A N 1
ATOM 4051 C CA . CYS A 1 514 ? -9.725 6.173 -32.064 1.00 97.75 514 CYS A CA 1
ATOM 4052 C C . CYS A 1 514 ? -10.881 6.892 -32.761 1.00 97.75 514 CYS A C 1
ATOM 4054 O O . CYS A 1 514 ? -11.796 7.368 -32.078 1.00 97.75 514 CYS A O 1
ATOM 4056 N N . GLY A 1 515 ? -10.834 7.017 -34.085 1.00 97.94 515 GLY A N 1
ATOM 4057 C CA . GLY A 1 515 ? -11.907 7.629 -34.858 1.00 97.94 515 GLY A CA 1
ATOM 4058 C C . GLY A 1 515 ? -12.854 6.577 -35.426 1.00 97.94 515 GLY A C 1
ATOM 4059 O O . GLY A 1 515 ? -12.421 5.602 -36.029 1.00 97.94 515 GLY A O 1
ATOM 4060 N N . PHE A 1 516 ? -14.151 6.775 -35.198 1.00 98.25 516 PHE A N 1
ATOM 4061 C CA . PHE A 1 516 ? -15.224 5.854 -35.568 1.00 98.25 516 PHE A CA 1
ATOM 4062 C C . PHE A 1 516 ? -16.215 6.546 -36.502 1.00 98.25 516 PHE A C 1
ATOM 4064 O O . PHE A 1 516 ? -16.633 7.676 -36.230 1.00 98.25 516 PHE A O 1
ATOM 4071 N N . THR A 1 517 ? -16.634 5.846 -37.555 1.00 98.19 517 THR A N 1
ATOM 4072 C CA . THR A 1 517 ? -17.785 6.185 -38.400 1.00 98.19 517 THR A CA 1
ATOM 4073 C C . THR A 1 517 ? -18.864 5.128 -38.196 1.00 98.19 517 THR A C 1
ATOM 4075 O O . THR A 1 517 ? -18.700 3.968 -38.573 1.00 98.19 517 THR A O 1
ATOM 4078 N N . TRP A 1 518 ? -19.972 5.534 -37.584 1.00 97.50 518 TRP A N 1
ATOM 4079 C CA . TRP A 1 518 ? -21.085 4.652 -37.246 1.00 97.50 518 TRP A CA 1
ATOM 4080 C C . TRP A 1 518 ? -22.078 4.608 -38.412 1.00 97.50 518 TRP A C 1
ATOM 4082 O O . TRP A 1 518 ? -23.004 5.421 -38.477 1.00 97.50 518 TRP A O 1
ATOM 4092 N N . ASN A 1 519 ? -21.858 3.713 -39.377 1.00 96.31 519 ASN A N 1
ATOM 4093 C CA . ASN A 1 519 ? -22.640 3.710 -40.614 1.00 96.31 519 ASN A CA 1
ATOM 4094 C C . ASN A 1 519 ? -24.133 3.491 -40.341 1.00 96.31 519 ASN A C 1
ATOM 4096 O O . ASN A 1 519 ? -24.524 2.611 -39.577 1.00 96.31 519 ASN A O 1
ATOM 4100 N N . GLY A 1 520 ? -24.969 4.318 -40.973 1.00 93.69 520 GLY A N 1
ATOM 4101 C CA . GLY A 1 520 ? -26.420 4.301 -40.778 1.00 93.69 520 GLY A CA 1
ATOM 4102 C C . GLY A 1 520 ? -26.926 5.066 -39.548 1.00 93.69 520 GLY A C 1
ATOM 4103 O O . GLY A 1 520 ? -28.134 5.101 -39.340 1.00 93.69 520 GLY A O 1
ATOM 4104 N N . ALA A 1 521 ? -26.057 5.702 -38.751 1.00 95.94 521 ALA A N 1
ATOM 4105 C CA . ALA A 1 521 ? -26.483 6.579 -37.656 1.00 95.94 521 ALA A CA 1
ATOM 4106 C C . ALA A 1 521 ? -26.525 8.054 -38.078 1.00 95.94 521 ALA A C 1
ATOM 4108 O O . ALA A 1 521 ? -25.526 8.760 -37.949 1.00 95.94 521 ALA A O 1
ATOM 4109 N N . ASP A 1 522 ? -27.680 8.534 -38.535 1.00 96.38 522 ASP A N 1
ATOM 4110 C CA . ASP A 1 522 ? -27.943 9.968 -38.703 1.00 96.38 522 ASP A CA 1
ATOM 4111 C C . ASP A 1 522 ? -28.432 10.571 -37.379 1.00 96.38 522 ASP A C 1
ATOM 4113 O O . ASP A 1 522 ? -29.604 10.424 -37.045 1.00 96.38 522 ASP A O 1
ATOM 4117 N N . LEU A 1 523 ? -27.553 11.238 -36.616 1.00 93.62 523 LEU A N 1
ATOM 4118 C CA . LEU A 1 523 ? -27.923 11.864 -35.339 1.00 93.62 523 LEU A CA 1
ATOM 4119 C C . LEU A 1 523 ? -28.571 13.238 -35.541 1.00 93.62 523 LEU A C 1
ATOM 4121 O O . LEU A 1 523 ? -27.963 14.283 -35.297 1.00 93.62 523 LEU A O 1
ATOM 4125 N N . ASN A 1 524 ? -29.821 13.223 -35.991 1.00 92.75 524 ASN A N 1
ATOM 4126 C CA . ASN A 1 524 ? -30.724 14.372 -35.960 1.00 92.75 524 ASN A CA 1
ATOM 4127 C C . ASN A 1 524 ? -31.514 14.424 -34.632 1.00 92.75 524 ASN A C 1
ATOM 4129 O O . ASN A 1 524 ? -31.513 13.467 -33.857 1.00 92.75 524 ASN A O 1
ATOM 4133 N N . GLY A 1 525 ? -32.228 15.524 -34.371 1.00 90.44 525 GLY A N 1
ATOM 4134 C CA . GLY A 1 525 ? -32.931 15.722 -33.096 1.00 90.44 525 GLY A CA 1
ATOM 4135 C C . GLY A 1 525 ? -33.957 14.634 -32.737 1.00 90.44 525 GLY A C 1
ATOM 4136 O O . GLY A 1 525 ? -34.163 14.376 -31.554 1.00 90.44 525 GLY A O 1
ATOM 4137 N N . GLU A 1 526 ? -34.561 13.969 -33.728 1.00 93.69 526 GLU A N 1
ATOM 4138 C CA . GLU A 1 526 ? -35.492 12.853 -33.508 1.00 93.69 526 GLU A CA 1
ATOM 4139 C C . GLU A 1 526 ? -34.745 11.598 -33.046 1.00 93.69 526 GLU A C 1
ATOM 4141 O O . GLU A 1 526 ? -35.048 11.045 -31.991 1.00 93.69 526 GLU A O 1
ATOM 4146 N N . SER A 1 527 ? -33.705 11.195 -33.778 1.00 94.44 527 SER A N 1
ATOM 4147 C CA . SER A 1 527 ? -32.880 10.034 -33.416 1.00 94.44 527 SER A CA 1
ATOM 4148 C C . SER A 1 527 ? -32.125 10.217 -32.088 1.00 94.44 527 SER A C 1
ATOM 4150 O O . SER A 1 527 ? -31.976 9.268 -31.321 1.00 94.44 527 SER A O 1
ATOM 4152 N N . GLU A 1 528 ? -31.687 11.440 -31.760 1.00 92.50 528 GLU A N 1
ATOM 4153 C CA . GLU A 1 528 ? -31.055 11.748 -30.473 1.00 92.50 528 GLU A CA 1
ATOM 4154 C C . GLU A 1 528 ? -32.058 11.616 -29.317 1.00 92.50 528 GLU A C 1
ATOM 4156 O O . GLU A 1 528 ? -31.724 11.051 -28.269 1.00 92.50 528 GLU A O 1
ATOM 4161 N N . ALA A 1 529 ? -33.294 12.091 -29.515 1.00 92.81 529 ALA A N 1
ATOM 4162 C CA . ALA A 1 529 ? -34.374 11.915 -28.550 1.00 92.81 529 ALA A CA 1
ATOM 4163 C C . ALA A 1 529 ? -34.737 10.432 -28.382 1.00 92.81 529 ALA A C 1
ATOM 4165 O O . ALA A 1 529 ? -34.950 9.980 -27.254 1.00 92.81 529 ALA A O 1
ATOM 4166 N N . GLU A 1 530 ? -34.728 9.662 -29.471 1.00 93.69 530 GLU A N 1
ATOM 4167 C CA . GLU A 1 530 ? -34.993 8.226 -29.439 1.00 93.69 530 GLU A CA 1
ATOM 4168 C C . GLU A 1 530 ? -33.909 7.457 -28.673 1.00 93.69 530 GLU A C 1
ATOM 4170 O O . GLU A 1 530 ? -34.223 6.682 -27.767 1.00 93.69 530 GLU A O 1
ATOM 4175 N N . ILE A 1 531 ? -32.626 7.743 -28.926 1.00 93.06 531 ILE A N 1
ATOM 4176 C CA . ILE A 1 531 ? -31.513 7.161 -28.159 1.00 93.06 531 ILE A CA 1
ATOM 4177 C C . ILE A 1 531 ? -31.664 7.476 -26.670 1.00 93.06 531 ILE A C 1
ATOM 4179 O O . ILE A 1 531 ? -31.490 6.589 -25.833 1.00 93.06 531 ILE A O 1
ATOM 4183 N N . ALA A 1 532 ? -31.985 8.722 -26.314 1.00 88.56 532 ALA A N 1
ATOM 4184 C CA . ALA A 1 532 ? -32.172 9.118 -24.921 1.00 88.56 532 ALA A CA 1
ATOM 4185 C C . ALA A 1 532 ? -33.357 8.384 -24.266 1.00 88.56 532 ALA A C 1
ATOM 4187 O O . ALA A 1 532 ? -33.240 7.911 -23.127 1.00 88.56 532 ALA A O 1
ATOM 4188 N N . ARG A 1 533 ? -34.473 8.236 -24.994 1.00 92.94 533 ARG A N 1
ATOM 4189 C CA . ARG A 1 533 ? -35.669 7.510 -24.548 1.00 92.94 533 ARG A CA 1
ATOM 4190 C C . ARG A 1 533 ? -35.350 6.038 -24.294 1.00 92.94 533 ARG A C 1
ATOM 4192 O O . ARG A 1 533 ? -35.577 5.550 -23.187 1.00 92.94 533 ARG A O 1
ATOM 4199 N N . VAL A 1 534 ? -34.773 5.351 -25.279 1.00 91.38 534 VAL A N 1
ATOM 4200 C CA . VAL A 1 534 ? -34.437 3.922 -25.192 1.00 91.38 534 VAL A CA 1
ATOM 4201 C C . VAL A 1 534 ? -33.378 3.669 -24.119 1.00 91.38 534 VAL A C 1
ATOM 4203 O O . VAL A 1 534 ? -33.558 2.770 -23.300 1.00 91.38 534 VAL A O 1
ATOM 4206 N N . LYS A 1 535 ? -32.327 4.499 -24.019 1.00 86.44 535 LYS A N 1
ATOM 4207 C CA . LYS A 1 535 ? -31.331 4.394 -22.934 1.00 86.44 535 LYS A CA 1
ATOM 4208 C C . LYS A 1 535 ? -31.966 4.496 -21.556 1.00 86.44 535 LYS A C 1
ATOM 4210 O O . LYS A 1 535 ? -31.576 3.758 -20.657 1.00 86.44 535 LYS A O 1
ATOM 4215 N N . THR A 1 536 ? -32.936 5.393 -21.382 1.00 81.50 536 THR A N 1
ATOM 4216 C CA . THR A 1 536 ? -33.639 5.558 -20.104 1.00 81.50 536 THR A CA 1
ATOM 4217 C C . THR A 1 536 ? -34.419 4.297 -19.735 1.00 81.50 536 THR A C 1
ATOM 4219 O O . THR A 1 536 ? -34.326 3.845 -18.595 1.00 81.50 536 THR A O 1
ATOM 4222 N N . LEU A 1 537 ? -35.118 3.691 -20.698 1.00 82.31 537 LEU A N 1
ATOM 4223 C CA . LEU A 1 537 ? -35.876 2.453 -20.488 1.00 82.31 537 LEU A CA 1
ATOM 4224 C C . LEU A 1 537 ? -34.959 1.241 -20.249 1.00 82.31 537 LEU A C 1
ATOM 4226 O O . LEU A 1 537 ? -35.217 0.433 -19.361 1.00 82.31 537 LEU A O 1
ATOM 4230 N N . ASN A 1 538 ? -33.852 1.147 -20.986 1.00 78.88 538 ASN A N 1
ATOM 4231 C CA . ASN A 1 538 ? -32.901 0.038 -20.910 1.00 78.88 538 ASN A CA 1
ATOM 4232 C C . ASN A 1 538 ? -31.934 0.143 -19.709 1.00 78.88 538 ASN A C 1
ATOM 4234 O O . ASN A 1 538 ? -31.221 -0.810 -19.406 1.00 78.88 538 ASN A O 1
ATOM 4238 N N . ARG A 1 539 ? -31.890 1.277 -18.993 1.00 72.25 539 ARG A N 1
ATOM 4239 C CA . ARG A 1 539 ? -30.852 1.568 -17.982 1.00 72.25 539 ARG A CA 1
ATOM 4240 C C . ARG A 1 539 ? -30.769 0.546 -16.847 1.00 72.25 539 ARG A C 1
ATOM 4242 O O . ARG A 1 539 ? -29.671 0.279 -16.370 1.00 72.25 539 ARG A O 1
ATOM 4249 N N . LYS A 1 540 ? -31.909 0.016 -16.392 1.00 66.56 540 LYS A N 1
ATOM 4250 C CA . LYS A 1 540 ? -31.969 -0.879 -15.224 1.00 66.56 540 LYS A CA 1
ATOM 4251 C C . LYS A 1 540 ? -31.428 -2.279 -15.534 1.00 66.56 540 LYS A C 1
ATOM 4253 O O . LYS A 1 540 ? -30.668 -2.826 -14.740 1.00 66.56 540 LYS A O 1
ATOM 4258 N N . ASP A 1 541 ? -31.773 -2.816 -16.702 1.00 70.56 541 ASP A N 1
ATOM 4259 C CA . ASP A 1 541 ? -31.519 -4.224 -17.037 1.00 70.56 541 ASP A CA 1
ATOM 4260 C C . ASP A 1 541 ? -30.437 -4.407 -18.113 1.00 70.56 541 ASP A C 1
ATOM 4262 O O . ASP A 1 541 ? -29.859 -5.490 -18.231 1.00 70.56 541 ASP A O 1
ATOM 4266 N N . GLY A 1 542 ? -30.147 -3.362 -18.891 1.00 75.56 542 GLY A N 1
ATOM 4267 C CA . GLY A 1 542 ? -29.227 -3.407 -20.024 1.00 75.56 542 GLY A CA 1
ATOM 4268 C C . GLY A 1 542 ? -27.776 -3.074 -19.696 1.00 75.56 542 GLY A C 1
ATOM 4269 O O . GLY A 1 542 ? -26.899 -3.524 -20.425 1.00 75.56 542 GLY A O 1
ATOM 4270 N N . VAL A 1 543 ? -27.511 -2.331 -18.616 1.00 83.12 543 VAL A N 1
ATOM 4271 C CA . VAL A 1 543 ? -26.146 -2.049 -18.142 1.00 83.12 543 VAL A CA 1
ATOM 4272 C C . VAL A 1 543 ? -25.712 -3.154 -17.183 1.00 83.12 543 VAL A C 1
ATOM 4274 O O . VAL A 1 543 ? -26.383 -3.416 -16.184 1.00 83.12 543 VAL A O 1
ATOM 4277 N N . LEU A 1 544 ? -24.596 -3.801 -17.509 1.00 84.75 544 LEU A N 1
ATOM 4278 C CA . LEU A 1 544 ? -24.012 -4.901 -16.747 1.00 84.75 544 LEU A CA 1
ATOM 4279 C C . LEU A 1 544 ? -22.764 -4.416 -16.009 1.00 84.75 544 LEU A C 1
ATOM 4281 O O . LEU A 1 544 ? -22.077 -3.494 -16.461 1.00 84.75 544 LEU A O 1
ATOM 4285 N N . ASP A 1 545 ? -22.508 -5.020 -14.855 1.00 83.06 545 ASP A N 1
ATOM 4286 C CA . ASP A 1 545 ? -21.351 -4.709 -14.027 1.00 83.06 545 ASP A CA 1
ATOM 4287 C C . ASP A 1 545 ? -20.053 -5.297 -14.605 1.00 83.06 545 ASP A C 1
ATOM 4289 O O . ASP A 1 545 ? -20.036 -6.038 -15.596 1.00 83.06 545 ASP A O 1
ATOM 4293 N N . TRP A 1 546 ? -18.925 -4.881 -14.037 1.00 90.44 546 TRP A N 1
ATOM 4294 C CA . TRP A 1 546 ? -17.623 -5.286 -14.553 1.00 90.44 546 TRP A CA 1
ATOM 4295 C C . TRP A 1 546 ? -17.232 -6.688 -14.097 1.00 90.44 546 TRP A C 1
ATOM 4297 O O . TRP A 1 546 ? -16.413 -7.312 -14.773 1.00 90.44 546 TRP A O 1
ATOM 4307 N N . GLU A 1 547 ? -17.828 -7.202 -13.022 1.00 86.19 547 GLU A N 1
ATOM 4308 C CA . GLU A 1 547 ? -17.755 -8.602 -12.617 1.00 86.19 547 GLU A CA 1
ATOM 4309 C C . GLU A 1 547 ? -18.242 -9.481 -13.775 1.00 86.19 547 GLU A C 1
ATOM 4311 O O . GLU A 1 547 ? -17.493 -10.320 -14.285 1.00 86.19 547 GLU A O 1
ATOM 4316 N N . TYR A 1 548 ? -19.446 -9.195 -14.282 1.00 89.38 548 TYR A N 1
ATOM 4317 C CA . TYR A 1 548 ? -20.042 -9.885 -15.418 1.00 89.38 548 TYR A CA 1
ATOM 4318 C C . TYR A 1 548 ? -19.199 -9.731 -16.684 1.00 89.38 548 TYR A C 1
ATOM 4320 O O . TYR A 1 548 ? -18.903 -10.721 -17.352 1.00 89.38 548 TYR A O 1
ATOM 4328 N N . HIS A 1 549 ? -18.792 -8.506 -17.044 1.00 95.00 549 HIS A N 1
ATOM 4329 C CA . HIS A 1 549 ? -18.010 -8.289 -18.271 1.00 95.00 549 HIS A CA 1
ATOM 4330 C C . HIS A 1 549 ? -16.651 -8.991 -18.226 1.00 95.00 549 HIS A C 1
ATOM 4332 O O . HIS A 1 549 ? -16.220 -9.545 -19.239 1.00 95.00 549 HIS A O 1
ATOM 4338 N N . THR A 1 550 ? -15.973 -8.977 -17.077 1.00 96.75 550 THR A N 1
ATOM 4339 C CA . THR A 1 550 ? -14.657 -9.614 -16.913 1.00 96.75 550 THR A CA 1
ATOM 4340 C C . THR A 1 550 ? -14.784 -11.132 -16.924 1.00 96.75 550 THR A C 1
ATOM 4342 O O . THR A 1 550 ? -13.996 -11.804 -17.590 1.00 96.75 550 THR A O 1
ATOM 4345 N N . ALA A 1 551 ? -15.812 -11.678 -16.271 1.00 95.88 551 ALA A N 1
ATOM 4346 C CA . ALA A 1 551 ? -16.106 -13.102 -16.341 1.00 95.88 551 ALA A CA 1
ATOM 4347 C C . ALA A 1 551 ? -16.489 -13.536 -17.763 1.00 95.88 551 ALA A C 1
ATOM 4349 O O . ALA A 1 551 ? -15.972 -14.536 -18.253 1.00 95.88 551 ALA A O 1
ATOM 4350 N N . HIS A 1 552 ? -17.313 -12.754 -18.469 1.00 97.31 552 HIS A N 1
ATOM 4351 C CA . HIS A 1 552 ? -17.670 -13.028 -19.860 1.00 97.31 552 HIS A CA 1
ATOM 4352 C C . HIS A 1 552 ? -16.431 -13.091 -20.756 1.00 97.31 552 HIS A C 1
ATOM 4354 O O . HIS A 1 552 ? -16.313 -14.011 -21.557 1.00 97.31 552 HIS A O 1
ATOM 4360 N N . MET A 1 553 ? -15.501 -12.140 -20.607 1.00 98.31 553 MET A N 1
ATOM 4361 C CA . MET A 1 553 ? -14.223 -12.145 -21.325 1.00 98.31 553 MET A CA 1
ATOM 4362 C C . MET A 1 553 ? -13.469 -13.457 -21.098 1.00 98.31 553 MET A C 1
ATOM 4364 O O . MET A 1 553 ? -13.108 -14.138 -22.056 1.00 98.31 553 MET A O 1
ATOM 4368 N N . TYR A 1 554 ? -13.287 -13.831 -19.832 1.00 98.56 554 TYR A N 1
ATOM 4369 C CA . TYR A 1 554 ? -12.582 -15.047 -19.448 1.00 98.56 554 TYR A CA 1
ATOM 4370 C C . TYR A 1 554 ? -13.236 -16.310 -20.027 1.00 98.56 554 TYR A C 1
ATOM 4372 O O . TYR A 1 554 ? -12.592 -17.056 -20.767 1.00 98.56 554 TYR A O 1
ATOM 4380 N N . TYR A 1 555 ? -14.530 -16.526 -19.777 1.00 98.19 555 TYR A N 1
ATOM 4381 C CA . TYR A 1 555 ? -15.207 -17.746 -20.222 1.00 98.19 555 TYR A CA 1
ATOM 4382 C C . TYR A 1 555 ? -15.406 -17.809 -21.739 1.00 98.19 555 TYR A C 1
ATOM 4384 O O . TYR A 1 555 ? -15.340 -18.898 -22.307 1.00 98.19 555 TYR A O 1
ATOM 4392 N N . ALA A 1 556 ? -15.582 -16.676 -22.426 1.00 98.00 556 ALA A N 1
ATOM 4393 C CA . ALA A 1 556 ? -15.625 -16.652 -23.888 1.00 98.00 556 ALA A CA 1
ATOM 4394 C C . ALA A 1 556 ? -14.293 -17.118 -24.498 1.00 98.00 556 ALA A C 1
ATOM 4396 O O . ALA A 1 556 ? -14.294 -17.889 -25.459 1.00 98.00 556 ALA A O 1
ATOM 4397 N N . PHE A 1 557 ? -13.158 -16.712 -23.922 1.00 98.38 557 PHE A N 1
ATOM 4398 C CA . PHE A 1 557 ? -11.851 -17.222 -24.335 1.00 98.38 557 PHE A CA 1
ATOM 4399 C C . PHE A 1 557 ? -11.687 -18.705 -23.997 1.00 98.38 557 PHE A C 1
ATOM 4401 O O . PHE A 1 557 ? -11.264 -19.465 -24.865 1.00 98.38 557 PHE A O 1
ATOM 4408 N N . CYS A 1 558 ? -12.098 -19.155 -22.806 1.00 97.75 558 CYS A N 1
ATOM 4409 C CA . CYS A 1 558 ? -12.065 -20.578 -22.452 1.00 97.75 558 CYS A CA 1
ATOM 4410 C C . CYS A 1 558 ? -12.856 -21.449 -23.443 1.00 97.75 558 CYS A C 1
ATOM 4412 O O . CYS A 1 558 ? -12.350 -22.481 -23.873 1.00 97.75 558 CYS A O 1
ATOM 4414 N N . GLN A 1 559 ? -14.038 -21.010 -23.891 1.00 97.19 559 GLN A N 1
ATOM 4415 C CA . GLN A 1 559 ? -14.825 -21.717 -24.914 1.00 97.19 559 GLN A CA 1
ATOM 4416 C C . GLN A 1 559 ? -14.111 -21.807 -26.272 1.00 97.19 559 GLN A C 1
ATOM 4418 O O . GLN A 1 559 ? -14.326 -22.753 -27.033 1.00 97.19 559 GLN A O 1
ATOM 4423 N N . VAL A 1 560 ? -13.284 -20.816 -26.613 1.00 97.88 560 VAL A N 1
ATOM 4424 C CA . VAL A 1 560 ? -12.444 -20.855 -27.818 1.00 97.88 560 VAL A CA 1
ATOM 4425 C C . VAL A 1 560 ? -11.250 -21.783 -27.604 1.00 97.88 560 VAL A C 1
ATOM 4427 O O . VAL A 1 560 ? -10.949 -22.591 -28.480 1.00 97.88 560 VAL A O 1
ATOM 4430 N N . PHE A 1 561 ? -10.616 -21.739 -26.432 1.00 97.44 561 PHE A N 1
ATOM 4431 C CA . PHE A 1 561 ? -9.509 -22.628 -26.074 1.00 97.44 561 PHE A CA 1
ATOM 4432 C C . PHE A 1 561 ? -9.925 -24.096 -26.105 1.00 97.44 561 PHE A C 1
ATOM 4434 O O . PHE A 1 561 ? -9.204 -24.915 -26.655 1.00 97.44 561 PHE A O 1
ATOM 4441 N N . GLU A 1 562 ? -11.115 -24.430 -25.604 1.00 96.50 562 GLU A N 1
ATOM 4442 C CA . GLU A 1 562 ? -11.675 -25.785 -25.679 1.00 96.50 562 GLU A CA 1
ATOM 4443 C C . GLU A 1 562 ? -11.794 -26.328 -27.107 1.00 96.50 562 GLU A C 1
ATOM 4445 O O . GLU A 1 562 ? -11.751 -27.540 -27.303 1.00 96.50 562 GLU A O 1
ATOM 4450 N N . LYS A 1 563 ? -11.958 -25.446 -28.099 1.00 96.19 563 LYS A N 1
ATOM 4451 C CA . LYS A 1 563 ? -12.110 -25.825 -29.509 1.00 96.19 563 LYS A CA 1
ATOM 4452 C C . LYS A 1 563 ? -10.789 -25.833 -30.270 1.00 96.19 563 LYS A C 1
ATOM 4454 O O . LYS A 1 563 ? -10.679 -26.564 -31.250 1.00 96.19 563 LYS A O 1
ATOM 4459 N N . LEU A 1 564 ? -9.845 -24.973 -29.885 1.00 95.94 564 LEU A N 1
ATOM 4460 C CA . LEU A 1 564 ? -8.659 -24.659 -30.689 1.00 95.94 564 LEU A CA 1
ATOM 4461 C C . LEU A 1 564 ? -7.332 -25.105 -30.066 1.00 95.94 564 LEU A C 1
ATOM 4463 O O . LEU A 1 564 ? -6.336 -25.137 -30.782 1.00 95.94 564 LEU A O 1
ATOM 4467 N N . LEU A 1 565 ? -7.303 -25.433 -28.773 1.00 95.31 565 LEU A N 1
ATOM 4468 C CA . LEU A 1 565 ? -6.105 -25.891 -28.069 1.00 95.31 565 LEU A CA 1
ATOM 4469 C C . LEU A 1 565 ? -6.263 -27.350 -27.644 1.00 95.31 565 LEU A C 1
ATOM 4471 O O . LEU A 1 565 ? -7.354 -27.787 -27.267 1.00 95.31 565 LEU A O 1
ATOM 4475 N N . ASP A 1 566 ? -5.166 -28.103 -27.668 1.00 96.19 566 ASP A N 1
ATOM 4476 C CA . ASP A 1 566 ? -5.128 -29.413 -27.031 1.00 96.19 566 ASP A CA 1
ATOM 4477 C C . ASP A 1 566 ? -5.207 -29.277 -25.491 1.00 96.19 566 ASP A C 1
ATOM 4479 O O . ASP A 1 566 ? -4.974 -28.195 -24.935 1.00 96.19 566 ASP A O 1
ATOM 4483 N N . PRO A 1 567 ? -5.574 -30.352 -24.767 1.00 96.56 567 PRO A N 1
ATOM 4484 C CA . PRO A 1 567 ? -5.807 -30.279 -23.328 1.00 96.56 567 PRO A CA 1
ATOM 4485 C C . PRO A 1 567 ? -4.613 -29.803 -22.492 1.00 96.56 567 PRO A C 1
ATOM 4487 O O . PRO A 1 567 ? -4.852 -29.190 -21.450 1.00 96.56 567 PRO A O 1
ATOM 4490 N N . GLU A 1 568 ? -3.379 -30.086 -22.918 1.00 95.75 568 GLU A N 1
ATOM 4491 C CA . GLU A 1 568 ? -2.158 -29.741 -22.183 1.00 95.75 568 GLU A CA 1
ATOM 4492 C C . GLU A 1 568 ? -1.873 -28.246 -22.318 1.00 95.75 568 GLU A C 1
ATOM 4494 O O . GLU A 1 568 ? -1.878 -27.529 -21.314 1.00 95.75 568 GLU A O 1
ATOM 4499 N N . THR A 1 569 ? -1.784 -27.747 -23.554 1.00 94.25 569 THR A N 1
ATOM 4500 C CA . THR A 1 569 ? -1.599 -26.315 -23.831 1.00 94.25 569 THR A CA 1
ATOM 4501 C C . THR A 1 569 ? -2.728 -25.467 -23.247 1.00 94.25 569 THR A C 1
ATOM 4503 O O . THR A 1 569 ? -2.490 -24.406 -22.666 1.00 94.25 569 THR A O 1
ATOM 4506 N N . ARG A 1 570 ? -3.979 -25.938 -23.324 1.00 97.25 570 ARG A N 1
ATOM 4507 C CA . ARG A 1 570 ? -5.114 -25.269 -22.671 1.00 97.25 570 ARG A CA 1
ATOM 4508 C C . ARG A 1 570 ? -4.922 -25.172 -21.157 1.00 97.25 570 ARG A C 1
ATOM 4510 O O . ARG A 1 570 ? -5.225 -24.129 -20.579 1.00 97.25 570 ARG A O 1
ATOM 4517 N N . GLY A 1 571 ? -4.482 -26.255 -20.513 1.00 95.69 571 GLY A N 1
ATOM 4518 C CA . GLY A 1 571 ? -4.249 -26.286 -19.069 1.00 95.69 571 GLY A CA 1
ATOM 4519 C C . GLY A 1 571 ? -3.172 -25.290 -18.647 1.00 95.69 571 GLY A C 1
ATOM 4520 O O . GLY A 1 571 ? -3.382 -24.528 -17.702 1.00 95.69 571 GLY A O 1
ATOM 4521 N N . GLU A 1 572 ? -2.070 -25.233 -19.393 1.00 95.75 572 GLU A N 1
ATOM 4522 C CA . GLU A 1 572 ? -0.981 -24.279 -19.171 1.00 95.75 572 GLU A CA 1
ATOM 4523 C C . GLU A 1 572 ? -1.471 -22.827 -19.284 1.00 95.75 572 GLU A C 1
ATOM 4525 O O . GLU A 1 572 ? -1.357 -22.062 -18.326 1.00 95.75 572 GLU A O 1
ATOM 4530 N N . VAL A 1 573 ? -2.131 -22.468 -20.392 1.00 96.56 573 VAL A N 1
ATOM 4531 C CA . VAL A 1 573 ? -2.659 -21.109 -20.611 1.00 96.56 573 VAL A CA 1
ATOM 4532 C C . VAL A 1 573 ? -3.649 -20.703 -19.515 1.00 96.56 573 VAL A C 1
ATOM 4534 O O . VAL A 1 573 ? -3.533 -19.620 -18.942 1.00 96.56 573 VAL A O 1
ATOM 4537 N N . VAL A 1 574 ? -4.630 -21.557 -19.199 1.00 97.25 574 VAL A N 1
ATOM 4538 C CA . VAL A 1 574 ? -5.665 -21.233 -18.203 1.00 97.25 574 VAL A CA 1
ATOM 4539 C C . VAL A 1 574 ? -5.066 -21.094 -16.806 1.00 97.25 574 VAL A C 1
ATOM 4541 O O . VAL A 1 574 ? -5.407 -20.154 -16.089 1.00 97.25 574 VAL A O 1
ATOM 4544 N N . SER A 1 575 ? -4.173 -22.001 -16.410 1.00 94.25 575 SER A N 1
ATOM 4545 C CA . SER A 1 575 ? -3.538 -21.936 -15.091 1.00 94.25 575 SER A CA 1
ATOM 4546 C C . SER A 1 575 ? -2.656 -20.695 -14.939 1.00 94.25 575 SER A C 1
ATOM 4548 O O . SER A 1 575 ? -2.770 -20.011 -13.921 1.00 94.25 575 SER A O 1
ATOM 4550 N N . GLY A 1 576 ? -1.874 -20.342 -15.965 1.00 92.19 576 GLY A N 1
ATOM 4551 C CA . GLY A 1 576 ? -1.054 -19.129 -15.978 1.00 92.19 576 GLY A CA 1
ATOM 4552 C C . GLY A 1 576 ? -1.887 -17.852 -15.858 1.00 92.19 576 GLY A C 1
ATOM 4553 O O . GLY A 1 576 ? -1.623 -17.019 -14.991 1.00 92.19 576 GLY A O 1
ATOM 4554 N N . VAL A 1 577 ? -2.958 -17.727 -16.654 1.00 97.69 577 VAL A N 1
ATOM 4555 C CA . VAL A 1 577 ? -3.856 -16.557 -16.602 1.00 97.69 577 VAL A CA 1
ATOM 4556 C C . VAL A 1 577 ? -4.497 -16.407 -15.227 1.00 97.69 577 VAL A C 1
ATOM 4558 O O . VAL A 1 577 ? -4.549 -15.300 -14.693 1.00 97.69 577 VAL A O 1
ATOM 4561 N N . ARG A 1 578 ? -4.989 -17.505 -14.641 1.00 96.38 578 ARG A N 1
ATOM 4562 C CA . ARG A 1 578 ? -5.643 -17.472 -13.326 1.00 96.38 578 ARG A CA 1
ATOM 4563 C C . ARG A 1 578 ? -4.666 -17.111 -12.214 1.00 96.38 578 ARG A C 1
ATOM 4565 O O . ARG A 1 578 ? -4.997 -16.252 -11.403 1.00 96.38 578 ARG A O 1
ATOM 4572 N N . ALA A 1 579 ? -3.484 -17.729 -12.203 1.00 87.56 579 ALA A N 1
ATOM 4573 C CA . ALA A 1 579 ? -2.452 -17.460 -11.206 1.00 87.56 579 ALA A CA 1
ATOM 4574 C C . ALA A 1 579 ? -2.036 -15.986 -11.224 1.00 87.56 579 ALA A C 1
ATOM 4576 O O . ALA A 1 579 ? -1.955 -15.346 -10.180 1.00 87.56 579 ALA A O 1
ATOM 4577 N N . GLU A 1 580 ? -1.850 -15.416 -12.412 1.00 88.38 580 GLU A N 1
ATOM 4578 C CA . GLU A 1 580 ? -1.454 -14.019 -12.535 1.00 88.38 580 GLU A CA 1
ATOM 4579 C C . GLU A 1 580 ? -2.603 -13.035 -12.280 1.00 88.38 580 GLU A C 1
ATOM 4581 O O . GLU A 1 580 ? -2.390 -11.951 -11.733 1.00 88.38 580 GLU A O 1
ATOM 4586 N N . PHE A 1 581 ? -3.839 -13.380 -12.646 1.00 91.88 581 PHE A N 1
ATOM 4587 C CA . PHE A 1 581 ? -4.997 -12.562 -12.290 1.00 91.88 581 PHE A CA 1
ATOM 4588 C C . PHE A 1 581 ? -5.183 -12.516 -10.766 1.00 91.88 581 PHE A C 1
ATOM 4590 O O . PHE A 1 581 ? -5.417 -11.442 -10.209 1.00 91.88 581 PHE A O 1
ATOM 4597 N N . GLU A 1 582 ? -5.006 -13.654 -10.088 1.00 84.50 582 GLU A N 1
ATOM 4598 C CA . GLU A 1 582 ? -4.982 -13.743 -8.626 1.00 84.50 582 GLU A CA 1
ATOM 4599 C C . GLU A 1 582 ? -3.801 -12.977 -8.017 1.00 84.50 582 GLU A C 1
ATOM 4601 O O . GLU A 1 582 ? -3.989 -12.271 -7.031 1.00 84.50 582 GLU A O 1
ATOM 4606 N N . GLU A 1 583 ? -2.604 -13.043 -8.605 1.00 77.81 583 GLU A N 1
ATOM 4607 C CA . GLU A 1 583 ? -1.449 -12.247 -8.161 1.00 77.81 583 GLU A CA 1
ATOM 4608 C C . GLU A 1 583 ? -1.754 -10.741 -8.219 1.00 77.81 583 GLU A C 1
ATOM 4610 O O . GLU A 1 583 ? -1.398 -9.984 -7.316 1.00 77.81 583 GLU A O 1
ATOM 4615 N N . ARG A 1 584 ? -2.431 -10.292 -9.282 1.00 82.62 584 ARG A N 1
ATOM 4616 C CA . ARG A 1 584 ? -2.692 -8.867 -9.527 1.00 82.62 584 ARG A CA 1
ATOM 4617 C C . ARG A 1 584 ? -3.867 -8.310 -8.726 1.00 82.62 584 ARG A C 1
ATOM 4619 O O . ARG A 1 584 ? -3.800 -7.149 -8.325 1.00 82.62 584 ARG A O 1
ATOM 4626 N N . PHE A 1 585 ? -4.930 -9.091 -8.532 1.00 78.19 585 PHE A N 1
ATOM 4627 C CA . PHE A 1 585 ? -6.197 -8.616 -7.953 1.00 78.19 585 PHE A CA 1
ATOM 4628 C C . PHE A 1 585 ? -6.663 -9.396 -6.715 1.00 78.19 585 PHE A C 1
ATOM 4630 O O . PHE A 1 585 ? -7.689 -9.065 -6.122 1.00 78.19 585 PHE A O 1
ATOM 4637 N N . GLY A 1 586 ? -5.910 -10.408 -6.290 1.00 74.69 586 GLY A N 1
ATOM 4638 C CA . GLY A 1 586 ? -6.211 -11.237 -5.131 1.00 74.69 586 GLY A CA 1
ATOM 4639 C C . GLY A 1 586 ? -7.170 -12.393 -5.422 1.00 74.69 586 GLY A C 1
ATOM 4640 O O . GLY A 1 586 ? -7.913 -12.419 -6.408 1.00 74.69 586 GLY A O 1
ATOM 4641 N N . SER A 1 587 ? -7.188 -13.357 -4.501 1.00 73.12 587 SER A N 1
ATOM 4642 C CA . SER A 1 587 ? -8.030 -14.558 -4.582 1.00 73.12 587 SER A CA 1
ATOM 4643 C C . SER A 1 587 ? -9.526 -14.242 -4.559 1.00 73.12 587 SER A C 1
ATOM 4645 O O . SER A 1 587 ? -10.312 -14.948 -5.185 1.00 73.12 587 SER A O 1
ATOM 4647 N N . GLY A 1 588 ? -9.929 -13.148 -3.901 1.00 74.31 588 GLY A N 1
ATOM 4648 C CA . GLY A 1 588 ? -11.312 -12.668 -3.898 1.00 74.31 588 GLY A CA 1
ATOM 4649 C C . GLY A 1 588 ? -11.815 -12.299 -5.296 1.00 74.31 588 GLY A C 1
ATOM 4650 O O . GLY A 1 588 ? -12.916 -12.697 -5.672 1.00 74.31 588 GLY A O 1
ATOM 4651 N N . ALA A 1 589 ? -10.993 -11.619 -6.101 1.00 80.38 589 ALA A N 1
ATOM 4652 C CA . ALA A 1 589 ? -11.347 -11.273 -7.475 1.00 80.38 589 ALA A CA 1
ATOM 4653 C C . ALA A 1 589 ? -11.452 -12.522 -8.362 1.00 80.38 589 ALA A C 1
ATOM 4655 O O . ALA A 1 589 ? -12.399 -12.649 -9.138 1.00 80.38 589 ALA A O 1
ATOM 4656 N N . LEU A 1 590 ? -10.531 -13.481 -8.219 1.00 87.12 590 LEU A N 1
ATOM 4657 C CA . LEU A 1 590 ? -10.623 -14.748 -8.949 1.00 87.12 590 LEU A CA 1
ATOM 4658 C C . LEU A 1 590 ? -11.883 -15.538 -8.551 1.00 87.12 590 LEU A C 1
ATOM 4660 O O . LEU A 1 590 ? -12.607 -16.018 -9.421 1.00 87.12 590 LEU A O 1
ATOM 4664 N N . ALA A 1 591 ? -12.209 -15.579 -7.257 1.00 80.00 591 ALA A N 1
ATOM 4665 C CA . ALA A 1 591 ? -13.426 -16.214 -6.760 1.00 80.00 591 ALA A CA 1
ATOM 4666 C C . ALA A 1 591 ? -14.703 -15.563 -7.318 1.00 80.00 591 ALA A C 1
ATOM 4668 O O . ALA A 1 591 ? -15.696 -16.258 -7.526 1.00 80.00 591 ALA A O 1
ATOM 4669 N N . VAL A 1 592 ? -14.704 -14.251 -7.588 1.00 84.69 592 VAL A N 1
ATOM 4670 C CA . VAL A 1 592 ? -15.817 -13.588 -8.288 1.00 84.69 592 VAL A CA 1
ATOM 4671 C C . VAL A 1 592 ? -15.966 -14.127 -9.708 1.00 84.69 592 VAL A C 1
ATOM 4673 O O . VAL A 1 592 ? -17.083 -14.460 -10.089 1.00 84.69 592 VAL A O 1
ATOM 4676 N N . ILE A 1 593 ? -14.874 -14.285 -10.465 1.00 93.38 593 ILE A N 1
ATOM 4677 C CA . ILE A 1 593 ? -14.921 -14.895 -11.807 1.00 93.38 593 ILE A CA 1
ATOM 4678 C C . ILE A 1 593 ? -15.477 -16.322 -11.741 1.00 93.38 593 ILE A C 1
ATOM 4680 O O . ILE A 1 593 ? -16.306 -16.712 -12.564 1.00 93.38 593 ILE A O 1
ATOM 4684 N N . ASP A 1 594 ? -15.084 -17.097 -10.734 1.00 89.94 594 ASP A N 1
ATOM 4685 C CA . ASP A 1 594 ? -15.515 -18.489 -10.581 1.00 89.94 594 ASP A CA 1
ATOM 4686 C C . ASP A 1 594 ? -17.021 -18.638 -10.337 1.00 89.94 594 ASP A C 1
ATOM 4688 O O . ASP A 1 594 ? -17.621 -19.620 -10.776 1.00 89.94 594 ASP A O 1
ATOM 4692 N N . ARG A 1 595 ? -17.676 -17.635 -9.734 1.00 87.69 595 ARG A N 1
ATOM 4693 C CA . ARG A 1 595 ? -19.142 -17.626 -9.555 1.00 87.69 595 ARG A CA 1
ATOM 4694 C C . ARG A 1 595 ? -19.906 -17.654 -10.881 1.00 87.69 595 ARG A C 1
ATOM 4696 O O . ARG A 1 595 ? -21.057 -18.074 -10.900 1.00 87.69 595 ARG A O 1
ATOM 4703 N N . PHE A 1 596 ? -19.280 -17.238 -11.982 1.00 89.75 596 PHE A N 1
ATOM 4704 C CA . PHE A 1 596 ? -19.908 -17.211 -13.303 1.00 89.75 596 PHE A CA 1
ATOM 4705 C C . PHE A 1 596 ? -19.655 -18.476 -14.142 1.00 89.75 596 PHE A C 1
ATOM 4707 O O . PHE A 1 596 ? -20.049 -18.512 -15.306 1.00 89.75 596 PHE A O 1
ATOM 4714 N N . ALA A 1 597 ? -19.033 -19.524 -13.590 1.00 90.25 597 ALA A N 1
ATOM 4715 C CA . ALA A 1 597 ? -18.668 -20.728 -14.349 1.00 90.25 597 ALA A CA 1
ATOM 4716 C C . ALA A 1 597 ? -19.847 -21.411 -15.064 1.00 90.25 597 ALA A C 1
ATOM 4718 O O . ALA A 1 597 ? -19.667 -22.002 -16.127 1.00 90.25 597 ALA A O 1
ATOM 4719 N N . SER A 1 598 ? -21.054 -21.324 -14.500 1.00 87.06 598 SER A N 1
ATOM 4720 C CA . SER A 1 598 ? -22.272 -21.921 -15.061 1.00 87.06 598 SER A CA 1
ATOM 4721 C C . SER A 1 598 ? -23.117 -20.955 -15.898 1.00 87.06 598 SER A C 1
ATOM 4723 O O . SER A 1 598 ? -24.228 -21.307 -16.293 1.00 87.06 598 SER A O 1
ATOM 4725 N N . VAL A 1 599 ? -22.650 -19.727 -16.131 1.00 87.75 599 VAL A N 1
ATOM 4726 C CA . VAL A 1 599 ? -23.441 -18.676 -16.780 1.00 87.75 599 VAL A CA 1
ATOM 4727 C C . VAL A 1 599 ? -23.374 -18.816 -18.294 1.00 87.75 599 VAL A C 1
ATOM 4729 O O . VAL A 1 599 ? -22.299 -18.771 -18.892 1.00 87.75 599 VAL A O 1
ATOM 4732 N N . ASP A 1 600 ? -24.539 -18.917 -18.935 1.00 89.81 600 ASP A N 1
ATOM 4733 C CA . ASP A 1 600 ? -24.640 -18.773 -20.386 1.00 89.81 600 ASP A CA 1
ATOM 4734 C C . ASP A 1 600 ? -24.689 -17.288 -20.754 1.00 89.81 600 ASP A C 1
ATOM 4736 O O . ASP A 1 600 ? -25.744 -16.651 -20.803 1.00 89.81 600 ASP A O 1
ATOM 4740 N N . PHE A 1 601 ? -23.514 -16.736 -21.040 1.00 90.81 601 PHE A N 1
ATOM 4741 C CA . PHE A 1 601 ? -23.373 -15.345 -21.441 1.00 90.81 601 PHE A CA 1
ATOM 4742 C C . PHE A 1 601 ? -24.078 -15.008 -22.766 1.00 90.81 601 PHE A C 1
ATOM 4744 O O . PHE A 1 601 ? -24.190 -13.835 -23.093 1.00 90.81 601 PHE A O 1
ATOM 4751 N N . PHE A 1 602 ? -24.588 -15.957 -23.552 1.00 88.38 602 PHE A N 1
ATOM 4752 C CA . PHE A 1 602 ? -25.313 -15.642 -24.792 1.00 88.38 602 PHE A CA 1
ATOM 4753 C C . PHE A 1 602 ? -26.823 -15.462 -24.581 1.00 88.38 602 PHE A C 1
ATOM 4755 O O . PHE A 1 602 ? -27.544 -15.171 -25.537 1.00 88.38 602 PHE A O 1
ATOM 4762 N N . ARG A 1 603 ? -27.315 -15.571 -23.340 1.00 86.88 603 ARG A N 1
ATOM 4763 C CA . ARG A 1 603 ? -28.731 -15.377 -22.987 1.00 86.88 603 ARG A CA 1
ATOM 4764 C C . ARG A 1 603 ? -28.969 -14.076 -22.221 1.00 86.88 603 ARG A C 1
ATOM 4766 O O . ARG A 1 603 ? -28.046 -13.421 -21.748 1.00 86.88 603 ARG A O 1
ATOM 4773 N N . LEU A 1 604 ? -30.245 -13.691 -22.125 1.00 81.56 604 LEU A N 1
ATOM 4774 C CA . LEU A 1 604 ? -30.687 -12.531 -21.339 1.00 81.56 604 LEU A CA 1
ATOM 4775 C C . LEU A 1 604 ? -30.856 -12.829 -19.844 1.00 81.56 604 LEU A C 1
ATOM 4777 O O . LEU A 1 604 ? -30.907 -11.894 -19.047 1.00 81.56 604 LEU A O 1
ATOM 4781 N N . GLU A 1 605 ? -30.992 -14.101 -19.477 1.00 65.12 605 GLU A N 1
ATOM 4782 C CA . GLU A 1 605 ? -31.186 -14.526 -18.093 1.00 65.12 605 GLU A CA 1
ATOM 4783 C C . GLU A 1 605 ? -29.903 -14.269 -17.297 1.00 65.12 605 GLU A C 1
ATOM 4785 O O . GLU A 1 605 ? -28.820 -14.720 -17.673 1.00 65.12 605 GLU A O 1
ATOM 4790 N N . ARG A 1 606 ? -30.025 -13.495 -16.213 1.00 58.00 606 ARG A N 1
ATOM 4791 C CA . ARG A 1 606 ? -28.942 -13.331 -15.242 1.00 58.00 606 ARG A CA 1
ATOM 4792 C C . ARG A 1 606 ? -28.945 -14.551 -14.307 1.00 58.00 606 ARG A C 1
ATOM 4794 O O . ARG A 1 606 ? -30.040 -15.020 -13.993 1.00 58.00 606 ARG A O 1
ATOM 4801 N N . PRO A 1 607 ? -27.776 -15.062 -13.892 1.00 44.91 607 PRO A N 1
ATOM 4802 C CA . PRO A 1 607 ? -27.694 -16.032 -12.801 1.00 44.91 607 PRO A CA 1
ATOM 4803 C C . PRO A 1 607 ? -28.275 -15.490 -11.492 1.00 44.91 607 PRO A C 1
ATOM 4805 O O . PRO A 1 607 ? -28.180 -14.258 -11.264 1.00 44.91 607 PRO A O 1
#

Foldseek 3Di:
DEEEAPDPVVVQLVVLLCLVQPVNCQVQYEYEHCPPPCLVVVCVVDSHHYHYPCLQVRCVVNVHQAYEYDDALLCRVVCLQPHQQVSLVVCVVVPHRGHAYEAAPLPPDQVVSCVRNHQAHHYKHKDAQPDQDALNHGDFQFDEIEIEGAPGHDDDPVNVVSVQSSRPSRHGYDYDYNLCPLLLVLLLLLLLCVLVLLVLLQVLCVLLVRHDQSLLLLLLLLQLLCVVLVNDRPPADHGDVVSDDPLSSVVSVLLSVLLLLLSLVLCVVSVHDPVRSCVSSSRSNNVSSSNSNGHDPVVSVVVLVVVLPQLALNVLLVVLCVVQPSVVSSVQSNPPPVRDCDPVNSVSSSNSSNVSSVRSSVSSVVPSVVLVPFFDVLLQLLLLLLLLVLQCVLVPPVSLVLLLQLLLLLLLLLLQLLLVVCVVVVHDLFLLSLLLLHAADDDPPQWDKDWPDQPPWTKIKIQHHNSCVSCVVVVSLLRVCSNQVHRVQSNSCSNPVPWGKDWDDDVSVVDSTIMIIGPRRRRDPVSVVVSVVSNVVNVPQRHDTNLLSSLSSLVSSLVSCVVPPDPVSSVSSNVSSLVVSCSVSNPSSSVSSVVCPPPDSSDSDDD

InterPro domains:
  IPR026002 L-2-amino-thiazoline-4-carboxylic acid hydrolase-like [PF14196] (378-517)

pLDDT: mean 90.54, std 10.3, range [33.84, 98.69]

Sequence (607 aa):
MVILGMGYLMEYIYPCYKHMLGEAAGRCMAAVTADGADLARKREKFEFPVILDDNAGALEQMEPEIILFAPPPAVAPGLMEQVLAPYYRKVRERGGKLPVLYAFPPKPEGRAYLEMLGSDILVANILPNMVSRIAGEPLAGEGLTYLTFPDEGPWPKEERDYLLEFFSPLGGCIEVKPAHVMQMLAGTVTVHNISEIILTVSDALERSGSPVDFHRIAGAMRAYHQKKWSYSPAGSAPCREDEVEEPLFLALRKVTYHWFRGIYRFYQDAGMDEDTASRILVSLLDLHLHLHQKEDRSVIEASGIQHATKGGVLEKGCLVFARQVERELARTFEQWPDVNLSDEWCSWLEQQAYSITAQVADHSKHLTGAGEGRFAVEHHAVMFGLLARAVLEVCGESGREIVKAGTRHYAHGRGHRMRLRCQRDGNPTDMIHYMAYGEWTPEPGTMEIRTRQKSPVNRTLVVKCPWMTAWKKYGLSDYARHYCDYADFALVEGFDGGLALDMDSWMARGDSGCGFTWNGADLNGESEAEIARVKTLNRKDGVLDWEYHTAHMYYAFCQVFEKLLDPETRGEVVSGVRAEFEERFGSGALAVIDRFASVDFFRLERP

Secondary structure (DSSP, 8-state):
-EEES-SHHHHHTHHHHHHHHGGGHHHH-EEEES-SSSHHHHHHH-SS-EEES-HHHHHHHH--SEEEE---TTTHHHHIIIIIHHHHHHHHHTTPPPPEEEE-SSSS-HHHHHHHH-TTS-EEEEE--S--EETTEEP-S-SEEEEE--SSS---HHHHHHHHHHHGGG-EEEE--GGGHHHHHHHHHHHHTHHHHHHHHHHHHHHTT----HHHHHHHHHHHHHHHHT---TTPPP--GGGS-HHHHHHHHHHHHHHHHHHHHHHHHTT--HHHHHHHHHHHHHHHHHHHHHS-HHHHHHHHHHHS-TTSHHHHHHHHHIIIIIHHHHHHHTTTTS----HHHHHHHHHHHHHHHHHHHHHHTT-SS-------HHHHHHHHHHHHHHHHHHHGGGHHHHHHHHHHHHHHHHHHHHHHHHHHTT---SHHHHHHS-S--PPTTT-EEEEEE-SSSEEEEEEE-HHHHHHHHTT-GGGTHHHHTTHHHHHHHHH-TT--EEEEE-GGGT-SSEEEEETT----HHHHHHHHHHHHHHHHHH---HHHHHHHHHHHHHHHHHHHS-HHHHHHHHHHHHHHHHHHHHHHHHHHHHTTTT--TTSS---